Protein AF-A0A368SLE7-F1 (afdb_monomer)

Structure (mmCIF, N/CA/C/O backbone):
data_AF-A0A368SLE7-F1
#
_entry.id   AF-A0A368SLE7-F1
#
loop_
_atom_site.group_PDB
_atom_site.id
_atom_site.type_symbol
_atom_site.label_atom_id
_atom_site.label_alt_id
_atom_site.label_comp_id
_atom_site.label_asym_id
_atom_site.label_entity_id
_atom_site.label_seq_id
_atom_site.pdbx_PDB_ins_code
_atom_site.Cartn_x
_atom_site.Cartn_y
_atom_site.Cartn_z
_atom_site.occupancy
_atom_site.B_iso_or_equiv
_atom_site.auth_seq_id
_atom_site.auth_comp_id
_atom_site.auth_asym_id
_atom_site.auth_atom_id
_atom_site.pdbx_PDB_model_num
ATOM 1 N N . MET A 1 1 ? 44.726 38.894 -45.213 1.00 38.72 1 MET A N 1
ATOM 2 C CA . MET A 1 1 ? 43.345 38.465 -45.504 1.00 38.72 1 MET A CA 1
ATOM 3 C C . MET A 1 1 ? 43.440 37.524 -46.698 1.00 38.72 1 MET A C 1
ATOM 5 O O . MET A 1 1 ? 43.626 37.998 -47.808 1.00 38.72 1 MET A O 1
ATOM 9 N N . MET A 1 2 ? 43.541 36.215 -46.445 1.00 34.47 2 MET A N 1
ATOM 10 C CA . MET A 1 2 ? 43.629 35.188 -47.491 1.00 34.47 2 MET A CA 1
ATOM 11 C C . MET A 1 2 ? 42.237 34.582 -47.671 1.00 34.47 2 MET A C 1
ATOM 13 O O . MET A 1 2 ? 41.700 34.021 -46.720 1.00 34.47 2 MET A O 1
ATOM 17 N N . ASP A 1 3 ? 41.667 34.735 -48.866 1.00 40.69 3 ASP A N 1
ATOM 18 C CA . ASP A 1 3 ? 40.405 34.109 -49.264 1.00 40.69 3 ASP A CA 1
ATOM 19 C C . ASP A 1 3 ? 40.652 32.631 -49.587 1.00 40.69 3 ASP A C 1
ATOM 21 O O . ASP A 1 3 ? 41.185 32.283 -50.644 1.00 40.69 3 ASP A O 1
ATOM 25 N N . TYR A 1 4 ? 40.267 31.751 -48.666 1.00 35.75 4 TYR A N 1
ATOM 26 C CA . TYR A 1 4 ? 40.226 30.314 -48.909 1.00 35.75 4 TYR A CA 1
ATOM 27 C C . TYR A 1 4 ? 38.893 29.954 -49.567 1.00 35.75 4 TYR A C 1
ATOM 29 O O . TYR A 1 4 ? 37.844 29.945 -48.925 1.00 35.75 4 TYR A O 1
ATOM 37 N N . ARG A 1 5 ? 38.930 29.645 -50.866 1.00 39.28 5 ARG A N 1
ATOM 38 C CA . ARG A 1 5 ? 37.782 29.120 -51.614 1.00 39.28 5 ARG A CA 1
ATOM 39 C C . ARG A 1 5 ? 37.852 27.593 -51.605 1.00 39.28 5 ARG A C 1
ATOM 41 O O . ARG A 1 5 ? 38.620 27.001 -52.358 1.00 39.28 5 ARG A O 1
ATOM 48 N N . PHE A 1 6 ? 37.081 26.963 -50.725 1.00 35.62 6 PHE A N 1
ATOM 49 C CA . PHE A 1 6 ? 36.939 25.508 -50.676 1.00 35.62 6 PHE A CA 1
ATOM 50 C C . PHE A 1 6 ? 36.164 25.012 -51.906 1.00 35.62 6 PHE A C 1
ATOM 52 O O . PHE A 1 6 ? 35.074 25.500 -52.199 1.00 35.62 6 PHE A O 1
ATOM 59 N N . VAL A 1 7 ? 36.728 24.041 -52.628 1.00 42.19 7 VAL A N 1
ATOM 60 C CA . VAL A 1 7 ? 36.022 23.263 -53.655 1.00 42.19 7 VAL A CA 1
ATOM 61 C C . VAL A 1 7 ? 35.676 21.921 -53.022 1.00 42.19 7 VAL A C 1
ATOM 63 O O . VAL A 1 7 ? 36.572 21.126 -52.748 1.00 42.19 7 VAL A O 1
ATOM 66 N N . TYR A 1 8 ? 34.391 21.684 -52.759 1.00 40.12 8 TYR A N 1
ATOM 67 C CA . TYR A 1 8 ? 33.900 20.380 -52.317 1.00 40.12 8 TYR A CA 1
ATOM 68 C C . TYR A 1 8 ? 34.079 19.357 -53.449 1.00 40.12 8 TYR A C 1
ATOM 70 O O . TYR A 1 8 ? 33.674 19.602 -54.587 1.00 40.12 8 TYR A O 1
ATOM 78 N N . LYS A 1 9 ? 34.711 18.222 -53.139 1.00 42.81 9 LYS A N 1
ATOM 79 C CA . LYS A 1 9 ? 34.638 17.000 -53.946 1.00 42.81 9 LYS A CA 1
ATOM 80 C C . LYS A 1 9 ? 33.742 16.027 -53.193 1.00 42.81 9 LYS A C 1
ATOM 82 O O . LYS A 1 9 ? 34.105 15.606 -52.099 1.00 42.81 9 LYS A O 1
ATOM 87 N N . ASP A 1 10 ? 32.599 15.705 -53.779 1.00 39.75 10 ASP A N 1
ATOM 88 C CA . ASP A 1 10 ? 31.697 14.691 -53.242 1.00 39.75 10 ASP A CA 1
ATOM 89 C C . ASP A 1 10 ? 32.261 13.280 -53.468 1.00 39.75 10 ASP A C 1
ATOM 91 O O . ASP A 1 10 ? 33.075 13.046 -54.369 1.00 39.75 10 ASP A O 1
ATOM 95 N N . VAL A 1 11 ? 31.809 12.350 -52.627 1.00 42.03 11 VAL A N 1
ATOM 96 C CA . VAL A 1 11 ? 32.109 10.913 -52.668 1.00 42.03 11 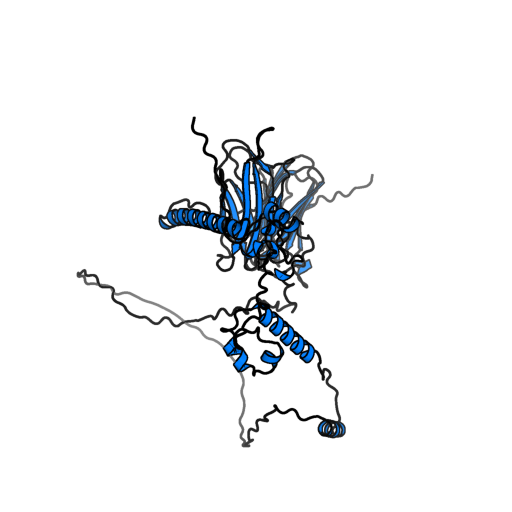VAL A CA 1
ATOM 97 C C . VAL A 1 11 ? 31.684 10.340 -54.027 1.00 42.03 11 VAL A C 1
ATOM 99 O O . VAL A 1 11 ? 30.619 10.681 -54.548 1.00 42.03 11 VAL A O 1
ATOM 102 N N . GLU A 1 12 ? 32.523 9.497 -54.633 1.00 45.69 12 GLU A N 1
ATOM 103 C CA . GLU A 1 12 ? 32.265 8.901 -55.949 1.00 45.69 12 GLU A CA 1
ATOM 104 C C . GLU A 1 12 ? 30.916 8.158 -55.970 1.00 45.69 12 GLU A C 1
ATOM 106 O O . GLU A 1 12 ? 30.777 7.086 -55.391 1.00 45.69 12 GLU A O 1
ATOM 111 N N . GLY A 1 13 ? 29.906 8.724 -56.647 1.00 52.34 13 GLY A N 1
ATOM 112 C CA . GLY A 1 13 ? 28.642 8.023 -56.917 1.00 52.34 13 GLY A CA 1
ATOM 113 C C . GLY A 1 13 ? 27.391 8.890 -57.068 1.00 52.34 13 GLY A C 1
ATOM 114 O O . GLY A 1 13 ? 26.484 8.525 -57.820 1.00 52.34 13 GLY A O 1
ATOM 115 N N . THR A 1 14 ? 27.323 10.064 -56.442 1.00 49.84 14 THR A N 1
ATOM 116 C CA . THR A 1 14 ? 26.121 10.919 -56.483 1.00 49.84 14 THR A CA 1
ATOM 117 C C . THR A 1 14 ? 26.291 12.092 -57.445 1.00 49.84 14 THR A C 1
ATOM 119 O O . THR A 1 14 ? 27.085 12.999 -57.220 1.00 49.84 14 THR A O 1
ATOM 122 N N . SER A 1 15 ? 25.546 12.086 -58.556 1.00 51.66 15 SER A N 1
ATOM 123 C CA . SER A 1 15 ? 25.494 13.229 -59.474 1.00 51.66 15 SER A CA 1
ATOM 124 C C . SER A 1 15 ? 24.658 14.352 -58.868 1.00 51.66 15 SER A C 1
ATOM 126 O O . SER A 1 15 ? 23.520 14.133 -58.465 1.00 51.66 15 SER A O 1
ATOM 128 N N . THR A 1 16 ? 25.200 15.566 -58.832 1.00 66.88 16 THR A N 1
ATOM 129 C CA . THR A 1 16 ? 24.450 16.753 -58.409 1.00 66.88 16 THR A CA 1
ATOM 130 C C . THR A 1 16 ? 23.435 17.166 -59.485 1.00 66.88 16 THR A C 1
ATOM 132 O O . THR A 1 16 ? 23.644 16.918 -60.677 1.00 66.88 16 THR A O 1
ATOM 135 N N . GLN A 1 17 ? 22.362 17.871 -59.092 1.00 57.50 17 GLN A N 1
ATOM 136 C CA . GLN A 1 17 ? 21.341 18.433 -60.007 1.00 57.50 17 GLN A CA 1
ATOM 137 C C . GLN A 1 17 ? 21.934 19.251 -61.175 1.00 57.50 17 GLN A C 1
ATOM 139 O O . GLN A 1 17 ? 21.316 19.399 -62.237 1.00 57.50 17 GLN A O 1
ATOM 144 N N . TRP A 1 18 ? 23.145 19.780 -60.997 1.00 62.72 18 TRP A N 1
ATOM 145 C CA . TRP A 1 18 ? 23.873 20.523 -62.019 1.00 62.72 18 TRP A CA 1
ATOM 146 C C . TRP A 1 18 ? 24.404 19.614 -63.140 1.00 62.72 18 TRP A C 1
ATOM 148 O O . TRP A 1 18 ? 24.292 19.950 -64.321 1.00 62.72 18 TRP A O 1
ATOM 158 N N . GLY A 1 19 ? 24.888 18.416 -62.795 1.00 71.88 19 GLY A N 1
ATOM 159 C CA . GLY A 1 19 ? 25.334 17.412 -63.765 1.00 71.88 19 GLY A CA 1
ATOM 160 C C . GLY A 1 19 ? 24.194 16.881 -64.639 1.00 71.88 19 GLY A C 1
ATOM 161 O O . GLY A 1 19 ? 24.363 16.710 -65.848 1.00 71.88 19 GLY A O 1
ATOM 162 N N . ASP A 1 20 ? 23.005 16.698 -64.063 1.00 68.56 20 ASP A N 1
ATOM 163 C CA . ASP A 1 20 ? 21.820 16.238 -64.802 1.00 68.56 20 ASP A CA 1
ATOM 164 C C . ASP A 1 20 ? 21.270 17.314 -65.748 1.00 68.56 20 ASP A C 1
ATOM 166 O O . ASP A 1 20 ? 20.745 17.018 -66.826 1.00 68.56 20 ASP A O 1
ATOM 170 N N . SER A 1 21 ? 21.444 18.586 -65.387 1.00 68.69 21 SER A N 1
ATOM 171 C CA . SER A 1 21 ? 21.089 19.721 -66.243 1.00 68.69 21 SER A CA 1
ATOM 172 C C . SER A 1 21 ? 22.022 19.835 -67.456 1.00 68.69 21 SER A C 1
ATOM 174 O O . SER A 1 21 ? 21.554 20.076 -68.569 1.00 68.69 21 SER A O 1
ATOM 176 N N . GLN A 1 22 ? 23.326 19.581 -67.291 1.00 72.12 22 GLN A N 1
ATOM 177 C CA . GLN A 1 22 ? 24.284 19.596 -68.404 1.00 72.12 22 GLN A CA 1
ATOM 178 C C . GLN A 1 22 ? 24.120 18.419 -69.383 1.00 72.12 22 GLN A C 1
ATOM 180 O O . GLN A 1 22 ? 24.310 18.611 -70.586 1.00 72.12 22 GLN A O 1
ATOM 185 N N . ARG A 1 23 ? 23.710 17.229 -68.911 1.00 76.19 23 ARG A N 1
ATOM 186 C CA . ARG A 1 23 ? 23.360 16.088 -69.788 1.00 76.19 23 ARG A CA 1
ATOM 187 C C . ARG A 1 23 ? 22.101 16.361 -70.612 1.00 76.19 23 ARG A C 1
ATOM 189 O O . ARG A 1 23 ? 22.068 16.055 -71.798 1.00 76.19 23 ARG A O 1
ATOM 196 N N . ARG A 1 24 ? 21.090 17.004 -70.015 1.00 74.62 24 ARG A N 1
ATOM 197 C CA . ARG A 1 24 ? 19.840 17.393 -70.699 1.00 74.62 24 ARG A CA 1
ATOM 198 C C . ARG A 1 24 ? 20.056 18.423 -71.810 1.00 74.62 24 ARG A C 1
ATOM 200 O O . ARG A 1 24 ? 19.324 18.424 -72.790 1.00 74.62 24 ARG A O 1
ATOM 207 N N . LEU A 1 25 ? 21.066 19.279 -71.655 1.00 75.81 25 LEU A N 1
ATOM 208 C CA . LEU A 1 25 ? 21.475 20.282 -72.643 1.00 75.81 25 LEU A CA 1
ATOM 209 C C . LEU A 1 25 ? 22.450 19.735 -73.707 1.00 75.81 25 LEU A C 1
ATOM 211 O O . LEU A 1 25 ? 22.880 20.495 -74.567 1.00 75.81 25 LEU A O 1
ATOM 215 N N . GLY A 1 26 ? 22.805 18.443 -73.663 1.00 71.38 26 GLY A N 1
ATOM 216 C CA . GLY A 1 26 ? 23.670 17.789 -74.656 1.00 71.38 26 GLY A CA 1
ATOM 217 C C . GLY A 1 26 ? 25.174 18.046 -74.496 1.00 71.38 26 GLY A C 1
ATOM 218 O O . GLY A 1 26 ? 25.949 17.654 -75.362 1.00 71.38 26 GLY A O 1
ATOM 219 N N . ASN A 1 27 ? 25.602 18.678 -73.397 1.00 71.88 27 ASN A N 1
ATOM 220 C CA . ASN A 1 27 ? 27.008 19.037 -73.157 1.00 71.88 27 ASN A CA 1
ATOM 221 C C . ASN A 1 27 ? 27.822 17.927 -72.466 1.00 71.88 27 ASN A C 1
ATOM 223 O O . ASN A 1 27 ? 29.048 17.991 -72.440 1.00 71.88 27 ASN A O 1
ATOM 227 N N . LEU A 1 28 ? 27.159 16.916 -71.897 1.00 72.81 28 LEU A N 1
ATOM 228 C CA . LEU A 1 28 ? 27.784 15.744 -71.280 1.00 72.81 28 LEU A CA 1
ATOM 229 C C . LEU A 1 28 ? 27.196 14.457 -71.874 1.00 72.81 28 LEU A C 1
ATOM 231 O O . LEU A 1 28 ? 26.003 14.437 -72.190 1.00 72.81 28 LEU A O 1
ATOM 235 N N . PRO A 1 29 ? 27.985 13.370 -71.982 1.00 73.25 29 PRO A N 1
ATOM 236 C CA . PRO A 1 29 ? 27.482 12.089 -72.465 1.00 73.25 29 PRO A CA 1
ATOM 237 C C . PRO A 1 29 ? 26.359 11.538 -71.562 1.00 73.25 29 PRO A C 1
ATOM 239 O O . PRO A 1 29 ? 26.360 11.785 -70.343 1.00 73.25 29 PRO A O 1
ATOM 242 N N . PRO A 1 30 ? 25.393 10.794 -72.139 1.00 69.19 30 PRO A N 1
ATOM 243 C CA . PRO A 1 30 ? 24.315 10.164 -71.385 1.00 69.19 30 PRO A CA 1
ATOM 244 C C . PRO A 1 30 ? 24.884 9.227 -70.313 1.00 69.19 30 PRO A C 1
ATOM 246 O O . PRO A 1 30 ? 25.929 8.602 -70.503 1.00 69.19 30 PRO A O 1
ATOM 249 N N . LYS A 1 31 ? 24.231 9.191 -69.146 1.00 66.94 31 LYS A N 1
ATOM 250 C CA . LYS A 1 31 ? 24.688 8.377 -68.013 1.00 66.94 31 LYS A CA 1
ATOM 251 C C . LYS A 1 31 ? 24.567 6.892 -68.400 1.00 66.94 31 LYS A C 1
ATOM 253 O O . LYS A 1 31 ? 23.552 6.538 -69.001 1.00 66.94 31 LYS A O 1
ATOM 258 N N . PRO A 1 32 ? 25.561 6.042 -68.081 1.00 68.75 32 PRO A N 1
ATOM 259 C CA . PRO A 1 32 ? 25.385 4.600 -68.206 1.00 68.75 32 PRO A CA 1
ATOM 260 C C . PRO A 1 32 ? 24.165 4.174 -67.387 1.00 68.75 32 PRO A C 1
ATOM 262 O O . PRO A 1 32 ? 23.905 4.742 -66.320 1.00 68.75 32 PRO A O 1
ATOM 265 N N . GLU A 1 33 ? 23.396 3.220 -67.910 1.00 59.81 33 GLU A N 1
ATOM 266 C CA . GLU A 1 33 ? 22.240 2.690 -67.193 1.00 59.81 33 GLU A CA 1
ATOM 267 C C . GLU A 1 33 ? 22.682 2.193 -65.808 1.00 59.81 33 GLU A C 1
ATOM 269 O O . GLU A 1 33 ? 23.766 1.609 -65.693 1.00 59.81 33 GLU A O 1
ATOM 274 N N . PRO A 1 34 ? 21.895 2.450 -64.745 1.00 55.16 34 PRO A N 1
ATOM 275 C CA . PRO A 1 34 ? 22.226 1.944 -63.425 1.00 55.16 34 PRO A CA 1
ATOM 276 C C . PRO A 1 34 ? 22.388 0.430 -63.515 1.00 55.16 34 PRO A C 1
ATOM 278 O O . PRO A 1 34 ? 21.480 -0.261 -63.982 1.00 55.16 34 PRO A O 1
ATOM 281 N N . PHE A 1 35 ? 23.539 -0.079 -63.075 1.00 55.62 35 PHE A N 1
ATOM 282 C CA . PHE A 1 35 ? 23.732 -1.510 -62.912 1.00 55.62 35 PHE A CA 1
ATOM 283 C C . PHE A 1 35 ? 22.668 -2.009 -61.936 1.00 55.62 35 PHE A C 1
ATOM 285 O O . PHE A 1 35 ? 22.702 -1.700 -60.746 1.00 55.62 35 PHE A O 1
ATOM 292 N N . LYS A 1 36 ? 21.683 -2.737 -62.460 1.00 51.22 36 LYS A N 1
ATOM 293 C CA . LYS A 1 36 ? 20.756 -3.495 -61.635 1.00 51.22 36 LYS A CA 1
ATOM 294 C C . LYS A 1 36 ? 21.515 -4.738 -61.214 1.00 51.22 36 LYS A C 1
ATOM 296 O O . LYS A 1 36 ? 21.749 -5.618 -62.043 1.00 51.22 36 LYS A O 1
ATOM 301 N N . SER A 1 37 ? 21.921 -4.799 -59.950 1.00 44.72 37 SER A N 1
ATOM 302 C CA . SER A 1 37 ? 22.241 -6.090 -59.361 1.00 44.72 37 SER A CA 1
ATOM 303 C C . SER A 1 37 ? 21.040 -7.019 -59.587 1.00 44.72 37 SER A C 1
ATOM 305 O O . SER A 1 37 ? 19.892 -6.555 -59.556 1.00 44.72 37 SER A O 1
ATOM 307 N N . PRO A 1 38 ? 21.266 -8.312 -59.876 1.00 62.66 38 PRO A N 1
ATOM 308 C CA . PRO A 1 38 ? 20.178 -9.278 -59.842 1.00 62.66 38 PRO A CA 1
ATOM 309 C C . PRO A 1 38 ? 19.438 -9.133 -58.508 1.00 62.66 38 PRO A C 1
ATOM 311 O O . PRO A 1 38 ? 20.061 -8.807 -57.493 1.00 62.66 38 PRO A O 1
ATOM 314 N N . ALA A 1 39 ? 18.114 -9.311 -58.526 1.00 50.88 39 ALA A N 1
ATOM 315 C CA . ALA A 1 39 ? 17.320 -9.301 -57.303 1.00 50.88 39 ALA A CA 1
ATOM 316 C C . ALA A 1 39 ? 18.010 -10.205 -56.277 1.00 50.88 39 ALA A C 1
ATOM 318 O O . ALA A 1 39 ? 18.423 -11.313 -56.625 1.00 50.88 39 ALA A O 1
ATOM 319 N N . PHE A 1 40 ? 18.194 -9.698 -55.059 1.00 43.91 40 PHE A N 1
ATOM 320 C CA . PHE A 1 40 ? 18.732 -10.489 -53.966 1.00 43.91 40 PHE A CA 1
ATOM 321 C C . PHE A 1 40 ? 17.843 -11.725 -53.810 1.00 43.91 40 PHE A C 1
ATOM 323 O O . PHE A 1 40 ? 16.700 -11.631 -53.373 1.00 43.91 40 PHE A O 1
ATOM 330 N N . ALA A 1 41 ? 18.357 -12.864 -54.257 1.00 51.53 41 ALA A N 1
ATOM 331 C CA . ALA A 1 41 ? 17.851 -14.163 -53.883 1.00 51.53 41 ALA A CA 1
ATOM 332 C C . ALA A 1 41 ? 18.723 -14.576 -52.697 1.00 51.53 41 ALA A C 1
ATOM 334 O O . ALA A 1 41 ? 19.935 -14.731 -52.900 1.00 51.53 41 ALA A O 1
ATOM 335 N N . PRO A 1 42 ? 18.170 -14.692 -51.478 1.00 44.47 42 PRO A N 1
ATOM 336 C CA . PRO A 1 42 ? 18.920 -15.291 -50.393 1.00 44.47 42 PRO A CA 1
ATOM 337 C C . PRO A 1 42 ? 19.401 -16.653 -50.893 1.00 44.47 42 PRO A C 1
ATOM 339 O O . PRO A 1 42 ? 18.612 -17.453 -51.403 1.00 44.47 42 PRO A O 1
ATOM 342 N N . LYS A 1 43 ? 20.713 -16.894 -50.823 1.00 44.69 43 LYS A N 1
ATOM 343 C CA . LYS A 1 43 ? 21.201 -18.267 -50.820 1.00 44.69 43 LYS A CA 1
ATOM 344 C C . LYS A 1 43 ? 20.645 -18.844 -49.535 1.00 44.69 43 LYS A C 1
ATOM 346 O O . LYS A 1 43 ? 21.208 -18.604 -48.479 1.00 44.69 43 LYS A O 1
ATOM 351 N N . VAL A 1 44 ? 19.509 -19.515 -49.631 1.00 42.34 44 VAL A N 1
ATOM 352 C CA . VAL A 1 44 ? 19.110 -20.398 -48.557 1.00 42.34 44 VAL A CA 1
ATOM 353 C C . VAL A 1 44 ? 20.054 -21.579 -48.693 1.00 42.34 44 VAL A C 1
ATOM 355 O O . VAL A 1 44 ? 19.931 -22.368 -49.634 1.00 42.34 44 VAL A O 1
ATOM 358 N N . GLU A 1 45 ? 21.071 -21.638 -47.838 1.00 42.50 45 GLU A N 1
ATOM 359 C CA . GLU A 1 45 ? 21.615 -22.948 -47.510 1.00 42.50 45 GLU A CA 1
ATOM 360 C C . GLU A 1 45 ? 20.430 -23.768 -46.989 1.00 42.50 45 GLU A C 1
ATOM 362 O O . GLU A 1 45 ? 19.535 -23.224 -46.340 1.00 42.50 45 GLU A O 1
ATOM 367 N N . ALA A 1 46 ? 20.336 -25.038 -47.381 1.00 45.41 46 ALA A N 1
ATOM 368 C CA . ALA A 1 46 ? 19.152 -25.858 -47.113 1.00 45.41 46 ALA A CA 1
ATOM 369 C C . ALA A 1 46 ? 18.813 -25.962 -45.609 1.00 45.41 46 ALA A C 1
ATOM 371 O O . ALA A 1 46 ? 17.695 -26.341 -45.268 1.00 45.41 46 ALA A O 1
ATOM 372 N N . ASP A 1 47 ? 19.747 -25.544 -44.754 1.00 47.84 47 ASP A N 1
ATOM 373 C CA . ASP A 1 47 ? 19.708 -25.652 -43.305 1.00 47.84 47 ASP A CA 1
ATOM 374 C C . ASP A 1 47 ? 19.225 -24.356 -42.600 1.00 47.84 47 ASP A C 1
ATOM 376 O O . ASP A 1 47 ? 18.933 -24.399 -41.412 1.00 47.84 47 ASP A O 1
ATOM 380 N N . GLU A 1 48 ? 19.046 -23.225 -43.310 1.00 49.62 48 GLU A N 1
ATOM 381 C CA . GLU A 1 48 ? 18.596 -21.925 -42.738 1.00 49.62 48 GLU A CA 1
ATOM 382 C C . GLU A 1 48 ? 17.159 -21.513 -43.143 1.00 49.62 48 GLU A C 1
ATOM 384 O O . GLU A 1 48 ? 16.752 -20.353 -43.043 1.00 49.62 48 GLU A O 1
ATOM 389 N N . GLN A 1 49 ? 16.356 -22.447 -43.652 1.00 48.88 49 GLN A N 1
ATOM 390 C CA . GLN A 1 49 ? 14.944 -22.194 -43.954 1.00 48.88 49 GLN A CA 1
ATOM 391 C C . GLN A 1 49 ? 14.098 -22.368 -42.675 1.00 48.88 49 GLN A C 1
ATOM 393 O O . GLN A 1 49 ? 14.262 -23.389 -42.005 1.00 48.88 49 GLN A O 1
ATOM 398 N N . PRO A 1 50 ? 13.166 -21.451 -42.331 1.00 54.12 50 PRO A N 1
ATOM 399 C CA . PRO A 1 50 ? 12.265 -21.658 -41.200 1.00 54.12 50 PRO A CA 1
ATOM 400 C C . PRO A 1 50 ? 11.487 -22.960 -41.413 1.00 54.12 50 PRO A C 1
ATOM 402 O O . PRO A 1 50 ? 10.799 -23.135 -42.425 1.00 54.12 50 PRO A O 1
ATOM 405 N N . LYS A 1 51 ? 11.664 -23.903 -40.483 1.00 64.12 51 LYS A N 1
ATOM 406 C CA . LYS A 1 51 ? 11.120 -25.262 -40.566 1.00 64.12 51 LYS A CA 1
ATOM 407 C C . LYS A 1 51 ? 9.592 -25.186 -40.662 1.00 64.12 51 LYS A C 1
ATOM 409 O O . LYS A 1 51 ? 8.913 -24.684 -39.773 1.00 64.12 51 LYS A O 1
ATOM 414 N N . SER A 1 52 ? 9.051 -25.621 -41.800 1.00 65.00 52 SER A N 1
ATOM 415 C CA . SER A 1 52 ? 7.624 -25.490 -42.115 1.00 65.00 52 SER A CA 1
ATOM 416 C C . SER A 1 52 ? 6.749 -26.450 -41.294 1.00 65.00 52 SER A C 1
ATOM 418 O O . SER A 1 52 ? 7.222 -27.472 -40.802 1.00 65.00 52 SER A O 1
ATOM 420 N N . LYS A 1 53 ? 5.442 -26.166 -41.200 1.00 62.66 53 LYS A N 1
ATOM 421 C CA . LYS A 1 53 ? 4.452 -27.047 -40.546 1.00 62.66 53 LYS A CA 1
ATOM 422 C C . LYS A 1 53 ? 4.524 -28.495 -41.061 1.00 62.66 53 LYS A C 1
ATOM 424 O O . LYS A 1 53 ? 4.516 -29.431 -40.276 1.00 62.66 53 LYS A O 1
ATOM 429 N N . GLU A 1 54 ? 4.666 -28.660 -42.375 1.00 67.12 54 GLU A N 1
ATOM 430 C CA . GLU A 1 54 ? 4.749 -29.968 -43.040 1.00 67.12 54 GLU A CA 1
ATOM 431 C C . GLU A 1 54 ? 6.026 -30.741 -42.673 1.00 67.12 54 GLU A C 1
ATOM 433 O O . GLU A 1 54 ? 6.035 -31.968 -42.708 1.00 67.12 54 GLU A O 1
ATOM 438 N N . TRP A 1 55 ? 7.096 -30.033 -42.301 1.00 69.25 55 TRP A N 1
ATOM 439 C CA . TRP A 1 55 ? 8.349 -30.629 -41.839 1.00 69.25 55 TRP A CA 1
ATOM 440 C C . TRP A 1 55 ? 8.243 -31.140 -40.393 1.00 69.25 55 TRP A C 1
ATOM 442 O O . TRP A 1 55 ? 8.778 -32.201 -40.088 1.00 69.25 55 TRP A O 1
ATOM 452 N N . LEU A 1 56 ? 7.512 -30.428 -39.524 1.00 66.44 56 LEU A N 1
ATOM 453 C CA . LEU A 1 56 ? 7.257 -30.843 -38.134 1.00 66.44 56 LEU A CA 1
ATOM 454 C C . LEU A 1 56 ? 6.254 -32.000 -38.048 1.00 66.44 56 LEU A C 1
ATOM 456 O O . LEU A 1 56 ? 6.432 -32.906 -37.243 1.00 66.44 56 LEU A O 1
ATOM 460 N N . ASP A 1 57 ? 5.220 -31.994 -38.893 1.00 66.81 57 ASP A N 1
ATOM 461 C CA . ASP A 1 57 ? 4.211 -33.062 -38.963 1.00 66.81 57 ASP A CA 1
ATOM 462 C C . ASP A 1 57 ? 4.774 -34.412 -39.459 1.00 66.81 57 ASP A C 1
ATOM 464 O O . ASP A 1 57 ? 4.115 -35.442 -39.315 1.00 66.81 57 ASP A O 1
ATOM 468 N N . ALA A 1 58 ? 5.972 -34.421 -40.053 1.00 70.31 58 ALA A N 1
ATOM 469 C CA . ALA A 1 58 ? 6.610 -35.612 -40.613 1.00 70.31 58 ALA A CA 1
ATOM 470 C C . ALA A 1 58 ? 7.615 -36.305 -39.669 1.00 70.31 58 ALA A C 1
ATOM 472 O O . ALA A 1 58 ? 8.173 -37.330 -40.063 1.00 70.31 58 ALA A O 1
ATOM 473 N N . ARG A 1 59 ? 7.867 -35.761 -38.467 1.00 69.88 59 ARG A N 1
ATOM 474 C CA . ARG A 1 59 ? 8.806 -36.318 -37.474 1.00 69.88 59 ARG A CA 1
ATOM 475 C C . ARG A 1 59 ? 8.088 -37.008 -36.321 1.00 69.88 59 ARG A C 1
ATOM 477 O O . ARG A 1 59 ? 6.981 -36.629 -35.942 1.00 69.88 59 ARG A O 1
ATOM 484 N N . GLU A 1 60 ? 8.738 -38.027 -35.774 1.00 63.12 60 GLU A N 1
ATOM 485 C CA . GLU A 1 60 ? 8.239 -38.774 -34.621 1.00 63.12 60 GLU A CA 1
ATOM 486 C C . GLU A 1 60 ? 8.442 -37.976 -33.314 1.00 63.12 60 GLU A C 1
ATOM 488 O O . GLU A 1 60 ? 9.341 -37.136 -33.248 1.00 63.12 60 GLU A O 1
ATOM 493 N N . PRO A 1 61 ? 7.634 -38.216 -32.261 1.00 56.72 61 PRO A N 1
ATOM 494 C CA . PRO A 1 61 ? 7.657 -37.424 -31.025 1.00 56.72 61 PRO A CA 1
ATOM 495 C C . PRO A 1 61 ? 9.024 -37.341 -30.334 1.00 56.72 61 PRO A C 1
ATOM 497 O O . PRO A 1 61 ? 9.385 -36.276 -29.851 1.00 56.72 61 PRO A O 1
ATOM 500 N N . GLU A 1 62 ? 9.787 -38.435 -30.334 1.00 52.84 62 GLU A N 1
ATOM 501 C CA . GLU A 1 62 ? 11.123 -38.514 -29.719 1.00 52.84 62 GLU A CA 1
ATOM 502 C C . GLU A 1 62 ? 12.164 -37.685 -30.503 1.00 52.84 62 GLU A C 1
ATOM 504 O O . GLU A 1 62 ? 13.064 -37.100 -29.914 1.00 52.84 62 GLU A O 1
ATOM 509 N N . GLU A 1 63 ? 12.009 -37.538 -31.827 1.00 55.66 63 GLU A N 1
ATOM 510 C CA . GLU A 1 63 ? 12.905 -36.702 -32.644 1.00 55.66 63 GLU A CA 1
ATOM 511 C C . GLU A 1 63 ? 12.641 -35.203 -32.467 1.00 55.66 63 GLU A C 1
ATOM 513 O O . GLU A 1 63 ? 13.504 -34.387 -32.778 1.00 55.66 63 GLU A O 1
ATOM 518 N N . LEU A 1 64 ? 11.433 -34.829 -32.033 1.00 60.44 64 LEU A N 1
ATOM 519 C CA . LEU A 1 64 ? 11.065 -33.438 -31.762 1.00 60.44 64 LEU A CA 1
ATOM 520 C C . LEU A 1 64 ? 11.651 -32.938 -30.436 1.00 60.44 64 LEU A C 1
ATOM 522 O O . LEU A 1 64 ? 11.912 -31.744 -30.328 1.00 60.44 64 LEU A O 1
ATOM 526 N N . GLU A 1 65 ? 11.869 -33.839 -29.476 1.00 58.34 65 GLU A N 1
ATOM 527 C CA . GLU A 1 65 ? 12.452 -33.550 -28.159 1.00 58.34 65 GLU A CA 1
ATOM 528 C C . GLU A 1 65 ? 13.957 -33.246 -28.272 1.00 58.34 65 GLU A C 1
ATOM 530 O O . GLU A 1 65 ? 14.442 -32.284 -27.690 1.00 58.34 65 GLU A O 1
ATOM 535 N N . GLU A 1 66 ? 14.685 -33.959 -29.138 1.00 61.34 66 GLU A N 1
ATOM 536 C CA . GLU A 1 66 ? 16.115 -33.702 -29.401 1.00 61.34 66 GLU A CA 1
ATOM 537 C C . GLU A 1 66 ? 16.391 -32.402 -30.189 1.00 61.34 66 GLU A C 1
ATOM 539 O O . GLU A 1 66 ? 17.536 -31.969 -30.284 1.00 61.34 66 GLU A O 1
ATOM 544 N N . LEU A 1 67 ? 15.369 -31.780 -30.791 1.00 57.97 67 LEU A N 1
ATOM 545 C CA . LEU A 1 67 ? 15.510 -30.568 -31.618 1.00 57.97 67 LEU A CA 1
ATOM 546 C C . LEU A 1 67 ? 15.204 -29.269 -30.871 1.00 57.97 67 LEU A C 1
ATOM 548 O O . LEU A 1 67 ? 15.280 -28.209 -31.497 1.00 57.97 67 LEU A O 1
ATOM 552 N N . GLU A 1 68 ? 14.821 -29.344 -29.595 1.00 55.31 68 GLU A N 1
ATOM 553 C CA . GLU A 1 68 ? 14.448 -28.183 -28.777 1.00 55.31 68 GLU A CA 1
ATOM 554 C C . GLU A 1 68 ? 15.614 -27.181 -28.651 1.00 55.31 68 GLU A C 1
ATOM 556 O O . GLU A 1 68 ? 15.387 -25.977 -28.727 1.00 55.31 68 GLU A O 1
ATOM 561 N N . ASP A 1 69 ? 16.859 -27.670 -28.637 1.00 53.56 69 ASP A N 1
ATOM 562 C CA . ASP A 1 69 ? 18.076 -26.851 -28.518 1.00 53.56 69 ASP A CA 1
ATOM 563 C C . ASP A 1 69 ? 18.559 -26.206 -29.844 1.00 53.56 69 ASP A C 1
ATOM 565 O O . ASP A 1 69 ? 19.349 -25.264 -29.825 1.00 53.56 69 ASP A O 1
ATOM 569 N N . ASP A 1 70 ? 18.083 -26.675 -31.008 1.00 52.81 70 ASP A N 1
ATOM 570 C CA . ASP A 1 70 ? 18.581 -26.292 -32.351 1.00 52.81 70 ASP A CA 1
ATOM 571 C C . ASP A 1 70 ? 17.651 -25.295 -33.094 1.00 52.81 70 ASP A C 1
ATOM 573 O O . ASP A 1 70 ? 17.705 -25.142 -34.326 1.00 52.81 70 ASP A O 1
ATOM 577 N N . LEU A 1 71 ? 16.709 -24.667 -32.387 1.00 51.28 71 LEU A N 1
ATOM 578 C CA . LEU A 1 71 ? 15.594 -23.904 -32.959 1.00 51.28 71 LEU A CA 1
ATOM 579 C C . LEU A 1 71 ? 15.506 -22.476 -32.393 1.00 51.28 71 LEU A C 1
ATOM 581 O O . LEU A 1 71 ? 14.592 -22.158 -31.653 1.00 51.28 71 LEU A O 1
ATOM 585 N N . ASP A 1 72 ? 16.393 -21.587 -32.843 1.00 48.56 72 ASP A N 1
ATOM 586 C CA . ASP A 1 72 ? 16.520 -20.167 -32.433 1.00 48.56 72 ASP A CA 1
ATOM 587 C C . ASP A 1 72 ? 15.278 -19.238 -32.649 1.00 48.56 72 ASP A C 1
ATOM 589 O O . ASP A 1 72 ? 15.393 -18.018 -32.524 1.00 48.56 72 ASP A O 1
ATOM 593 N N . ASP A 1 73 ? 14.083 -19.744 -32.998 1.00 51.41 73 ASP A N 1
ATOM 594 C CA . ASP A 1 73 ? 12.871 -18.920 -33.229 1.00 51.41 73 ASP A CA 1
ATOM 595 C C . ASP A 1 73 ? 11.636 -19.476 -32.480 1.00 51.41 73 ASP A C 1
ATOM 597 O O . ASP A 1 73 ? 10.668 -19.985 -33.064 1.00 51.41 73 ASP A O 1
ATOM 601 N N . ASP A 1 74 ? 11.679 -19.348 -31.149 1.00 57.56 74 ASP A N 1
ATOM 602 C CA . ASP A 1 74 ? 10.703 -19.833 -30.151 1.00 57.56 74 ASP A CA 1
ATOM 603 C C . ASP A 1 74 ? 9.232 -19.506 -30.470 1.00 57.56 74 ASP A C 1
ATOM 605 O O . ASP A 1 74 ? 8.305 -20.263 -30.156 1.00 57.56 74 ASP A O 1
ATOM 609 N N . ARG A 1 75 ? 8.977 -18.384 -31.154 1.00 58.41 75 ARG A N 1
ATOM 610 C CA . ARG A 1 75 ? 7.612 -17.898 -31.421 1.00 58.41 75 ARG A CA 1
ATOM 611 C C . ARG A 1 75 ? 6.812 -18.823 -32.333 1.00 58.41 75 ARG A C 1
ATOM 613 O O . ARG A 1 75 ? 5.593 -18.928 -32.170 1.00 58.41 75 ARG A O 1
ATOM 620 N N . PHE A 1 76 ? 7.460 -19.478 -33.296 1.00 61.19 76 PHE A N 1
ATOM 621 C CA . PHE A 1 76 ? 6.766 -20.380 -34.216 1.00 61.19 76 PHE A CA 1
ATOM 622 C C . PHE A 1 76 ? 6.470 -21.736 -33.561 1.00 61.19 76 PHE A C 1
ATOM 624 O O . PHE A 1 76 ? 5.363 -22.259 -33.725 1.00 61.19 76 PHE A O 1
ATOM 631 N N . LEU A 1 77 ? 7.404 -22.275 -32.764 1.00 56.34 77 LEU A N 1
ATOM 632 C CA . LEU A 1 77 ? 7.205 -23.544 -32.057 1.00 56.34 77 LEU A CA 1
ATOM 633 C C . LEU A 1 77 ? 6.135 -23.445 -30.982 1.00 56.34 77 LEU A C 1
ATOM 635 O O . LEU A 1 77 ? 5.292 -24.336 -30.895 1.00 56.34 77 LEU A O 1
ATOM 639 N N . GLU A 1 78 ? 6.091 -22.356 -30.218 1.00 59.97 78 GLU A N 1
ATOM 640 C CA . GLU A 1 78 ? 5.020 -22.166 -29.245 1.00 59.97 78 GLU A CA 1
ATOM 641 C C . GLU A 1 78 ? 3.645 -22.089 -29.906 1.00 59.97 78 GLU A C 1
ATOM 643 O O . GLU A 1 78 ? 2.687 -22.700 -29.427 1.00 59.97 78 GLU A O 1
ATOM 648 N N . GLN A 1 79 ? 3.527 -21.342 -31.009 1.00 64.19 79 GLN A N 1
ATOM 649 C CA . GLN A 1 79 ? 2.273 -21.246 -31.756 1.00 64.19 79 GLN A CA 1
ATOM 650 C C . GLN A 1 79 ? 1.855 -22.611 -32.300 1.00 64.19 79 GLN A C 1
ATOM 652 O O . GLN A 1 79 ? 0.679 -22.976 -32.226 1.00 64.19 79 GLN A O 1
ATOM 657 N N . TYR A 1 80 ? 2.816 -23.391 -32.792 1.00 67.06 80 TYR A N 1
ATOM 658 C CA . TYR A 1 80 ? 2.573 -24.734 -33.289 1.00 67.06 80 TYR A CA 1
ATOM 659 C C . TYR A 1 80 ? 2.188 -25.715 -32.170 1.00 67.06 80 TYR A C 1
ATOM 661 O O . TYR A 1 80 ? 1.187 -26.422 -32.302 1.00 67.06 80 TYR A O 1
ATOM 669 N N . ARG A 1 81 ? 2.886 -25.693 -31.027 1.00 69.75 81 ARG A N 1
ATOM 670 C CA . ARG A 1 81 ? 2.567 -26.478 -29.823 1.00 69.75 81 ARG A CA 1
ATOM 671 C C . ARG A 1 81 ? 1.176 -26.130 -29.303 1.00 69.75 81 ARG A C 1
ATOM 673 O O . ARG A 1 81 ? 0.377 -27.034 -29.073 1.00 69.75 81 ARG A O 1
ATOM 680 N N . LYS A 1 82 ? 0.840 -24.837 -29.199 1.00 65.75 82 LYS A N 1
ATOM 681 C CA . LYS A 1 82 ? -0.494 -24.341 -28.806 1.00 65.75 82 LYS A CA 1
ATOM 682 C C . LYS A 1 82 ? -1.577 -24.824 -29.777 1.00 65.75 82 LYS A C 1
ATOM 684 O O . LYS A 1 82 ? -2.619 -25.304 -29.330 1.00 65.75 82 LYS A O 1
ATOM 689 N N . MET A 1 83 ? -1.320 -24.766 -31.086 1.00 68.50 83 MET A N 1
ATOM 690 C CA . MET A 1 83 ? -2.243 -25.262 -32.111 1.00 68.50 83 MET A CA 1
ATOM 691 C C . MET A 1 83 ? -2.437 -26.785 -32.021 1.00 68.50 83 MET A C 1
ATOM 693 O O . MET A 1 83 ? -3.578 -27.241 -32.030 1.00 68.50 83 MET A O 1
ATOM 697 N N . ARG A 1 84 ? -1.367 -27.578 -31.859 1.00 70.69 84 ARG A N 1
ATOM 698 C CA . ARG A 1 84 ? -1.456 -29.048 -31.748 1.00 70.69 84 ARG A CA 1
ATOM 699 C C . ARG A 1 84 ? -2.095 -29.510 -30.443 1.00 70.69 84 ARG A C 1
ATOM 701 O O . ARG A 1 84 ? -2.902 -30.437 -30.467 1.00 70.69 84 ARG A O 1
ATOM 708 N N . LEU A 1 85 ? -1.827 -28.841 -29.320 1.00 64.94 85 LEU A N 1
ATOM 709 C CA . LEU A 1 85 ? -2.513 -29.131 -28.057 1.00 64.94 85 LEU A CA 1
ATOM 710 C C . LEU A 1 85 ? -4.008 -28.796 -28.135 1.00 64.94 85 LEU A C 1
ATOM 712 O O . LEU A 1 85 ? -4.822 -29.509 -27.553 1.00 64.94 85 LEU A O 1
ATOM 716 N N . ALA A 1 86 ? -4.379 -27.720 -28.837 1.00 66.75 86 ALA A N 1
ATOM 717 C CA . ALA A 1 86 ? -5.776 -27.371 -29.072 1.00 66.75 86 ALA A CA 1
ATOM 718 C C . ALA A 1 86 ? -6.466 -28.399 -29.981 1.00 66.75 86 ALA A C 1
ATOM 720 O O . ALA A 1 86 ? -7.556 -28.852 -29.644 1.00 66.75 86 ALA A O 1
ATOM 721 N N . GLU A 1 87 ? -5.816 -28.832 -31.067 1.00 67.50 87 GLU A N 1
ATOM 722 C CA . GLU A 1 87 ? -6.311 -29.917 -31.926 1.00 67.50 87 GLU A CA 1
ATOM 723 C C . GLU A 1 87 ? -6.509 -31.223 -31.138 1.00 67.50 87 GLU A C 1
ATOM 725 O O . GLU A 1 87 ? -7.569 -31.836 -31.238 1.00 67.50 87 GLU A O 1
ATOM 730 N N . LEU A 1 88 ? -5.542 -31.620 -30.300 1.00 65.06 88 LEU A N 1
ATOM 731 C CA . LEU A 1 88 ? -5.644 -32.812 -29.447 1.00 65.06 88 LEU A CA 1
ATOM 732 C C . LEU A 1 88 ? -6.738 -32.678 -28.381 1.00 65.06 88 LEU A C 1
ATOM 734 O O . LEU A 1 88 ? -7.471 -33.633 -28.136 1.00 65.06 88 LEU A O 1
ATOM 738 N N . ARG A 1 89 ? -6.892 -31.501 -27.764 1.00 62.81 89 ARG A N 1
ATOM 739 C CA . ARG A 1 89 ? -7.963 -31.239 -26.789 1.00 62.81 89 ARG A CA 1
ATOM 740 C C . ARG A 1 89 ? -9.342 -31.243 -27.439 1.00 62.81 89 ARG A C 1
ATOM 742 O O . ARG A 1 89 ? -10.273 -31.768 -26.841 1.00 62.81 89 ARG A O 1
ATOM 749 N N . GLU A 1 90 ? -9.488 -30.699 -28.643 1.00 64.56 90 GLU A N 1
ATOM 750 C CA . GLU A 1 90 ? -10.748 -30.757 -29.394 1.00 64.56 90 GLU A CA 1
ATOM 751 C C . GLU A 1 90 ? -11.049 -32.182 -29.884 1.00 64.56 90 GLU A C 1
ATOM 753 O O . GLU A 1 90 ? -12.191 -32.632 -29.792 1.00 64.56 90 GLU A O 1
ATOM 758 N N . ALA A 1 91 ? -10.030 -32.945 -30.293 1.00 60.72 91 ALA A N 1
ATOM 759 C CA . ALA A 1 91 ? -10.172 -34.368 -30.598 1.00 60.72 91 ALA A CA 1
ATOM 760 C C . ALA A 1 91 ? -10.550 -35.198 -29.355 1.00 60.72 91 ALA A C 1
ATOM 762 O O . ALA A 1 91 ? -11.379 -36.098 -29.453 1.00 60.72 91 ALA A O 1
ATOM 763 N N . ALA A 1 92 ? -10.016 -34.866 -28.175 1.00 57.69 92 ALA A N 1
ATOM 764 C CA . ALA A 1 92 ? -10.376 -35.507 -26.908 1.00 57.69 92 ALA A CA 1
ATOM 765 C C . ALA A 1 92 ? -11.780 -35.105 -26.413 1.00 57.69 92 ALA A C 1
ATOM 767 O O . ALA A 1 92 ? -12.481 -35.918 -25.812 1.00 57.69 92 ALA A O 1
ATOM 768 N N . LYS A 1 93 ? -12.229 -33.874 -26.699 1.00 60.16 93 LYS A N 1
ATOM 769 C CA . LYS A 1 93 ? -13.608 -33.416 -26.443 1.00 60.16 93 LYS A CA 1
ATOM 770 C C . LYS A 1 93 ? -14.633 -34.065 -27.367 1.00 60.16 93 LYS A C 1
ATOM 772 O O . LYS A 1 93 ? -15.814 -34.095 -27.016 1.00 60.16 93 LYS A O 1
ATOM 777 N N . ALA A 1 94 ? -14.214 -34.621 -28.505 1.00 51.25 94 ALA A N 1
ATOM 778 C CA . ALA A 1 94 ? -15.041 -35.509 -29.314 1.00 51.25 94 ALA A CA 1
ATOM 779 C C . ALA A 1 94 ? -15.190 -36.879 -28.621 1.00 51.25 94 ALA A C 1
ATOM 781 O O . ALA A 1 94 ? -14.795 -37.922 -29.140 1.00 51.25 94 ALA A O 1
ATOM 782 N N . ALA A 1 95 ? -15.767 -36.879 -27.418 1.00 50.41 95 ALA A N 1
ATOM 783 C CA . ALA A 1 95 ? -16.108 -38.078 -26.674 1.00 50.41 95 ALA A CA 1
ATOM 784 C C . ALA A 1 95 ? -17.093 -38.917 -27.503 1.00 50.41 95 ALA A C 1
ATOM 786 O O . ALA A 1 95 ? -18.268 -38.576 -27.636 1.00 50.41 95 ALA A O 1
ATOM 787 N N . ARG A 1 96 ? -16.613 -40.024 -28.081 1.00 54.62 96 ARG A N 1
ATOM 788 C CA . ARG A 1 96 ? -17.467 -40.983 -28.803 1.00 54.62 96 ARG A CA 1
ATOM 789 C C . ARG A 1 96 ? -18.411 -41.749 -27.870 1.00 54.62 96 ARG A C 1
ATOM 791 O O . ARG A 1 96 ? -19.440 -42.227 -28.332 1.00 54.62 96 ARG A O 1
ATOM 798 N N . PHE A 1 97 ? -18.106 -41.829 -26.574 1.00 57.81 97 PHE A N 1
ATOM 799 C CA . PHE A 1 97 ? -18.902 -42.566 -25.595 1.00 57.81 97 PHE A CA 1
ATOM 800 C C . PHE A 1 97 ? -18.962 -41.809 -24.266 1.00 57.81 97 PHE A C 1
ATOM 802 O O . PHE A 1 97 ? -17.936 -41.406 -23.728 1.00 57.81 97 PHE A O 1
ATOM 809 N N . GLY A 1 98 ? -20.177 -41.606 -23.750 1.00 48.75 98 GLY A N 1
ATOM 810 C CA . GLY A 1 98 ? -20.432 -40.830 -22.530 1.00 48.75 98 GLY A CA 1
ATOM 811 C C . GLY A 1 98 ? -21.675 -41.270 -21.753 1.00 48.75 98 GLY A C 1
ATOM 812 O O . GLY A 1 98 ? -22.153 -40.538 -20.892 1.00 48.75 98 GLY A O 1
ATOM 813 N N . SER A 1 99 ? -22.226 -42.453 -22.040 1.00 55.56 99 SER A N 1
ATOM 814 C CA . SER A 1 99 ? -23.352 -43.009 -21.283 1.00 55.56 99 SER A CA 1
ATOM 815 C C . SER A 1 99 ? -23.269 -44.530 -21.202 1.00 55.56 99 SER A C 1
ATOM 817 O O . SER A 1 99 ? -23.146 -45.192 -22.231 1.00 55.56 99 SER A O 1
ATOM 819 N N . LEU A 1 100 ? -23.395 -45.078 -19.992 1.00 48.31 100 LEU A N 1
ATOM 820 C CA . LEU A 1 100 ? -23.582 -46.512 -19.766 1.00 48.31 100 LEU A CA 1
ATOM 821 C C . LEU A 1 100 ? -25.010 -46.902 -20.164 1.00 48.31 100 LEU A C 1
ATOM 823 O O . LEU A 1 100 ? -25.974 -46.422 -19.565 1.00 48.31 100 LEU A O 1
ATOM 827 N N . VAL A 1 101 ? -25.147 -47.777 -21.161 1.00 61.47 101 VAL A N 1
ATOM 828 C CA . VAL A 1 101 ? -26.435 -48.351 -21.570 1.00 61.47 101 VAL A CA 1
ATOM 829 C C . VAL A 1 101 ? -26.437 -49.837 -21.204 1.00 61.47 101 VAL A C 1
ATOM 831 O O . VAL A 1 101 ? -25.500 -50.545 -21.567 1.00 61.47 101 VAL A O 1
ATOM 834 N N . PRO A 1 102 ? -27.447 -50.346 -20.479 1.00 55.94 102 PRO A N 1
ATOM 835 C CA . PRO A 1 102 ? -27.555 -51.774 -20.218 1.00 55.94 102 PRO A CA 1
ATOM 836 C C . PRO A 1 102 ? -27.915 -52.514 -21.513 1.00 55.94 102 PRO A C 1
ATOM 838 O O . PRO A 1 102 ? -28.964 -52.263 -22.104 1.00 55.94 102 PRO A O 1
ATOM 841 N N . ILE A 1 103 ? -27.052 -53.438 -21.935 1.00 73.06 103 ILE A N 1
ATOM 842 C CA . ILE A 1 103 ? -27.237 -54.280 -23.125 1.00 73.06 103 ILE A CA 1
ATOM 843 C C . ILE A 1 103 ? -27.561 -55.727 -22.733 1.00 73.06 103 ILE A C 1
ATOM 845 O O . ILE A 1 103 ? -27.156 -56.205 -21.671 1.00 73.06 103 ILE A O 1
ATOM 849 N N . THR A 1 104 ? -28.310 -56.440 -23.579 1.00 64.31 104 THR A N 1
ATOM 850 C CA . THR A 1 104 ? -28.563 -57.880 -23.399 1.00 64.31 104 THR A CA 1
ATOM 851 C C . THR A 1 104 ? -27.484 -58.720 -24.089 1.00 64.31 104 THR A C 1
ATOM 853 O O . THR A 1 104 ? -26.768 -58.232 -24.960 1.00 64.31 104 THR A O 1
ATOM 856 N N . GLY A 1 105 ? -27.371 -60.012 -23.754 1.00 58.19 105 GLY A N 1
ATOM 857 C CA . GLY A 1 105 ? -26.356 -60.895 -24.354 1.00 58.19 105 GLY A CA 1
ATOM 858 C C . GLY A 1 105 ? -26.425 -61.007 -25.887 1.00 58.19 105 GLY A C 1
ATOM 859 O O . GLY A 1 105 ? -25.411 -61.264 -26.523 1.00 58.19 105 GLY A O 1
ATOM 860 N N . SER A 1 106 ? -27.591 -60.765 -26.498 1.00 62.84 106 SER A N 1
ATOM 861 C CA . SER A 1 106 ? -27.743 -60.697 -27.960 1.00 62.84 106 SER A CA 1
ATOM 862 C C . SER A 1 106 ? -27.305 -59.363 -28.572 1.00 62.84 106 SER A C 1
ATOM 864 O O . SER A 1 106 ? -26.986 -59.323 -29.757 1.00 62.84 106 SER A O 1
ATOM 866 N N . ASP A 1 107 ? -27.294 -58.280 -27.791 1.00 59.75 107 ASP A N 1
ATOM 867 C CA . ASP A 1 107 ? -26.836 -56.962 -28.244 1.00 59.75 107 ASP A CA 1
ATOM 868 C C . ASP A 1 107 ? -25.302 -56.869 -28.234 1.00 59.75 107 ASP A C 1
ATOM 870 O O . ASP A 1 107 ? -24.735 -56.257 -29.133 1.00 59.75 107 ASP A O 1
ATOM 874 N N . PHE A 1 108 ? -24.639 -57.558 -27.295 1.00 57.16 108 PHE A N 1
ATOM 875 C CA . PHE A 1 108 ? -23.175 -57.635 -27.195 1.00 57.16 108 PHE A CA 1
ATOM 876 C C . PHE A 1 108 ? -22.526 -58.189 -28.474 1.00 57.16 108 PHE A C 1
ATOM 878 O O . PHE A 1 108 ? -21.642 -57.564 -29.050 1.00 57.16 108 PHE A O 1
ATOM 885 N N . VAL A 1 109 ? -23.038 -59.318 -28.978 1.00 66.12 109 VAL A N 1
ATOM 886 C CA . VAL A 1 109 ? -22.502 -59.983 -30.181 1.00 66.12 109 VAL A CA 1
ATOM 887 C C . VAL A 1 109 ? -22.640 -59.103 -31.431 1.00 66.12 109 VAL A C 1
ATOM 889 O O . VAL A 1 109 ? -21.805 -59.161 -32.326 1.00 66.12 109 VAL A O 1
ATOM 892 N N . ARG A 1 110 ? -23.675 -58.255 -31.496 1.00 59.59 110 ARG A N 1
ATOM 893 C CA . ARG A 1 110 ? -23.902 -57.353 -32.635 1.00 59.59 110 ARG A CA 1
ATOM 894 C C . ARG A 1 110 ? -22.945 -56.160 -32.635 1.00 59.59 110 ARG A C 1
ATOM 896 O O . ARG A 1 110 ? -22.583 -55.692 -33.710 1.00 59.59 110 ARG A O 1
ATOM 903 N N . GLU A 1 111 ? -22.582 -55.644 -31.464 1.00 59.56 111 GLU A N 1
ATOM 904 C CA . GLU A 1 111 ? -21.666 -54.502 -31.357 1.00 59.56 111 GLU A CA 1
ATOM 905 C C . GLU A 1 111 ? -20.207 -54.914 -31.583 1.00 59.56 111 GLU A C 1
ATOM 907 O O . GLU A 1 111 ? -19.463 -54.176 -32.225 1.00 59.56 111 GLU A O 1
ATOM 912 N N . GLU A 1 112 ? -19.826 -56.126 -31.169 1.00 57.84 112 GLU A N 1
ATOM 913 C CA . GLU A 1 112 ? -18.485 -56.681 -31.403 1.00 57.84 112 GLU A CA 1
ATOM 914 C C . GLU A 1 112 ? -18.202 -56.939 -32.897 1.00 57.84 112 GLU A C 1
ATOM 916 O O . GLU A 1 112 ? -17.083 -56.752 -33.364 1.00 57.84 112 GLU A O 1
ATOM 921 N N . GLU A 1 113 ? -19.224 -57.307 -33.678 1.00 54.91 113 GLU A N 1
ATOM 922 C CA . GLU A 1 113 ? -19.093 -57.604 -35.115 1.00 54.91 113 GLU A CA 1
ATOM 923 C C . GLU A 1 113 ? -19.053 -56.335 -36.002 1.00 54.91 113 GLU A C 1
ATOM 925 O O . GLU A 1 113 ? -18.735 -56.415 -37.189 1.00 54.91 113 GLU A O 1
ATOM 930 N N . GLN A 1 114 ? -19.370 -55.155 -35.445 1.00 52.97 114 GLN A N 1
ATOM 931 C CA . GLN A 1 114 ? -19.440 -53.872 -36.171 1.00 52.97 114 GLN A CA 1
ATOM 932 C C . GLN A 1 114 ? -18.392 -52.832 -35.730 1.00 52.97 114 GLN A C 1
ATOM 934 O O . GLN A 1 114 ? -18.337 -51.748 -36.316 1.00 52.97 114 GLN A O 1
ATOM 939 N N . GLY A 1 115 ? -17.565 -53.135 -34.725 1.00 47.91 115 GLY A N 1
ATOM 940 C CA . GLY A 1 115 ? -16.505 -52.248 -34.237 1.00 47.91 115 GLY A CA 1
ATOM 941 C C . GLY A 1 115 ? -15.197 -52.374 -35.028 1.00 47.91 115 GLY A C 1
ATOM 942 O O . GLY A 1 115 ? -14.738 -53.476 -35.317 1.00 47.91 115 GLY A O 1
ATOM 943 N N . GLU A 1 116 ? -14.570 -51.245 -35.369 1.00 47.47 116 GLU A N 1
ATOM 944 C CA . GLU A 1 116 ? -13.202 -51.224 -35.911 1.00 47.47 116 GLU A CA 1
ATOM 945 C C . GLU A 1 116 ? -12.186 -51.638 -34.826 1.00 47.47 116 GLU A C 1
ATOM 947 O O . GLU A 1 116 ? -12.256 -51.117 -33.711 1.00 47.47 116 GLU A O 1
ATOM 952 N N . PRO A 1 117 ? -11.230 -52.542 -35.117 1.00 42.00 117 PRO A N 1
ATOM 953 C CA . PRO A 1 117 ? -10.231 -52.966 -34.137 1.00 42.00 117 PRO A CA 1
ATOM 954 C C . PRO A 1 117 ? -9.160 -51.883 -33.906 1.00 42.00 117 PRO A C 1
ATOM 956 O O . PRO A 1 117 ? -8.526 -51.416 -34.852 1.00 42.00 117 PRO A O 1
ATOM 959 N N . ASP A 1 118 ? -8.928 -51.521 -32.640 1.00 41.22 118 ASP A N 1
ATOM 960 C CA . ASP A 1 118 ? -7.888 -50.574 -32.202 1.00 41.22 118 ASP A CA 1
ATOM 961 C C . ASP A 1 118 ? -6.520 -51.289 -32.025 1.00 41.22 118 ASP A C 1
ATOM 963 O O . ASP A 1 118 ? -6.452 -52.286 -31.296 1.00 41.22 118 ASP A O 1
ATOM 967 N N . PRO A 1 119 ? -5.408 -50.839 -32.651 1.00 41.84 119 PRO A N 1
ATOM 968 C CA . PRO A 1 119 ? -4.132 -51.565 -32.638 1.00 41.84 119 PRO A CA 1
ATOM 969 C C . PRO A 1 119 ? -3.328 -51.546 -31.322 1.00 41.84 119 PRO A C 1
ATOM 971 O O . PRO A 1 119 ? -2.229 -52.105 -31.302 1.00 41.84 119 PRO A O 1
ATOM 974 N N . LYS A 1 120 ? -3.788 -50.909 -30.233 1.00 45.34 120 LYS A N 1
ATOM 975 C CA . LYS A 1 120 ? -2.976 -50.717 -29.004 1.00 45.34 120 LYS A CA 1
ATOM 976 C C . LYS A 1 120 ? -3.535 -51.344 -27.717 1.00 45.34 120 LYS A C 1
ATOM 978 O O . LYS A 1 120 ? -3.319 -50.813 -26.631 1.00 45.34 120 LYS A O 1
ATOM 983 N N . LEU A 1 121 ? -4.153 -52.523 -27.788 1.00 36.41 121 LEU A N 1
ATOM 984 C CA . LEU A 1 121 ? -4.472 -53.317 -26.590 1.00 36.41 121 LEU A CA 1
ATOM 985 C C . LEU A 1 121 ? -3.671 -54.627 -26.559 1.00 36.41 121 LEU A C 1
ATOM 987 O O . LEU A 1 121 ? -4.008 -55.604 -27.222 1.00 36.41 121 LEU A O 1
ATOM 991 N N . LYS A 1 122 ? -2.599 -54.658 -25.753 1.00 34.19 122 LYS A N 1
ATOM 992 C CA . LYS A 1 122 ? -1.969 -55.910 -25.307 1.00 34.19 122 LYS A CA 1
ATOM 993 C C . LYS A 1 122 ? -2.763 -56.447 -24.117 1.00 34.19 122 LYS A C 1
ATOM 995 O O . LYS A 1 122 ? -2.706 -55.879 -23.030 1.00 34.19 122 LYS A O 1
ATOM 1000 N N . ILE A 1 123 ? -3.484 -57.545 -24.322 1.00 38.72 123 ILE A N 1
ATOM 1001 C CA . ILE A 1 123 ? -4.099 -58.317 -23.239 1.00 38.72 123 ILE A CA 1
ATOM 1002 C C . ILE A 1 123 ? -2.983 -59.061 -22.495 1.00 38.72 123 ILE A C 1
ATOM 1004 O O . ILE A 1 123 ? -2.217 -59.817 -23.092 1.00 38.72 123 ILE A O 1
ATOM 1008 N N . ILE A 1 124 ? -2.883 -58.811 -21.191 1.00 37.06 124 ILE A N 1
ATOM 1009 C CA . ILE A 1 124 ? -2.045 -59.560 -20.253 1.00 37.06 124 ILE A CA 1
ATOM 1010 C C . ILE A 1 124 ? -2.854 -60.781 -19.807 1.00 37.06 124 ILE A C 1
ATOM 1012 O O . ILE A 1 124 ? -3.831 -60.635 -19.076 1.00 37.06 124 ILE A O 1
ATOM 1016 N N . GLU A 1 125 ? -2.445 -61.983 -20.207 1.00 32.44 125 GLU A N 1
ATOM 1017 C CA . GLU A 1 125 ? -2.950 -63.225 -19.614 1.00 32.44 125 GLU A CA 1
ATOM 1018 C C . GLU A 1 125 ? -2.018 -63.655 -18.471 1.00 32.44 125 GLU A C 1
ATOM 1020 O O . GLU A 1 125 ? -0.833 -63.919 -18.686 1.00 32.44 125 GLU A O 1
ATOM 1025 N N . ARG A 1 126 ? -2.541 -63.726 -17.240 1.00 33.22 126 ARG A N 1
ATOM 1026 C CA . ARG A 1 126 ? -1.898 -64.449 -16.129 1.00 33.22 126 ARG A CA 1
ATOM 1027 C C . ARG A 1 126 ? -2.621 -65.789 -15.936 1.00 33.22 126 ARG A C 1
ATOM 1029 O O . ARG A 1 126 ? -3.852 -65.785 -15.947 1.00 33.22 126 ARG A O 1
ATOM 1036 N N . PRO A 1 127 ? -1.908 -66.914 -15.745 1.00 33.75 127 PRO A N 1
ATOM 1037 C CA . PRO A 1 127 ? -2.548 -68.205 -15.549 1.00 33.75 127 PRO A CA 1
ATOM 1038 C C . PRO A 1 127 ? -3.128 -68.339 -14.136 1.00 33.75 127 PRO A C 1
ATOM 1040 O O . PRO A 1 127 ? -2.561 -67.839 -13.164 1.00 33.75 127 PRO A O 1
ATOM 1043 N N . VAL A 1 128 ? -4.252 -69.048 -14.063 1.00 35.91 128 VAL A N 1
ATOM 1044 C CA . VAL A 1 128 ? -4.909 -69.529 -12.843 1.00 35.91 128 VAL A CA 1
ATOM 1045 C C . VAL A 1 128 ? -4.253 -70.844 -12.423 1.00 35.91 128 VAL A C 1
ATOM 1047 O O . VAL A 1 128 ? -4.149 -71.753 -13.245 1.00 35.91 128 VAL A O 1
ATOM 1050 N N . GLU A 1 129 ? -3.871 -70.966 -11.152 1.00 37.72 129 GLU A N 1
ATOM 1051 C CA . GLU A 1 129 ? -3.679 -72.262 -10.495 1.00 37.72 129 GLU A CA 1
ATOM 1052 C C . GLU A 1 129 ? -4.517 -72.304 -9.210 1.00 37.72 129 GLU A C 1
ATOM 1054 O O . GLU A 1 129 ? -4.444 -71.409 -8.366 1.00 37.72 129 GLU A O 1
ATOM 1059 N N . ASP A 1 130 ? -5.352 -73.340 -9.132 1.00 32.94 130 ASP A N 1
ATOM 1060 C CA . ASP A 1 130 ? -6.227 -73.713 -8.022 1.00 32.94 130 ASP A CA 1
ATOM 1061 C C . ASP A 1 130 ? -5.445 -74.381 -6.874 1.00 32.94 130 ASP A C 1
ATOM 1063 O O . ASP A 1 130 ? -4.452 -75.070 -7.119 1.00 32.94 130 ASP A O 1
ATOM 1067 N N . GLY A 1 131 ? -5.959 -74.294 -5.639 1.00 31.30 131 GLY A N 1
ATOM 1068 C CA . GLY A 1 131 ? -5.598 -75.251 -4.583 1.00 31.30 131 GLY A CA 1
ATOM 1069 C C . GLY A 1 131 ? -5.748 -74.774 -3.136 1.00 31.30 131 GLY A C 1
ATOM 1070 O O . GLY A 1 131 ? -4.785 -74.309 -2.539 1.00 31.30 131 GLY A O 1
ATOM 1071 N N . ASP A 1 132 ? -6.967 -74.920 -2.613 1.00 30.38 132 ASP A N 1
ATOM 1072 C CA . ASP A 1 132 ? -7.417 -75.230 -1.240 1.00 30.38 132 ASP A CA 1
ATOM 1073 C C . ASP A 1 132 ? -6.416 -75.239 -0.052 1.00 30.38 132 ASP A C 1
ATOM 1075 O O . ASP A 1 132 ? -5.412 -75.942 -0.064 1.00 30.38 132 ASP A O 1
ATOM 1079 N N . GLU A 1 133 ? -6.771 -74.572 1.060 1.00 31.19 133 GLU A N 1
ATOM 1080 C CA . GLU A 1 133 ? -7.291 -75.203 2.302 1.00 31.19 133 GLU A CA 1
ATOM 1081 C C . GLU A 1 133 ? -7.282 -74.227 3.513 1.00 31.19 133 GLU A C 1
ATOM 1083 O O . GLU A 1 133 ? -6.251 -73.769 3.992 1.00 31.19 133 GLU A O 1
ATOM 1088 N N . GLU A 1 134 ? -8.490 -73.925 4.003 1.00 30.36 134 GLU A N 1
ATOM 1089 C CA . GLU A 1 134 ? -8.939 -73.966 5.410 1.00 30.36 134 GLU A CA 1
ATOM 1090 C C . GLU A 1 134 ? -7.980 -73.567 6.573 1.00 30.36 134 GLU A C 1
ATOM 1092 O O . GLU A 1 134 ? -7.077 -74.322 6.922 1.00 30.36 134 GLU A O 1
ATOM 1097 N N . LYS A 1 135 ? -8.310 -72.493 7.331 1.00 30.70 135 LYS A N 1
ATOM 1098 C CA . LYS A 1 135 ? -8.748 -72.556 8.761 1.00 30.70 135 LYS A CA 1
ATOM 1099 C C . LYS A 1 135 ? -8.757 -71.213 9.532 1.00 30.70 135 LYS A C 1
ATOM 1101 O O . LYS A 1 135 ? -7.729 -70.650 9.874 1.00 30.70 135 LYS A O 1
ATOM 1106 N N . THR A 1 136 ? -9.977 -70.819 9.912 1.00 26.91 136 THR A N 1
ATOM 1107 C CA . THR A 1 136 ? -10.456 -70.397 11.255 1.00 26.91 136 THR A CA 1
ATOM 1108 C C . THR A 1 136 ? -9.845 -69.218 12.052 1.00 26.91 136 THR A C 1
ATOM 1110 O O . THR A 1 136 ? -8.776 -69.340 12.631 1.00 26.91 136 THR 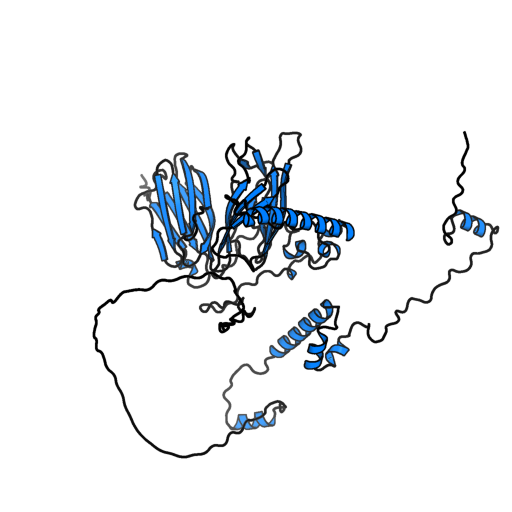A O 1
ATOM 1113 N N . CYS A 1 137 ? -10.719 -68.218 12.276 1.00 26.59 137 CYS A N 1
ATOM 1114 C CA . CYS A 1 137 ? -11.194 -67.636 13.560 1.00 26.59 137 CYS A CA 1
ATOM 1115 C C . CYS A 1 137 ? -10.298 -66.793 14.504 1.00 26.59 137 CYS A C 1
ATOM 1117 O O . CYS A 1 137 ? -9.349 -67.301 15.086 1.00 26.59 137 CYS A O 1
ATOM 1119 N N . GLY A 1 138 ? -10.844 -65.620 14.884 1.00 27.36 138 GLY A N 1
ATOM 1120 C CA . GLY A 1 138 ? -10.735 -64.974 16.217 1.00 27.36 138 GLY A CA 1
ATOM 1121 C C . GLY A 1 138 ? -9.925 -63.665 16.218 1.00 27.36 138 GLY A C 1
ATOM 1122 O O . GLY A 1 138 ? -8.835 -63.650 15.679 1.00 27.36 138 GLY A O 1
ATOM 1123 N N . GLY A 1 139 ? -10.337 -62.509 16.755 1.00 26.27 139 GLY A N 1
ATOM 1124 C CA . GLY A 1 139 ? -11.428 -62.146 17.665 1.00 26.27 139 GLY A CA 1
ATOM 1125 C C . GLY A 1 139 ? -10.887 -61.588 18.998 1.00 26.27 139 GLY A C 1
ATOM 1126 O O . GLY A 1 139 ? -10.454 -62.386 19.817 1.00 26.27 139 GLY A O 1
ATOM 1127 N N . GLY A 1 140 ? -11.000 -60.263 19.224 1.00 26.72 140 GLY A N 1
ATOM 1128 C CA . GLY A 1 140 ? -10.811 -59.548 20.516 1.00 26.72 140 GLY A CA 1
ATOM 1129 C C . GLY A 1 140 ? -9.346 -59.358 20.953 1.00 26.72 140 GLY A C 1
ATOM 1130 O O . GLY A 1 140 ? -8.526 -60.220 20.693 1.00 26.72 140 GLY A O 1
ATOM 1131 N N . GLY A 1 141 ? -8.886 -58.276 21.589 1.00 26.41 141 GLY A N 1
ATOM 1132 C CA . GLY A 1 141 ? -9.516 -57.238 22.410 1.00 26.41 141 GLY A CA 1
ATOM 1133 C C . GLY A 1 141 ? -8.766 -57.155 23.759 1.00 26.41 141 GLY A C 1
ATOM 1134 O O . GLY A 1 141 ? -8.532 -58.200 24.354 1.00 26.41 141 GLY A O 1
ATOM 1135 N N . GLY A 1 142 ? -8.439 -55.947 24.243 1.00 26.59 142 GLY A N 1
ATOM 1136 C CA . GLY A 1 142 ? -8.254 -55.667 25.683 1.00 26.59 142 GLY A CA 1
ATOM 1137 C C . GLY A 1 142 ? -6.841 -55.378 26.230 1.00 26.59 142 GLY A C 1
ATOM 1138 O O . GLY A 1 142 ? -6.053 -56.295 26.410 1.00 26.59 142 GLY A O 1
ATOM 1139 N N . GLU A 1 143 ? -6.633 -54.095 26.560 1.00 28.75 143 GLU A N 1
ATOM 1140 C CA . GLU A 1 143 ? -6.237 -53.529 27.877 1.00 28.75 143 GLU A CA 1
ATOM 1141 C C . GLU A 1 143 ? -4.827 -53.699 28.509 1.00 28.75 143 GLU A C 1
ATOM 1143 O O . GLU A 1 143 ? -4.325 -54.792 28.727 1.00 28.75 143 GLU A O 1
ATOM 1148 N N . GLU A 1 144 ? -4.282 -52.516 28.858 1.00 29.53 144 GLU A N 1
ATOM 1149 C CA . GLU A 1 144 ? -3.603 -52.063 30.099 1.00 29.53 144 GLU A CA 1
ATOM 1150 C C . GLU A 1 144 ? -2.540 -52.932 30.816 1.00 29.53 144 GLU A C 1
ATOM 1152 O O . GLU A 1 144 ? -2.814 -54.028 31.278 1.00 29.53 144 GLU A O 1
ATOM 1157 N N . GLU A 1 145 ? -1.354 -52.360 31.096 1.00 29.59 145 GLU A N 1
ATOM 1158 C CA . GLU A 1 145 ? -1.004 -51.791 32.422 1.00 29.59 145 GLU A CA 1
ATOM 1159 C C . GLU A 1 145 ? 0.472 -51.313 32.543 1.00 29.59 145 GLU A C 1
ATOM 1161 O O . GLU A 1 145 ? 1.431 -51.996 32.200 1.00 29.59 145 GLU A O 1
ATOM 1166 N N . LYS A 1 146 ? 0.591 -50.094 33.089 1.00 30.36 146 LYS A N 1
ATOM 1167 C CA . LYS A 1 146 ? 1.599 -49.446 33.964 1.00 30.36 146 LYS A CA 1
ATOM 1168 C C . LYS A 1 146 ? 2.858 -50.200 34.464 1.00 30.36 146 LYS A C 1
ATOM 1170 O O . LYS A 1 146 ? 2.752 -51.268 35.053 1.00 30.36 146 LYS A O 1
ATOM 1175 N N . ASN A 1 147 ? 3.988 -49.470 34.534 1.00 29.58 147 ASN A N 1
ATOM 1176 C CA . ASN A 1 147 ? 4.627 -48.901 35.761 1.00 29.58 147 ASN A CA 1
ATOM 1177 C C . ASN A 1 147 ? 6.135 -48.605 35.546 1.00 29.58 147 ASN A C 1
ATOM 1179 O O . ASN A 1 147 ? 6.846 -49.476 35.067 1.00 29.58 147 ASN A O 1
ATOM 1183 N N . GLY A 1 148 ? 6.609 -47.385 35.878 1.00 27.39 148 GLY A N 1
ATOM 1184 C CA . GLY A 1 148 ? 7.550 -47.041 36.982 1.00 27.39 148 GLY A CA 1
ATOM 1185 C C . GLY A 1 148 ? 9.022 -47.462 36.769 1.00 27.39 148 GLY A C 1
ATOM 1186 O O . GLY A 1 148 ? 9.270 -48.579 36.361 1.00 27.39 148 GLY A O 1
ATOM 1187 N N . GLY A 1 149 ? 10.093 -46.709 37.042 1.00 27.73 149 GLY A N 1
ATOM 1188 C CA . GLY A 1 149 ? 10.361 -45.472 37.783 1.00 27.73 149 GLY A CA 1
ATOM 1189 C C . GLY A 1 149 ? 11.762 -45.581 38.443 1.00 27.73 149 GLY A C 1
ATOM 1190 O O . GLY A 1 149 ? 12.113 -46.677 38.867 1.00 27.73 149 GLY A O 1
ATOM 1191 N N . ARG A 1 150 ? 12.478 -44.443 38.603 1.00 29.55 150 ARG A N 1
ATOM 1192 C CA . ARG A 1 150 ? 13.758 -44.207 39.352 1.00 29.55 150 ARG A CA 1
ATOM 1193 C C . ARG A 1 150 ? 15.036 -44.842 38.763 1.00 29.55 150 ARG A C 1
ATOM 1195 O O . ARG A 1 150 ? 14.973 -45.949 38.261 1.00 29.55 150 ARG A O 1
ATOM 1202 N N . GLY A 1 151 ? 16.232 -44.247 38.812 1.00 27.55 151 GLY A N 1
ATOM 1203 C CA . GLY A 1 151 ? 16.796 -43.117 39.573 1.00 27.55 151 GLY A CA 1
ATOM 1204 C C . GLY A 1 151 ? 18.237 -43.476 40.008 1.00 27.55 151 GLY A C 1
ATOM 1205 O O . GLY A 1 151 ? 18.504 -44.664 40.162 1.00 27.55 151 GLY A O 1
ATOM 1206 N N . ASP A 1 152 ? 19.078 -42.457 40.247 1.00 30.34 152 ASP A N 1
ATOM 1207 C CA . ASP A 1 152 ? 20.431 -42.469 40.869 1.00 30.34 152 ASP A CA 1
ATOM 1208 C C . ASP A 1 152 ? 21.634 -42.877 39.990 1.00 30.34 152 ASP A C 1
ATOM 1210 O O . ASP A 1 152 ? 21.534 -43.816 39.212 1.00 30.34 152 ASP A O 1
ATOM 1214 N N . THR A 1 153 ? 22.858 -42.333 40.084 1.00 29.22 153 THR A N 1
ATOM 1215 C CA . THR A 1 153 ? 23.504 -41.047 40.470 1.00 29.22 153 THR A CA 1
ATOM 1216 C C . THR A 1 153 ? 25.017 -41.302 40.306 1.00 29.22 153 THR A C 1
ATOM 1218 O O . THR A 1 153 ? 25.457 -42.368 40.716 1.00 29.22 153 THR A O 1
ATOM 1221 N N . VAL A 1 154 ? 25.749 -40.312 39.774 1.00 33.03 154 VAL A N 1
ATOM 1222 C CA . VAL A 1 154 ? 27.113 -39.839 40.136 1.00 33.03 154 VAL A CA 1
ATOM 1223 C C . VAL A 1 154 ? 28.261 -40.859 40.258 1.00 33.03 154 VAL A C 1
ATOM 1225 O O . VAL A 1 154 ? 28.210 -41.742 41.099 1.00 33.03 154 VAL A O 1
ATOM 1228 N N . ASP A 1 155 ? 29.350 -40.626 39.516 1.00 29.16 155 ASP A N 1
ATOM 1229 C CA . ASP A 1 155 ? 30.701 -40.542 40.096 1.00 29.16 155 ASP A CA 1
ATOM 1230 C C . ASP A 1 155 ? 31.628 -39.719 39.184 1.00 29.16 155 ASP A C 1
ATOM 1232 O O . ASP A 1 155 ? 31.537 -39.768 37.956 1.00 29.16 155 ASP A O 1
ATOM 1236 N N . GLU A 1 156 ? 32.439 -38.898 39.847 1.00 32.69 156 GLU A N 1
ATOM 1237 C CA . GLU A 1 156 ? 33.336 -37.865 39.335 1.00 32.69 156 GLU A CA 1
ATOM 1238 C C . GLU A 1 156 ? 34.787 -38.368 39.141 1.00 32.69 156 GLU A C 1
ATOM 1240 O O . GLU A 1 156 ? 35.155 -39.456 39.583 1.00 32.69 156 GLU A O 1
ATOM 1245 N N . GLU A 1 157 ? 35.587 -37.462 38.566 1.00 33.25 157 GLU A N 1
ATOM 1246 C CA . GLU A 1 157 ? 37.025 -37.208 38.783 1.00 33.25 157 GLU A CA 1
ATOM 1247 C C . GLU A 1 157 ? 38.040 -37.633 37.694 1.00 33.25 157 GLU A C 1
ATOM 1249 O O . GLU A 1 157 ? 38.324 -38.804 37.451 1.00 33.25 157 GLU A O 1
ATOM 1254 N N . ASP A 1 158 ? 38.617 -36.561 37.127 1.00 29.23 158 ASP A N 1
ATOM 1255 C CA . ASP A 1 158 ? 40.042 -36.263 36.937 1.00 29.23 158 ASP A CA 1
ATOM 1256 C C . ASP A 1 158 ? 40.868 -36.982 35.860 1.00 29.23 158 ASP A C 1
ATOM 1258 O O . ASP A 1 158 ? 41.212 -38.154 35.975 1.00 29.23 158 ASP A O 1
ATOM 1262 N N . SER A 1 159 ? 41.374 -36.200 34.893 1.00 35.41 159 SER A N 1
ATOM 1263 C CA . SER A 1 159 ? 42.769 -35.713 34.953 1.00 35.41 159 SER A CA 1
ATOM 1264 C C . SER A 1 159 ? 43.148 -34.829 33.751 1.00 35.41 159 SER A C 1
ATOM 1266 O O . SER A 1 159 ? 42.747 -35.093 32.621 1.00 35.41 159 SER A O 1
ATOM 1268 N N . GLU A 1 160 ? 43.946 -33.806 34.051 1.00 33.81 160 GLU A N 1
ATOM 1269 C CA . GLU A 1 160 ? 44.599 -32.792 33.208 1.00 33.81 160 GLU A CA 1
ATOM 1270 C C . GLU A 1 160 ? 45.568 -33.384 32.150 1.00 33.81 160 GLU A C 1
ATOM 1272 O O . GLU A 1 160 ? 46.154 -34.436 32.401 1.00 33.81 160 GLU A O 1
ATOM 1277 N N . ASP A 1 161 ? 45.772 -32.714 31.001 1.00 29.55 161 ASP A N 1
ATOM 1278 C CA . ASP A 1 161 ? 47.049 -32.070 30.585 1.00 29.55 161 ASP A CA 1
ATOM 1279 C C . ASP A 1 161 ? 47.128 -31.774 29.057 1.00 29.55 161 ASP A C 1
ATOM 1281 O O . ASP A 1 161 ? 46.527 -32.453 28.227 1.00 29.55 161 ASP A O 1
ATOM 1285 N N . ASP A 1 162 ? 47.885 -30.718 28.757 1.00 31.59 162 ASP A N 1
ATOM 1286 C CA . ASP A 1 162 ? 48.169 -29.934 27.545 1.00 31.59 162 ASP A CA 1
ATOM 1287 C C . ASP A 1 162 ? 48.312 -30.632 26.169 1.00 31.59 162 ASP A C 1
ATOM 1289 O O . ASP A 1 162 ? 48.957 -31.671 26.031 1.00 31.59 162 ASP A O 1
ATOM 1293 N N . SER A 1 163 ? 47.880 -29.954 25.091 1.00 31.48 163 SER A N 1
ATOM 1294 C CA . SER A 1 163 ? 48.776 -29.334 24.077 1.00 31.48 163 SER A CA 1
ATOM 1295 C C . SER A 1 163 ? 48.027 -28.790 22.844 1.00 31.48 163 SER A C 1
ATOM 1297 O O . SER A 1 163 ? 47.088 -29.396 22.337 1.00 31.48 163 SER A O 1
ATOM 1299 N N . GLU A 1 164 ? 48.463 -27.612 22.393 1.00 34.72 164 GLU A N 1
ATOM 1300 C CA . GLU A 1 164 ? 48.092 -26.929 21.145 1.00 34.72 164 GLU A CA 1
ATOM 1301 C C . GLU A 1 164 ? 48.567 -27.718 19.907 1.00 34.72 164 GLU A C 1
ATOM 1303 O O . GLU A 1 164 ? 49.659 -28.279 19.953 1.00 34.72 164 GLU A O 1
ATOM 1308 N N . GLU A 1 165 ? 47.805 -27.708 18.803 1.00 28.70 165 GLU A N 1
ATOM 1309 C CA . GLU A 1 165 ? 48.278 -27.360 17.443 1.00 28.70 165 GLU A CA 1
ATOM 1310 C C . GLU A 1 165 ? 47.174 -27.549 16.379 1.00 28.70 165 GLU A C 1
ATOM 1312 O O . GLU A 1 165 ? 46.448 -28.542 16.359 1.00 28.70 165 GLU A O 1
ATOM 1317 N N . ASP A 1 166 ? 47.077 -26.552 15.497 1.00 32.06 166 ASP A N 1
ATOM 1318 C CA . ASP A 1 166 ? 46.196 -26.450 14.333 1.00 32.06 166 ASP A CA 1
ATOM 1319 C C . ASP A 1 166 ? 46.326 -27.633 13.355 1.00 32.06 166 ASP A C 1
ATOM 1321 O O . ASP A 1 166 ? 47.425 -27.958 12.906 1.00 32.06 166 ASP A O 1
ATOM 1325 N N . SER A 1 167 ? 45.195 -28.205 12.928 1.00 28.62 167 SER A N 1
ATOM 1326 C CA . SER A 1 167 ? 44.990 -28.740 11.568 1.00 28.62 167 SER A CA 1
ATOM 1327 C C . SER A 1 167 ? 43.535 -29.193 11.389 1.00 28.62 167 SER A C 1
ATOM 1329 O O . SER A 1 167 ? 43.152 -30.264 11.842 1.00 28.62 167 SER A O 1
ATOM 1331 N N . GLU A 1 168 ? 42.712 -28.381 10.724 1.00 30.19 168 GLU A N 1
ATOM 1332 C CA . GLU A 1 168 ? 41.415 -28.837 10.208 1.00 30.19 168 GLU A CA 1
ATOM 1333 C C . GLU A 1 168 ? 41.610 -29.268 8.745 1.00 30.19 168 GLU A C 1
ATOM 1335 O O . GLU A 1 168 ? 41.610 -28.444 7.831 1.00 30.19 168 GLU A O 1
ATOM 1340 N N . GLU A 1 169 ? 41.859 -30.567 8.552 1.00 29.73 169 GLU A N 1
ATOM 1341 C CA . GLU A 1 169 ? 41.612 -31.286 7.299 1.00 29.73 169 GLU A CA 1
ATOM 1342 C C . GLU A 1 169 ? 40.290 -32.057 7.427 1.00 29.73 169 GLU A C 1
ATOM 1344 O O . GLU A 1 169 ? 40.052 -32.746 8.420 1.00 29.73 169 GLU A O 1
ATOM 1349 N N . ASP A 1 170 ? 39.464 -31.891 6.395 1.00 32.53 170 ASP A N 1
ATOM 1350 C CA . ASP A 1 170 ? 38.441 -32.781 5.847 1.00 32.53 170 ASP A CA 1
ATOM 1351 C C . ASP A 1 170 ? 38.080 -34.046 6.649 1.00 32.53 170 ASP A C 1
ATOM 1353 O O . ASP A 1 170 ? 38.832 -35.022 6.715 1.00 32.53 170 ASP A O 1
ATOM 1357 N N . SER A 1 171 ? 36.830 -34.097 7.114 1.00 30.42 171 SER A N 1
ATOM 1358 C CA . SER A 1 171 ? 36.105 -35.364 7.212 1.00 30.42 171 SER A CA 1
ATOM 1359 C C . SER A 1 171 ? 34.667 -35.185 6.738 1.00 30.42 171 SER A C 1
ATOM 1361 O O . SER A 1 171 ? 33.899 -34.382 7.260 1.00 30.42 171 SER A O 1
ATOM 1363 N N . GLU A 1 172 ? 34.376 -35.918 5.669 1.00 34.34 172 GLU A N 1
ATOM 1364 C CA . GLU A 1 172 ? 33.069 -36.172 5.088 1.00 34.34 172 GLU A CA 1
ATOM 1365 C C . GLU A 1 172 ? 32.179 -36.848 6.145 1.00 34.34 172 GLU A C 1
ATOM 1367 O O . GLU A 1 172 ? 32.500 -37.940 6.615 1.00 34.34 172 GLU A O 1
ATOM 1372 N N . GLU A 1 173 ? 31.063 -36.217 6.511 1.00 28.58 173 GLU A N 1
ATOM 1373 C CA . GLU A 1 173 ? 29.948 -36.906 7.161 1.00 28.58 173 GLU A CA 1
ATOM 1374 C C . GLU A 1 173 ? 28.689 -36.730 6.311 1.00 28.58 173 GLU A C 1
ATOM 1376 O O . GLU A 1 173 ? 28.179 -35.624 6.114 1.00 28.58 173 GLU A O 1
ATOM 1381 N N . ASP A 1 174 ? 28.243 -37.873 5.788 1.00 31.56 174 ASP A N 1
ATOM 1382 C CA . ASP A 1 174 ? 26.974 -38.114 5.119 1.00 31.56 174 ASP A CA 1
ATOM 1383 C C . ASP A 1 174 ? 25.814 -37.503 5.921 1.00 31.56 174 ASP A C 1
ATOM 1385 O O . ASP A 1 174 ? 25.473 -37.967 7.012 1.00 31.56 174 ASP A O 1
ATOM 1389 N N . SER A 1 175 ? 25.170 -36.485 5.351 1.00 30.09 175 SER A N 1
ATOM 1390 C CA . SER A 1 175 ? 23.802 -36.125 5.718 1.00 30.09 175 SER A CA 1
ATOM 1391 C C . SER A 1 175 ? 22.909 -36.536 4.559 1.00 30.09 175 SER A C 1
ATOM 1393 O O . SER A 1 175 ? 23.019 -36.016 3.452 1.00 30.09 175 SER A O 1
ATOM 1395 N N . GLU A 1 176 ? 22.106 -37.564 4.817 1.00 29.30 176 GLU A N 1
ATOM 1396 C CA . GLU A 1 176 ? 21.135 -38.114 3.884 1.00 29.30 176 GLU A CA 1
ATOM 1397 C C . GLU A 1 176 ? 20.195 -36.994 3.413 1.00 29.30 176 GLU A C 1
ATOM 1399 O O . GLU A 1 176 ? 19.536 -36.323 4.209 1.00 29.30 176 GLU A O 1
ATOM 1404 N N . GLU A 1 177 ? 20.213 -36.779 2.100 1.00 28.09 177 GLU A N 1
ATOM 1405 C CA . GLU A 1 177 ? 19.370 -35.865 1.344 1.00 28.09 177 GLU A CA 1
ATOM 1406 C C . GLU A 1 177 ? 17.896 -36.285 1.471 1.00 28.09 177 GLU A C 1
ATOM 1408 O O . GLU A 1 177 ? 17.444 -37.198 0.782 1.00 28.09 177 GLU A O 1
ATOM 1413 N N . ASP A 1 178 ? 17.115 -35.588 2.299 1.00 27.14 178 ASP A N 1
ATOM 1414 C CA . ASP A 1 178 ? 15.678 -35.441 2.044 1.00 27.14 178 ASP A CA 1
ATOM 1415 C C . ASP A 1 178 ? 15.526 -34.347 0.979 1.00 27.14 178 ASP A C 1
ATOM 1417 O O . ASP A 1 178 ? 15.312 -33.167 1.261 1.00 27.14 178 ASP A O 1
ATOM 1421 N N . SER A 1 179 ? 15.725 -34.746 -0.278 1.00 29.77 179 SER A N 1
ATOM 1422 C CA . SER A 1 179 ? 15.351 -33.956 -1.443 1.00 29.77 179 SER A CA 1
ATOM 1423 C C . SER A 1 179 ? 13.824 -33.915 -1.526 1.00 29.77 179 SER A C 1
ATOM 1425 O O . SER A 1 179 ? 13.201 -34.749 -2.187 1.00 29.77 179 SER A O 1
ATOM 1427 N N . GLU A 1 180 ? 13.202 -32.955 -0.846 1.00 33.19 180 GLU A N 1
ATOM 1428 C CA . GLU A 1 180 ? 11.890 -32.481 -1.274 1.00 33.19 180 GLU A CA 1
ATOM 1429 C C . GLU A 1 180 ? 12.110 -31.777 -2.617 1.00 33.19 180 GLU A C 1
ATOM 1431 O O . GLU A 1 180 ? 12.575 -30.642 -2.703 1.00 33.19 180 GLU A O 1
ATOM 1436 N N . GLU A 1 181 ? 11.888 -32.534 -3.691 1.00 29.30 181 GLU A N 1
ATOM 1437 C CA . GLU A 1 181 ? 11.693 -32.004 -5.030 1.00 29.30 181 GLU A CA 1
ATOM 1438 C C . GLU A 1 181 ? 10.532 -31.002 -4.957 1.00 29.30 181 GLU A C 1
ATOM 1440 O O . GLU A 1 181 ? 9.362 -31.386 -5.005 1.00 29.30 181 GLU A O 1
ATOM 1445 N N . ASP A 1 182 ? 10.858 -29.713 -4.828 1.00 31.22 182 ASP A N 1
ATOM 1446 C CA . ASP A 1 182 ? 9.950 -28.598 -5.099 1.00 31.22 182 ASP A CA 1
ATOM 1447 C C . ASP A 1 182 ? 9.598 -28.635 -6.591 1.00 31.22 182 ASP A C 1
ATOM 1449 O O . ASP A 1 182 ? 10.126 -27.910 -7.436 1.00 31.22 182 ASP A O 1
ATOM 1453 N N . SER A 1 183 ? 8.718 -29.569 -6.940 1.00 36.28 183 SER A N 1
ATOM 1454 C CA . SER A 1 183 ? 8.056 -29.587 -8.227 1.00 36.28 183 SER A CA 1
ATOM 1455 C C . SER A 1 183 ? 7.229 -28.308 -8.333 1.00 36.28 183 SER A C 1
ATOM 1457 O O . SER A 1 183 ? 6.373 -28.022 -7.495 1.00 36.28 183 SER A O 1
ATOM 1459 N N . GLU A 1 184 ? 7.444 -27.544 -9.400 1.00 38.72 184 GLU A N 1
ATOM 1460 C CA . GLU A 1 184 ? 6.682 -26.341 -9.759 1.00 38.72 184 GLU A CA 1
ATOM 1461 C C . GLU A 1 184 ? 5.172 -26.614 -10.020 1.00 38.72 184 GLU A C 1
ATOM 1463 O O . GLU A 1 184 ? 4.457 -25.786 -10.590 1.00 38.72 184 GLU A O 1
ATOM 1468 N N . GLU A 1 185 ? 4.647 -27.775 -9.612 1.00 34.03 185 GLU A N 1
ATOM 1469 C CA . GLU A 1 185 ? 3.248 -28.178 -9.741 1.00 34.03 185 GLU A CA 1
ATOM 1470 C C . GLU A 1 185 ? 2.358 -27.758 -8.554 1.00 34.03 185 GLU A C 1
ATOM 1472 O O . GLU A 1 185 ? 1.131 -27.798 -8.696 1.00 34.03 185 GLU A O 1
ATOM 1477 N N . ASP A 1 186 ? 2.912 -27.265 -7.437 1.00 39.19 186 ASP A N 1
ATOM 1478 C CA . ASP A 1 186 ? 2.125 -26.992 -6.216 1.00 39.19 186 ASP A CA 1
ATOM 1479 C C . ASP A 1 186 ? 1.421 -25.612 -6.175 1.00 39.19 186 ASP A C 1
ATOM 1481 O O . ASP A 1 186 ? 0.692 -25.270 -5.246 1.00 39.19 186 ASP A O 1
ATOM 1485 N N . MET A 1 187 ? 1.499 -24.828 -7.258 1.00 37.81 187 MET A N 1
ATOM 1486 C CA . MET A 1 187 ? 0.689 -23.606 -7.463 1.00 37.81 187 MET A CA 1
ATOM 1487 C C . MET A 1 187 ? -0.779 -23.900 -7.856 1.00 37.81 187 MET A C 1
ATOM 1489 O O . MET A 1 187 ? -1.491 -23.042 -8.388 1.00 37.81 187 MET A O 1
ATOM 1493 N N . ARG A 1 188 ? -1.268 -25.125 -7.621 1.00 42.44 188 ARG A N 1
ATOM 1494 C CA . ARG A 1 188 ? -2.685 -25.500 -7.751 1.00 42.44 188 ARG A CA 1
ATOM 1495 C C . ARG A 1 188 ? -3.195 -26.092 -6.443 1.00 42.44 188 ARG A C 1
ATOM 1497 O O . ARG A 1 188 ? -3.615 -27.242 -6.410 1.00 42.44 188 ARG A O 1
ATOM 1504 N N . GLY A 1 189 ? -3.230 -25.288 -5.384 1.00 38.38 189 GLY A N 1
ATOM 1505 C CA . GLY A 1 189 ? -3.979 -25.612 -4.168 1.00 38.38 189 GLY A CA 1
ATOM 1506 C C . GLY A 1 189 ? -5.473 -25.806 -4.459 1.00 38.38 189 GLY A C 1
ATOM 1507 O O . GLY A 1 189 ? -6.254 -24.863 -4.582 1.00 38.38 189 GLY A O 1
ATOM 1508 N N . TRP A 1 190 ? -5.895 -27.054 -4.616 1.00 36.28 190 TRP A N 1
ATOM 1509 C CA . TRP A 1 190 ? -7.308 -27.396 -4.691 1.00 36.28 190 TRP A CA 1
ATOM 1510 C C . TRP A 1 190 ? -7.952 -27.086 -3.338 1.00 36.28 190 TRP A C 1
ATOM 1512 O O . TRP A 1 190 ? -7.476 -27.543 -2.303 1.00 36.28 190 TRP A O 1
ATOM 1522 N N . ASP A 1 191 ? -9.050 -26.333 -3.331 1.00 41.94 191 ASP A N 1
ATOM 1523 C CA . ASP A 1 191 ? -9.922 -26.316 -2.161 1.00 41.94 191 ASP A CA 1
ATOM 1524 C C . ASP A 1 191 ? -10.607 -27.686 -2.070 1.00 41.94 191 ASP A C 1
ATOM 1526 O O . ASP A 1 191 ? -11.448 -28.022 -2.915 1.00 41.94 191 ASP A O 1
ATOM 1530 N N . GLU A 1 192 ? -10.228 -28.483 -1.067 1.00 48.78 192 GLU A N 1
ATOM 1531 C CA . GLU A 1 192 ? -10.850 -29.776 -0.765 1.00 48.78 192 GLU A CA 1
ATOM 1532 C C . GLU A 1 192 ? -12.369 -29.648 -0.523 1.00 48.78 192 GLU A C 1
ATOM 1534 O O . GLU A 1 192 ? -13.091 -30.639 -0.660 1.00 48.78 192 GLU A O 1
ATOM 1539 N N . GLU A 1 193 ? -12.880 -28.450 -0.195 1.00 50.19 193 GLU A N 1
ATOM 1540 C CA . GLU A 1 193 ? -14.290 -28.241 0.149 1.00 50.19 193 GLU A CA 1
ATOM 1541 C C . GLU A 1 193 ? -15.205 -27.923 -1.047 1.00 50.19 193 GLU A C 1
ATOM 1543 O O . GLU A 1 193 ? -16.350 -28.381 -1.049 1.00 50.19 193 GLU A O 1
ATOM 1548 N N . ASP A 1 194 ? -14.733 -27.208 -2.077 1.00 50.22 194 ASP A N 1
ATOM 1549 C CA . ASP A 1 194 ? -15.602 -26.707 -3.161 1.00 50.22 194 ASP A CA 1
ATOM 1550 C C . ASP A 1 194 ? -15.110 -27.011 -4.598 1.00 50.22 194 ASP A C 1
ATOM 1552 O O . ASP A 1 194 ? -15.823 -26.705 -5.560 1.00 50.22 194 ASP A O 1
ATOM 1556 N N . GLY A 1 195 ? -13.941 -27.645 -4.788 1.00 46.94 195 GLY A N 1
ATOM 1557 C CA . GLY A 1 195 ? -13.501 -28.206 -6.082 1.00 46.94 195 GLY A CA 1
ATOM 1558 C C . GLY A 1 195 ? -13.407 -27.219 -7.258 1.00 46.94 195 GLY A C 1
ATOM 1559 O O . GLY A 1 195 ? -13.369 -27.640 -8.416 1.00 46.94 195 GLY A O 1
ATOM 1560 N N . ASN A 1 196 ? -13.409 -25.910 -6.989 1.00 44.16 196 ASN A N 1
ATOM 1561 C CA . ASN A 1 196 ? -13.416 -24.871 -8.011 1.00 44.16 196 ASN A CA 1
ATOM 1562 C C . ASN A 1 196 ? -12.009 -24.259 -8.127 1.00 44.16 196 ASN A C 1
ATOM 1564 O O . ASN A 1 196 ? -11.492 -23.778 -7.117 1.00 44.16 196 ASN A O 1
ATOM 1568 N N . PRO A 1 197 ? -11.385 -24.247 -9.319 1.00 43.66 197 PRO A N 1
ATOM 1569 C CA . PRO A 1 197 ? -10.064 -23.657 -9.500 1.00 43.66 197 PRO A CA 1
ATOM 1570 C C . PRO A 1 197 ? -10.060 -22.178 -9.096 1.00 43.66 197 PRO A C 1
ATOM 1572 O O . PRO A 1 197 ? -11.065 -21.473 -9.262 1.00 43.66 197 PRO A O 1
ATOM 1575 N N . TYR A 1 198 ? -8.914 -21.709 -8.589 1.00 53.81 198 TYR A N 1
ATOM 1576 C CA . TYR A 1 198 ? -8.611 -20.285 -8.448 1.00 53.81 198 TYR A CA 1
ATOM 1577 C C . TYR A 1 198 ? -9.120 -19.530 -9.680 1.00 53.81 198 TYR A C 1
ATOM 1579 O O . TYR A 1 198 ? -8.930 -19.973 -10.815 1.00 53.81 198 TYR A O 1
ATOM 1587 N N . LEU A 1 199 ? -9.789 -18.391 -9.476 1.00 51.06 199 LEU A N 1
ATOM 1588 C CA . LEU A 1 199 ? -10.045 -17.513 -10.615 1.00 51.06 199 LEU A CA 1
ATOM 1589 C C . LEU A 1 199 ? -8.686 -17.087 -11.176 1.00 51.06 199 LEU A C 1
ATOM 1591 O O . LEU A 1 199 ? -7.812 -16.744 -10.379 1.00 51.06 199 LEU A O 1
ATOM 1595 N N . PRO A 1 200 ? -8.490 -17.163 -12.501 1.00 52.44 200 PRO A N 1
ATOM 1596 C CA . PRO A 1 200 ? -7.167 -17.052 -13.086 1.00 52.44 200 PRO A CA 1
ATOM 1597 C C . PRO A 1 200 ? -6.577 -15.679 -12.759 1.00 52.44 200 PRO A C 1
ATOM 1599 O O . PRO A 1 200 ? -7.236 -14.655 -12.942 1.00 52.44 200 PRO A O 1
ATOM 1602 N N . VAL A 1 201 ? -5.340 -15.686 -12.260 1.00 57.59 201 VAL A N 1
ATOM 1603 C CA . VAL A 1 201 ? -4.407 -14.559 -12.360 1.00 57.59 201 VAL A CA 1
ATOM 1604 C C . VAL A 1 201 ? -4.538 -13.993 -13.776 1.00 57.59 201 VAL A C 1
ATOM 1606 O O . VAL A 1 201 ? -4.485 -14.772 -14.733 1.00 57.59 201 VAL A O 1
ATOM 1609 N N . LYS A 1 202 ? -4.776 -12.682 -13.931 1.00 58.38 202 LYS A N 1
ATOM 1610 C CA . LYS A 1 202 ? -4.783 -12.083 -15.270 1.00 58.38 202 LYS A CA 1
ATOM 1611 C C . LYS A 1 202 ? -3.359 -12.140 -15.780 1.00 58.38 202 LYS A C 1
ATOM 1613 O O . LYS A 1 202 ? -2.467 -11.478 -15.253 1.00 58.38 202 LYS A O 1
ATOM 1618 N N . TRP A 1 203 ? -3.141 -12.956 -16.795 1.00 57.41 203 TRP A N 1
ATOM 1619 C CA . TRP A 1 203 ? -1.798 -13.135 -17.305 1.00 57.41 203 TRP A CA 1
ATOM 1620 C C . TRP A 1 203 ? -1.336 -11.903 -18.090 1.00 57.41 203 TRP A C 1
ATOM 1622 O O . TRP A 1 203 ? -2.153 -11.249 -18.745 1.00 57.41 203 TRP A O 1
ATOM 1632 N N . PRO A 1 204 ? -0.025 -11.607 -18.108 1.00 51.19 204 PRO A N 1
ATOM 1633 C CA . PRO A 1 204 ? 0.535 -10.479 -18.852 1.00 51.19 204 PRO A CA 1
ATOM 1634 C C . PRO A 1 204 ? 0.091 -10.393 -20.326 1.00 51.19 204 PRO A C 1
ATOM 1636 O O . PRO A 1 204 ? -0.100 -9.302 -20.861 1.00 51.19 204 PRO A O 1
ATOM 1639 N N . TRP A 1 205 ? -0.139 -11.538 -20.982 1.00 55.06 205 TRP A N 1
ATOM 1640 C CA . TRP A 1 205 ? -0.607 -11.623 -22.374 1.00 55.06 205 TRP A CA 1
ATOM 1641 C C . TRP A 1 205 ? -2.104 -11.339 -22.573 1.00 55.06 205 TRP A C 1
ATOM 1643 O O . TRP A 1 205 ? -2.563 -11.277 -23.713 1.00 55.06 205 TRP A O 1
ATOM 1653 N N . GLU A 1 206 ? -2.876 -11.153 -21.500 1.00 57.88 206 GLU A N 1
ATOM 1654 C CA . GLU A 1 206 ? -4.278 -10.725 -21.563 1.00 57.88 206 GLU A CA 1
ATOM 1655 C C . GLU A 1 206 ? -4.421 -9.201 -21.744 1.00 57.88 206 GLU A C 1
ATOM 1657 O O . GLU A 1 206 ? -5.542 -8.711 -21.913 1.00 57.88 206 GLU A O 1
ATOM 1662 N N . TYR A 1 207 ? -3.315 -8.435 -21.750 1.00 61.03 207 TYR A N 1
ATOM 1663 C CA . TYR A 1 207 ? -3.380 -6.995 -22.008 1.00 61.03 207 TYR A CA 1
ATOM 1664 C C . TYR A 1 207 ? -3.780 -6.696 -23.464 1.00 61.03 207 TYR A C 1
ATOM 1666 O O . TYR A 1 207 ? -3.150 -7.212 -24.391 1.00 61.03 207 TYR A O 1
ATOM 1674 N N . PRO A 1 208 ? -4.754 -5.797 -23.715 1.00 57.12 208 PRO A N 1
ATOM 1675 C CA . PRO A 1 208 ? -5.210 -5.479 -25.071 1.00 57.12 208 PRO A CA 1
ATOM 1676 C C . PRO A 1 208 ? -4.165 -4.815 -25.984 1.00 57.12 208 PRO A C 1
ATOM 1678 O O . PRO A 1 208 ? -4.380 -4.737 -27.196 1.00 57.12 208 PRO A O 1
ATOM 1681 N N . LEU A 1 209 ? -3.067 -4.285 -25.433 1.00 60.78 209 LEU A N 1
ATOM 1682 C CA . LEU A 1 209 ? -2.029 -3.582 -26.191 1.00 60.78 209 LEU A CA 1
ATOM 1683 C C . LEU A 1 209 ? -0.741 -4.407 -26.237 1.00 60.78 209 LEU A C 1
ATOM 1685 O O . LEU A 1 209 ? 0.026 -4.427 -25.284 1.00 60.78 209 LEU A O 1
ATOM 1689 N N . HIS A 1 210 ? -0.442 -4.995 -27.393 1.00 66.06 210 HIS A N 1
ATOM 1690 C CA . HIS A 1 210 ? 0.834 -5.682 -27.643 1.00 66.06 210 HIS A CA 1
ATOM 1691 C C . HIS A 1 210 ? 2.007 -4.726 -27.940 1.00 66.06 210 HIS A C 1
ATOM 1693 O O . HIS A 1 210 ? 3.074 -5.169 -28.347 1.00 66.06 210 HIS A O 1
ATOM 1699 N N . ILE A 1 211 ? 1.817 -3.406 -27.810 1.00 74.25 211 ILE A N 1
ATOM 1700 C CA . ILE A 1 211 ? 2.827 -2.400 -28.163 1.00 74.25 211 ILE A CA 1
ATOM 1701 C C . ILE A 1 211 ? 2.963 -1.402 -27.018 1.00 74.25 211 ILE A C 1
ATOM 1703 O O . ILE A 1 211 ? 1.973 -0.800 -26.606 1.00 74.25 211 ILE A O 1
ATOM 1707 N N . CYS A 1 212 ? 4.195 -1.184 -26.555 1.00 87.12 212 CYS A N 1
ATOM 1708 C CA . CYS A 1 212 ? 4.526 -0.188 -25.540 1.00 87.12 212 CYS A CA 1
ATOM 1709 C C . CYS A 1 212 ? 4.628 1.225 -26.157 1.00 87.12 212 CYS A C 1
ATOM 1711 O O . CYS A 1 212 ? 5.574 1.494 -26.903 1.00 87.12 212 CYS A O 1
ATOM 1713 N N . PRO A 1 213 ? 3.719 2.172 -25.839 1.00 86.75 213 PRO A N 1
ATOM 1714 C CA . PRO A 1 213 ? 3.786 3.530 -26.387 1.00 86.75 213 PRO A CA 1
ATOM 1715 C C . PRO A 1 213 ? 4.983 4.334 -25.864 1.00 86.75 213 PRO A C 1
ATOM 1717 O O . PRO A 1 213 ? 5.455 5.245 -26.541 1.00 86.75 213 PRO A O 1
ATOM 1720 N N . GLU A 1 214 ? 5.474 4.023 -24.658 1.00 90.12 214 GLU A N 1
ATOM 1721 C CA . GLU A 1 214 ? 6.651 4.692 -24.093 1.00 90.12 214 GLU A CA 1
ATOM 1722 C C . GLU A 1 214 ? 7.915 4.308 -24.868 1.00 90.12 214 GLU A C 1
ATOM 1724 O O . GLU A 1 214 ? 8.713 5.181 -25.193 1.00 90.12 214 GLU A O 1
ATOM 1729 N N . GLY A 1 215 ? 8.051 3.036 -25.257 1.00 90.75 215 GLY A N 1
ATOM 1730 C CA . GLY A 1 215 ? 9.189 2.550 -26.039 1.00 90.75 215 GLY A CA 1
ATOM 1731 C C . GLY A 1 215 ? 9.325 3.207 -27.412 1.00 90.75 215 GLY A C 1
ATOM 1732 O O . GLY A 1 215 ? 10.437 3.449 -27.864 1.00 90.75 215 GLY A O 1
ATOM 1733 N N . GLN A 1 216 ? 8.216 3.618 -28.034 1.00 90.00 216 GLN A N 1
ATOM 1734 C CA . GLN A 1 216 ? 8.228 4.325 -29.325 1.00 90.00 216 GLN A CA 1
ATOM 1735 C C . GLN A 1 216 ? 8.901 5.709 -29.279 1.00 90.00 216 GLN A C 1
ATOM 1737 O O . GLN A 1 216 ? 9.157 6.302 -30.327 1.00 90.00 216 GLN A O 1
ATOM 1742 N N . LYS A 1 217 ? 9.155 6.250 -28.081 1.00 94.25 217 LYS A N 1
ATOM 1743 C CA . LYS A 1 217 ? 9.784 7.565 -27.885 1.00 94.25 217 LYS A CA 1
ATOM 1744 C C . LYS A 1 217 ? 11.312 7.505 -27.883 1.00 94.25 217 LYS A C 1
ATOM 1746 O O . LYS A 1 217 ? 11.931 8.565 -27.865 1.00 94.25 217 LYS A O 1
ATOM 1751 N N . TYR A 1 218 ? 11.892 6.307 -27.883 1.00 95.62 218 TYR A N 1
ATOM 1752 C CA . TYR A 1 218 ? 13.320 6.084 -27.694 1.00 95.62 218 TYR A CA 1
ATOM 1753 C C . TYR A 1 218 ? 13.893 5.206 -28.806 1.00 95.62 218 TYR A C 1
ATOM 1755 O O . TYR A 1 218 ? 13.227 4.321 -29.343 1.00 95.62 218 TYR A O 1
ATOM 1763 N N . THR A 1 219 ? 15.155 5.445 -29.136 1.00 96.44 219 THR A N 1
ATOM 1764 C CA . THR A 1 219 ? 15.981 4.513 -29.910 1.00 96.44 219 THR A CA 1
ATOM 1765 C C . THR A 1 219 ? 16.450 3.349 -29.035 1.00 96.44 219 THR A C 1
ATOM 1767 O O . THR A 1 219 ? 16.402 3.412 -27.803 1.00 96.44 219 THR A O 1
ATOM 1770 N N . LEU A 1 220 ? 16.918 2.266 -29.663 1.00 95.62 220 LEU A N 1
ATOM 1771 C CA . LEU A 1 220 ? 17.439 1.106 -28.936 1.00 95.62 220 LEU A CA 1
ATOM 1772 C C . LEU A 1 220 ? 18.691 1.475 -28.124 1.00 95.62 220 LEU A C 1
ATOM 1774 O O . LEU A 1 220 ? 18.873 0.986 -27.009 1.00 95.62 220 LEU A O 1
ATOM 1778 N N . GLU A 1 221 ? 19.532 2.354 -28.670 1.00 96.81 221 GLU A N 1
ATOM 1779 C CA . GLU A 1 221 ? 20.728 2.884 -28.022 1.00 96.81 221 GLU A CA 1
ATOM 1780 C C . GLU A 1 221 ? 20.377 3.737 -26.797 1.00 96.81 221 GLU A C 1
ATOM 1782 O O . GLU A 1 221 ? 20.901 3.476 -25.717 1.00 96.81 221 GLU A O 1
ATOM 1787 N N . GLU A 1 222 ? 19.435 4.679 -26.919 1.00 97.44 222 GLU A N 1
ATOM 1788 C CA . GLU A 1 222 ? 18.969 5.486 -25.778 1.00 97.44 222 GLU A CA 1
ATOM 1789 C C . GLU A 1 222 ? 18.363 4.605 -24.677 1.00 97.44 222 GLU A C 1
ATOM 1791 O O . GLU A 1 222 ? 18.657 4.787 -23.496 1.00 97.44 222 GLU A O 1
ATOM 1796 N N . ALA A 1 223 ? 17.544 3.612 -25.044 1.00 96.81 223 ALA A N 1
ATOM 1797 C CA . ALA A 1 223 ? 16.981 2.679 -24.072 1.00 96.81 223 ALA A CA 1
ATOM 1798 C C . ALA A 1 223 ? 18.069 1.846 -23.380 1.00 96.81 223 ALA A C 1
ATOM 1800 O O . ALA A 1 223 ? 17.971 1.586 -22.182 1.00 96.81 223 ALA A O 1
ATOM 1801 N N . LYS A 1 224 ? 19.125 1.445 -24.099 1.00 96.81 224 LYS A N 1
ATOM 1802 C CA . LYS A 1 224 ? 20.268 0.733 -23.516 1.00 96.81 224 LYS A CA 1
ATOM 1803 C C . LYS A 1 224 ? 20.998 1.592 -22.481 1.00 96.81 224 LYS A C 1
ATOM 1805 O O . LYS A 1 224 ? 21.245 1.094 -21.388 1.00 96.81 224 LYS A O 1
ATOM 1810 N N . GLU A 1 225 ? 21.278 2.855 -22.794 1.00 97.88 225 GLU A N 1
ATOM 1811 C CA . GLU A 1 225 ? 21.930 3.786 -21.861 1.00 97.88 225 GLU A CA 1
ATOM 1812 C C . GLU A 1 225 ? 21.085 4.012 -20.597 1.00 97.88 225 GLU A C 1
ATOM 1814 O O . GLU A 1 225 ? 21.607 3.987 -19.483 1.00 97.88 225 GLU A O 1
ATOM 1819 N N . ILE A 1 226 ? 19.763 4.164 -20.747 1.00 97.19 226 ILE A N 1
ATOM 1820 C CA . ILE A 1 226 ? 18.836 4.321 -19.613 1.00 97.19 226 ILE A CA 1
ATOM 1821 C C . ILE A 1 226 ? 18.838 3.076 -18.717 1.00 97.19 226 ILE A C 1
ATOM 1823 O O . ILE A 1 226 ? 18.869 3.190 -17.489 1.00 97.19 226 ILE A O 1
ATOM 1827 N N . VAL A 1 227 ? 18.792 1.888 -19.324 1.00 97.44 227 VAL A N 1
ATOM 1828 C CA . VAL A 1 227 ? 18.825 0.604 -18.614 1.00 97.44 227 VAL A CA 1
ATOM 1829 C C . VAL A 1 227 ? 20.128 0.460 -17.831 1.00 97.44 227 VAL A C 1
ATOM 1831 O O . VAL A 1 227 ? 20.084 0.184 -16.635 1.00 97.44 227 VAL A O 1
ATOM 1834 N N . GLU A 1 228 ? 21.272 0.689 -18.478 1.00 97.69 228 GLU A N 1
ATOM 1835 C CA . GLU A 1 228 ? 22.595 0.593 -17.849 1.00 97.69 228 GLU A CA 1
ATOM 1836 C C . GLU A 1 228 ? 22.731 1.572 -16.678 1.00 97.69 228 GLU A C 1
ATOM 1838 O O . GLU A 1 228 ? 23.059 1.148 -15.573 1.00 97.69 228 GLU A O 1
ATOM 1843 N N . SER A 1 229 ? 22.359 2.841 -16.873 1.00 97.31 229 SER A N 1
ATOM 1844 C CA . SER A 1 229 ? 22.404 3.855 -15.813 1.00 97.31 229 SER A CA 1
ATOM 1845 C C . SER A 1 229 ? 21.491 3.522 -14.624 1.00 97.31 229 SER A C 1
ATOM 1847 O O . SER A 1 229 ? 21.853 3.765 -13.472 1.00 97.31 229 SER A O 1
ATOM 1849 N N . THR A 1 230 ? 20.311 2.945 -14.876 1.00 96.69 230 THR A N 1
ATOM 1850 C CA . THR A 1 230 ? 19.388 2.553 -13.798 1.00 96.69 230 THR A CA 1
ATOM 1851 C C . THR A 1 230 ? 19.942 1.380 -12.991 1.00 96.69 230 THR A C 1
ATOM 1853 O O . THR A 1 230 ? 19.865 1.387 -11.761 1.00 96.69 230 THR A O 1
ATOM 1856 N N . TRP A 1 231 ? 20.510 0.373 -13.660 1.00 96.62 231 TRP A N 1
ATOM 1857 C CA . TRP A 1 231 ? 21.081 -0.787 -12.978 1.00 96.62 231 TRP A CA 1
ATOM 1858 C C . TRP A 1 231 ? 22.359 -0.461 -12.219 1.00 96.62 231 TRP A C 1
ATOM 1860 O O . TRP A 1 231 ? 22.512 -0.957 -11.108 1.00 96.62 231 TRP A O 1
ATOM 1870 N N . GLU A 1 232 ? 23.219 0.402 -12.763 1.00 97.56 232 GLU A N 1
ATOM 1871 C CA . GLU A 1 232 ? 24.391 0.926 -12.054 1.00 97.56 232 GLU A CA 1
ATOM 1872 C C . GLU A 1 232 ? 23.958 1.613 -10.754 1.00 97.56 232 GLU A C 1
ATOM 1874 O O . GLU A 1 232 ? 24.393 1.220 -9.677 1.00 97.56 232 GLU A O 1
ATOM 1879 N N . ARG A 1 233 ? 22.973 2.520 -10.822 1.00 95.44 233 ARG A N 1
ATOM 1880 C CA . ARG A 1 233 ? 22.425 3.181 -9.628 1.00 95.44 233 ARG A CA 1
ATOM 1881 C C . ARG A 1 233 ? 21.850 2.196 -8.605 1.00 95.44 233 ARG A C 1
ATOM 1883 O O . ARG A 1 233 ? 22.050 2.383 -7.407 1.00 95.44 233 ARG A O 1
ATOM 1890 N N . ASN A 1 234 ? 21.101 1.183 -9.044 1.00 95.75 234 ASN A N 1
ATOM 1891 C CA . ASN A 1 234 ? 20.572 0.159 -8.137 1.00 95.75 234 ASN A CA 1
ATOM 1892 C C . ASN A 1 234 ? 21.707 -0.649 -7.486 1.00 95.75 234 ASN A C 1
ATOM 1894 O O . ASN A 1 234 ? 21.635 -0.936 -6.292 1.00 95.75 234 ASN A O 1
ATOM 1898 N N . GLY A 1 235 ? 22.742 -0.994 -8.259 1.00 97.00 235 GLY A N 1
ATOM 1899 C CA . GLY A 1 235 ? 23.931 -1.701 -7.790 1.00 97.00 235 GLY A CA 1
ATOM 1900 C C . GLY A 1 235 ? 24.713 -0.898 -6.755 1.00 97.00 235 GLY A C 1
ATOM 1901 O O . GLY A 1 235 ? 25.016 -1.432 -5.693 1.00 97.00 235 GLY A O 1
ATOM 1902 N N . ASP A 1 236 ? 24.952 0.388 -7.013 1.00 96.62 236 ASP A N 1
ATOM 1903 C CA . ASP A 1 236 ? 25.639 1.293 -6.086 1.00 96.62 236 ASP A CA 1
ATOM 1904 C C . ASP A 1 236 ? 24.900 1.381 -4.745 1.00 96.62 236 ASP A C 1
ATOM 1906 O O . ASP A 1 236 ? 25.487 1.158 -3.688 1.00 96.62 236 ASP A O 1
ATOM 1910 N N . LEU A 1 237 ? 23.583 1.628 -4.780 1.00 95.06 237 LEU A N 1
ATOM 1911 C CA . LEU A 1 237 ? 22.765 1.723 -3.568 1.00 95.06 237 LEU A CA 1
ATOM 1912 C C . LEU A 1 237 ? 22.756 0.413 -2.773 1.00 95.06 237 LEU A C 1
ATOM 1914 O O . LEU A 1 237 ? 22.849 0.434 -1.544 1.00 95.06 237 LEU A O 1
ATOM 1918 N N . LEU A 1 238 ? 22.627 -0.727 -3.458 1.00 95.31 238 LEU A N 1
ATOM 1919 C CA . LEU A 1 238 ? 22.639 -2.035 -2.811 1.00 95.31 238 LEU A CA 1
ATOM 1920 C C . LEU A 1 238 ? 24.024 -2.373 -2.246 1.00 95.31 238 LEU A C 1
ATOM 1922 O O . LEU A 1 238 ? 24.101 -2.951 -1.163 1.00 95.31 238 LEU A O 1
ATOM 1926 N N . SER A 1 239 ? 25.104 -1.993 -2.932 1.00 96.44 239 SER A N 1
ATOM 1927 C CA . SER A 1 239 ? 26.477 -2.176 -2.456 1.00 96.44 239 SER A CA 1
ATOM 1928 C C . SER A 1 239 ? 26.732 -1.355 -1.195 1.00 96.44 239 SER A C 1
ATOM 1930 O O . SER A 1 239 ? 27.172 -1.913 -0.195 1.00 96.44 239 SER A O 1
ATOM 1932 N N . GLU A 1 240 ? 26.378 -0.064 -1.195 1.00 94.69 240 GLU A N 1
ATOM 1933 C CA . GLU A 1 240 ? 26.492 0.798 -0.010 1.00 94.69 240 GLU A CA 1
ATOM 1934 C C . GLU A 1 240 ? 25.712 0.225 1.180 1.00 94.69 240 GLU A C 1
ATOM 1936 O O . GLU A 1 240 ? 26.192 0.213 2.315 1.00 94.69 240 GLU A O 1
ATOM 1941 N N . TRP A 1 241 ? 24.502 -0.281 0.931 1.00 95.00 241 TRP A N 1
ATOM 1942 C CA . TRP A 1 241 ? 23.701 -0.925 1.965 1.00 95.00 241 TRP A CA 1
ATOM 1943 C C . TRP A 1 241 ? 24.339 -2.230 2.466 1.00 95.00 241 TRP A C 1
ATOM 1945 O O . TRP A 1 241 ? 24.387 -2.464 3.674 1.00 95.00 241 TRP A O 1
ATOM 1955 N N . SER A 1 242 ? 24.869 -3.054 1.558 1.00 95.12 242 SER A N 1
ATOM 1956 C CA . SER A 1 242 ? 25.526 -4.328 1.882 1.00 95.12 242 SER A CA 1
ATOM 1957 C C . SER A 1 242 ? 26.790 -4.112 2.707 1.00 95.12 242 SER A C 1
ATOM 1959 O O . SER A 1 242 ? 27.034 -4.854 3.655 1.00 95.12 242 SER A O 1
ATOM 1961 N N . ASP A 1 243 ? 27.556 -3.058 2.425 1.00 96.19 243 ASP A N 1
ATOM 1962 C CA . ASP A 1 243 ? 28.711 -2.671 3.234 1.00 96.19 243 ASP A CA 1
ATOM 1963 C C . ASP A 1 243 ? 28.294 -2.318 4.667 1.00 96.19 243 ASP A C 1
ATOM 1965 O O . ASP A 1 243 ? 28.946 -2.728 5.629 1.00 96.19 243 ASP A O 1
ATOM 1969 N N . LEU A 1 244 ? 27.187 -1.590 4.847 1.00 93.94 244 LEU A N 1
ATOM 1970 C CA . LEU A 1 244 ? 26.662 -1.280 6.181 1.00 93.94 244 LEU A CA 1
ATOM 1971 C C . LEU A 1 244 ? 26.196 -2.540 6.918 1.00 93.94 244 LEU A C 1
ATOM 1973 O O . LEU A 1 244 ? 26.458 -2.661 8.120 1.00 93.94 244 LEU A O 1
ATOM 1977 N N . PHE A 1 245 ? 25.538 -3.457 6.204 1.00 91.50 245 PHE A N 1
ATOM 1978 C CA . PHE A 1 245 ? 25.076 -4.742 6.726 1.00 91.50 245 PHE A CA 1
ATOM 1979 C C . PHE A 1 245 ? 26.245 -5.626 7.169 1.00 91.50 245 PHE A C 1
ATOM 1981 O O . PHE A 1 245 ? 26.301 -6.026 8.329 1.00 91.50 245 PHE A O 1
ATOM 1988 N N . ASN A 1 246 ? 27.229 -5.843 6.295 1.00 94.19 246 ASN A N 1
ATOM 1989 C CA . ASN A 1 246 ? 28.409 -6.666 6.569 1.00 94.19 246 ASN A CA 1
ATOM 1990 C C . ASN A 1 246 ? 29.271 -6.097 7.707 1.00 94.19 246 ASN A C 1
ATOM 1992 O O . ASN A 1 246 ? 29.905 -6.843 8.449 1.00 94.19 246 ASN A O 1
ATOM 1996 N N . ASN A 1 247 ? 29.262 -4.773 7.885 1.00 94.56 247 ASN A N 1
ATOM 1997 C CA . ASN A 1 247 ? 29.930 -4.106 9.002 1.00 94.56 247 ASN A CA 1
ATOM 1998 C C . ASN A 1 247 ? 29.098 -4.086 10.301 1.00 94.56 247 ASN A C 1
ATOM 2000 O O . ASN A 1 247 ? 29.500 -3.428 11.262 1.00 94.56 247 ASN A O 1
ATOM 2004 N N . ASN A 1 248 ? 27.949 -4.774 10.356 1.00 91.31 248 ASN A N 1
ATOM 2005 C CA . ASN A 1 248 ? 27.038 -4.812 11.507 1.00 91.31 248 ASN A CA 1
ATOM 2006 C C . ASN A 1 248 ? 26.617 -3.411 11.998 1.00 91.31 248 ASN A C 1
ATOM 2008 O O . ASN A 1 248 ? 26.488 -3.161 13.202 1.00 91.31 248 ASN A O 1
ATOM 2012 N N . THR A 1 249 ? 26.421 -2.465 11.072 1.00 89.88 249 THR A N 1
ATOM 2013 C CA . THR A 1 249 ? 26.020 -1.095 11.420 1.00 89.88 249 THR A CA 1
ATOM 2014 C C . THR A 1 249 ? 24.620 -1.095 12.024 1.00 89.88 249 THR A C 1
ATOM 2016 O O . THR A 1 249 ? 23.674 -1.595 11.419 1.00 89.88 249 THR A O 1
ATOM 2019 N N . THR A 1 250 ? 24.464 -0.486 13.204 1.00 85.75 250 THR A N 1
ATOM 2020 C CA . THR A 1 250 ? 23.175 -0.391 13.900 1.00 85.75 250 THR A CA 1
ATOM 2021 C C . THR A 1 250 ? 22.823 1.065 14.247 1.00 85.75 250 THR A C 1
ATOM 2023 O O . THR A 1 250 ? 23.657 1.784 14.802 1.00 85.75 250 THR A O 1
ATOM 2026 N N . PRO A 1 251 ? 21.594 1.529 13.949 1.00 85.88 251 PRO A N 1
ATOM 2027 C CA . PRO A 1 251 ? 20.557 0.827 13.192 1.00 85.88 251 PRO A CA 1
ATOM 2028 C C . PRO A 1 251 ? 20.909 0.732 11.698 1.00 85.88 251 PRO A C 1
ATOM 2030 O O . PRO A 1 251 ? 21.445 1.675 11.116 1.00 85.88 251 PRO A O 1
ATOM 2033 N N . LEU A 1 252 ? 20.568 -0.396 11.078 1.00 86.75 252 LEU A N 1
ATOM 2034 C CA . LEU A 1 252 ? 20.702 -0.573 9.636 1.00 86.75 252 LEU A CA 1
ATOM 2035 C C . LEU A 1 252 ? 19.640 0.275 8.912 1.00 86.75 252 LEU A C 1
ATOM 2037 O O . LEU A 1 252 ? 18.482 0.298 9.345 1.00 86.75 252 LEU A O 1
ATOM 2041 N N . PRO A 1 253 ? 19.983 0.999 7.831 1.00 88.19 253 PRO A N 1
ATOM 2042 C CA . PRO A 1 253 ? 18.979 1.701 7.045 1.00 88.19 253 PRO A CA 1
ATOM 2043 C C . PRO A 1 253 ? 18.042 0.722 6.322 1.00 88.19 253 PRO A C 1
ATOM 2045 O O . PRO A 1 253 ? 18.353 -0.447 6.120 1.00 88.19 253 PRO A O 1
ATOM 2048 N N . ALA A 1 254 ? 16.896 1.236 5.883 1.00 93.12 254 ALA A N 1
ATOM 2049 C CA . ALA A 1 254 ? 15.970 0.518 5.010 1.00 93.12 254 ALA A CA 1
ATOM 2050 C C . ALA A 1 254 ? 16.655 0.045 3.711 1.00 93.12 254 ALA A C 1
ATOM 2052 O O . ALA A 1 254 ? 17.471 0.785 3.151 1.00 93.12 254 ALA A O 1
ATOM 2053 N N . LEU A 1 255 ? 16.289 -1.151 3.238 1.00 93.19 255 LEU A N 1
ATOM 2054 C CA . LEU A 1 255 ? 16.836 -1.776 2.031 1.00 93.19 255 LEU A CA 1
ATOM 2055 C C . LEU A 1 255 ? 16.441 -0.953 0.793 1.00 93.19 255 LEU A C 1
ATOM 2057 O O . LEU A 1 255 ? 15.245 -0.711 0.602 1.00 93.19 255 LEU A O 1
ATOM 2061 N N . PRO A 1 256 ? 17.382 -0.509 -0.058 1.00 94.75 256 PRO A N 1
ATOM 2062 C CA . PRO A 1 256 ? 17.035 0.174 -1.300 1.00 94.75 256 PRO A CA 1
ATOM 2063 C C . PRO A 1 256 ? 16.214 -0.750 -2.206 1.00 94.75 256 PRO A C 1
ATOM 2065 O O . PRO A 1 256 ? 16.611 -1.876 -2.494 1.00 94.75 256 PRO A O 1
ATOM 2068 N N . LEU A 1 257 ? 15.051 -0.272 -2.647 1.00 94.12 257 LEU A N 1
ATOM 2069 C CA . LEU A 1 257 ? 14.179 -1.030 -3.538 1.00 94.12 257 LEU A CA 1
ATOM 2070 C C . LEU A 1 257 ? 14.677 -0.956 -4.985 1.00 94.12 257 LEU A C 1
ATOM 2072 O O . LEU A 1 257 ? 15.134 0.094 -5.442 1.00 94.12 257 LEU A O 1
ATOM 2076 N N . ARG A 1 258 ? 14.539 -2.065 -5.719 1.00 92.31 258 ARG A N 1
ATOM 2077 C CA . ARG A 1 258 ? 14.947 -2.182 -7.123 1.00 92.31 258 ARG A CA 1
ATOM 2078 C C . ARG A 1 258 ? 14.023 -1.356 -8.021 1.00 92.31 258 ARG A C 1
ATOM 2080 O O . ARG A 1 258 ? 12.907 -1.764 -8.333 1.00 92.31 258 ARG A O 1
ATOM 2087 N N . VAL A 1 259 ? 14.501 -0.194 -8.458 1.00 95.31 259 VAL A N 1
ATOM 2088 C CA . VAL A 1 259 ? 13.769 0.669 -9.394 1.00 95.31 259 VAL A CA 1
ATOM 2089 C C . VAL A 1 259 ? 13.915 0.122 -10.812 1.00 95.31 259 VAL A C 1
ATOM 2091 O O . VAL A 1 259 ? 15.029 -0.162 -11.253 1.00 95.31 259 VAL A O 1
ATOM 2094 N N . LEU A 1 260 ? 12.805 -0.018 -11.536 1.00 95.88 260 LEU A N 1
ATOM 2095 C CA . LEU A 1 260 ? 12.825 -0.392 -12.946 1.00 95.88 260 LEU A CA 1
ATOM 2096 C C . LEU A 1 260 ? 13.202 0.810 -13.825 1.00 95.88 260 LEU A C 1
ATOM 2098 O O . LEU A 1 260 ? 12.762 1.936 -13.565 1.00 95.88 260 LEU A O 1
ATOM 2102 N N . PRO A 1 261 ? 13.968 0.594 -14.908 1.00 95.94 261 PRO A N 1
ATOM 2103 C CA . PRO A 1 261 ? 14.284 1.652 -15.857 1.00 95.94 261 PRO A CA 1
ATOM 2104 C C . PRO A 1 261 ? 13.008 2.146 -16.537 1.00 95.94 261 PRO A C 1
ATOM 2106 O O . PRO A 1 261 ? 12.147 1.357 -16.932 1.00 95.94 261 PRO A O 1
ATOM 2109 N N . ARG A 1 262 ? 12.905 3.464 -16.735 1.00 94.31 262 ARG A N 1
ATOM 2110 C CA . ARG A 1 262 ? 11.727 4.101 -17.351 1.00 94.31 262 ARG A CA 1
ATOM 2111 C C . ARG A 1 262 ? 11.376 3.533 -18.731 1.00 94.31 262 ARG A C 1
ATOM 2113 O O . ARG A 1 262 ? 10.228 3.602 -19.146 1.00 94.31 262 ARG A O 1
ATOM 2120 N N . VAL A 1 263 ? 12.349 2.988 -19.450 1.00 95.38 263 VAL A N 1
ATOM 2121 C CA . VAL A 1 263 ? 12.159 2.262 -20.706 1.00 95.38 263 VAL A CA 1
ATOM 2122 C C . VAL A 1 263 ? 13.209 1.155 -20.782 1.00 95.38 263 VAL A C 1
ATOM 2124 O O . VAL A 1 263 ? 14.319 1.326 -20.281 1.00 95.38 263 VAL A O 1
ATOM 2127 N N . THR A 1 264 ? 12.870 0.019 -21.390 1.00 94.81 264 THR A N 1
ATOM 2128 C CA . THR A 1 264 ? 13.812 -1.078 -21.657 1.00 94.81 264 THR A CA 1
ATOM 2129 C C . THR A 1 264 ? 13.980 -1.297 -23.155 1.00 94.81 264 THR A C 1
ATOM 2131 O O . THR A 1 264 ? 13.196 -0.794 -23.961 1.00 94.81 264 THR A O 1
ATOM 2134 N N . LYS A 1 265 ? 14.977 -2.106 -23.532 1.00 93.62 265 LYS A N 1
ATOM 2135 C CA . LYS A 1 265 ? 15.155 -2.576 -24.915 1.00 93.62 265 LYS A CA 1
ATOM 2136 C C . LYS A 1 265 ? 13.896 -3.278 -25.434 1.00 93.62 265 LYS A C 1
ATOM 2138 O O . LYS A 1 265 ? 13.440 -2.930 -26.516 1.00 93.62 265 LYS A O 1
ATOM 2143 N N . ASN A 1 266 ? 13.288 -4.141 -24.614 1.00 91.69 266 ASN A N 1
ATOM 2144 C CA . ASN A 1 266 ? 12.058 -4.865 -24.956 1.00 91.69 266 ASN A CA 1
ATOM 2145 C C . ASN A 1 266 ? 10.901 -3.910 -25.273 1.00 91.69 266 ASN A C 1
ATOM 2147 O O . ASN A 1 266 ? 10.108 -4.152 -26.177 1.00 91.69 266 ASN A O 1
ATOM 2151 N N . CYS A 1 267 ? 10.828 -2.773 -24.576 1.00 92.31 267 CYS A N 1
ATOM 2152 C CA . CYS A 1 267 ? 9.808 -1.770 -24.857 1.00 92.31 267 CYS A CA 1
ATOM 2153 C C . CYS A 1 267 ? 9.986 -1.118 -26.240 1.00 92.31 267 CYS A C 1
ATOM 2155 O O . CYS A 1 267 ? 8.985 -0.755 -26.853 1.00 92.31 267 CYS A O 1
ATOM 2157 N N . VAL A 1 268 ? 11.224 -0.980 -26.735 1.00 92.44 268 VAL A N 1
ATOM 2158 C CA . VAL A 1 268 ? 11.529 -0.425 -28.069 1.00 92.44 268 VAL A CA 1
ATOM 2159 C C . VAL A 1 268 ? 11.346 -1.473 -29.169 1.00 92.44 268 VAL A C 1
ATOM 2161 O O . VAL A 1 268 ? 10.800 -1.157 -30.225 1.00 92.44 268 VAL A O 1
ATOM 2164 N N . SER A 1 269 ? 11.787 -2.713 -28.940 1.00 87.25 269 SER A N 1
ATOM 2165 C CA . SER A 1 269 ? 11.689 -3.802 -29.922 1.00 87.25 269 SER A CA 1
ATOM 2166 C C . SER A 1 269 ? 10.274 -4.372 -30.068 1.00 87.25 269 SER A C 1
ATOM 2168 O O . SER A 1 269 ? 9.984 -5.020 -31.071 1.00 87.25 269 SER A O 1
ATOM 2170 N N . GLY A 1 270 ? 9.377 -4.082 -29.119 1.00 78.38 270 GLY A N 1
ATOM 2171 C CA . GLY A 1 270 ? 8.028 -4.653 -29.084 1.00 78.38 270 GLY A CA 1
ATOM 2172 C C . GLY A 1 270 ? 7.999 -6.083 -28.540 1.00 78.38 270 GLY A C 1
ATOM 2173 O O . GLY A 1 270 ? 7.036 -6.801 -28.796 1.00 78.38 270 GLY A O 1
ATOM 2174 N N . ASP A 1 271 ? 9.047 -6.481 -27.816 1.00 80.69 271 ASP A N 1
ATOM 2175 C CA . ASP A 1 271 ? 9.115 -7.749 -27.091 1.00 80.69 271 ASP A CA 1
ATOM 2176 C C . ASP A 1 271 ? 8.455 -7.614 -25.705 1.00 80.69 271 ASP A C 1
ATOM 2178 O O . ASP A 1 271 ? 7.810 -6.607 -25.392 1.00 80.69 271 ASP A O 1
ATOM 2182 N N . ASP A 1 272 ? 8.617 -8.632 -24.858 1.00 80.88 272 ASP A N 1
ATOM 2183 C CA . ASP A 1 272 ? 8.000 -8.704 -23.536 1.00 80.88 272 ASP A CA 1
ATOM 2184 C C . ASP A 1 272 ? 8.485 -7.569 -22.609 1.00 80.88 272 ASP A C 1
ATOM 2186 O O . ASP A 1 272 ? 9.595 -7.575 -22.069 1.00 80.88 272 ASP A O 1
ATOM 2190 N N . CYS A 1 273 ? 7.671 -6.517 -22.507 1.00 86.88 273 CYS A N 1
ATOM 2191 C CA . CYS A 1 273 ? 7.979 -5.268 -21.816 1.00 86.88 273 CYS A CA 1
ATOM 2192 C C . CYS A 1 273 ? 7.052 -5.106 -20.612 1.00 86.88 273 CYS A C 1
ATOM 2194 O O . CYS A 1 273 ? 5.829 -5.122 -20.751 1.00 86.88 273 CYS A O 1
ATOM 2196 N N . TYR A 1 274 ? 7.630 -4.810 -19.447 1.00 88.75 274 TYR A N 1
ATOM 2197 C CA . TYR A 1 274 ? 6.886 -4.670 -18.191 1.00 88.75 274 TYR A CA 1
ATOM 2198 C C . TYR A 1 274 ? 5.758 -3.615 -18.238 1.00 88.75 274 TYR A C 1
ATOM 2200 O O . TYR A 1 274 ? 4.761 -3.743 -17.535 1.00 88.75 274 TYR A O 1
ATOM 2208 N N . HIS A 1 275 ? 5.852 -2.593 -19.104 1.00 90.06 275 HIS A N 1
ATOM 2209 C CA . HIS A 1 275 ? 4.757 -1.632 -19.310 1.00 90.06 275 HIS A CA 1
ATOM 2210 C C . HIS A 1 275 ? 3.475 -2.286 -19.822 1.00 90.06 275 HIS A C 1
ATOM 2212 O O . HIS A 1 275 ? 2.380 -1.847 -19.473 1.00 90.06 275 HIS A O 1
ATOM 2218 N N . VAL A 1 276 ? 3.626 -3.298 -20.675 1.00 85.94 276 VAL A N 1
ATOM 2219 C CA . VAL A 1 276 ? 2.530 -4.100 -21.219 1.00 85.94 276 VAL A CA 1
ATOM 2220 C C . VAL A 1 276 ? 2.089 -5.114 -20.173 1.00 85.94 276 VAL A C 1
ATOM 2222 O O . VAL A 1 276 ? 0.899 -5.183 -19.895 1.00 85.94 276 VAL A O 1
ATOM 2225 N N . GLN A 1 277 ? 3.031 -5.818 -19.533 1.00 83.81 277 GLN A N 1
ATOM 2226 C CA . GLN A 1 277 ? 2.726 -6.843 -18.526 1.00 83.81 277 GLN A CA 1
ATOM 2227 C C . GLN A 1 277 ? 1.907 -6.294 -17.347 1.00 83.81 277 GLN A C 1
ATOM 2229 O O . GLN A 1 277 ? 0.889 -6.872 -16.981 1.00 83.81 277 GLN A O 1
ATOM 2234 N N . TYR A 1 278 ? 2.301 -5.136 -16.806 1.00 86.88 278 TYR A N 1
ATOM 2235 C CA . TYR A 1 278 ? 1.635 -4.485 -15.671 1.00 86.88 278 TYR A CA 1
ATOM 2236 C C . TYR A 1 278 ? 0.630 -3.404 -16.079 1.00 86.88 278 TYR A C 1
ATOM 2238 O O . TYR A 1 278 ? 0.250 -2.573 -15.255 1.00 86.88 278 TYR A O 1
ATOM 2246 N N . TRP A 1 279 ? 0.223 -3.369 -17.350 1.00 86.88 279 TRP A N 1
ATOM 2247 C CA . TRP A 1 279 ? -0.833 -2.482 -17.844 1.00 86.88 279 TRP A CA 1
ATOM 2248 C C . TRP A 1 279 ? -0.575 -1.007 -17.482 1.00 86.88 279 TRP A C 1
ATOM 2250 O O . TRP A 1 279 ? -1.492 -0.263 -17.144 1.00 86.88 279 TRP A O 1
ATOM 2260 N N . ILE A 1 280 ? 0.684 -0.558 -17.534 1.00 89.38 280 ILE A N 1
ATOM 2261 C CA . ILE A 1 280 ? 1.104 0.765 -17.033 1.00 89.38 280 ILE A CA 1
ATOM 2262 C C . ILE A 1 280 ? 0.396 1.908 -17.771 1.00 89.38 280 ILE A C 1
ATOM 2264 O O . ILE A 1 280 ? 0.143 2.966 -17.193 1.00 89.38 280 ILE A O 1
ATOM 2268 N N . GLY A 1 281 ? 0.057 1.695 -19.046 1.00 85.19 281 GLY A N 1
ATOM 2269 C CA . GLY A 1 281 ? -0.719 2.649 -19.837 1.00 85.19 281 GLY A CA 1
ATOM 2270 C C . GLY A 1 281 ? -2.157 2.834 -19.343 1.00 85.19 281 GLY A C 1
ATOM 2271 O O . GLY A 1 281 ? -2.764 3.861 -19.640 1.00 85.19 281 GLY A O 1
ATOM 2272 N N . ASP A 1 282 ? -2.686 1.872 -18.586 1.00 87.69 282 ASP A N 1
ATOM 2273 C CA . ASP A 1 282 ? -3.986 1.959 -17.939 1.00 87.69 282 ASP A CA 1
ATOM 2274 C C . ASP A 1 282 ? -3.848 2.626 -16.566 1.00 87.69 282 ASP A C 1
ATOM 2276 O O . ASP A 1 282 ? -3.105 2.177 -15.687 1.00 87.69 282 ASP A O 1
ATOM 2280 N N . THR A 1 283 ? -4.539 3.748 -16.400 1.00 90.69 283 THR A N 1
ATOM 2281 C CA . THR A 1 283 ? -4.509 4.555 -15.177 1.00 90.69 283 THR A CA 1
ATOM 2282 C C . THR A 1 283 ? -5.723 4.338 -14.286 1.00 90.69 283 THR A C 1
ATOM 2284 O O . THR A 1 283 ? -5.821 5.009 -13.251 1.00 90.69 283 THR A O 1
ATOM 2287 N N . ASP A 1 284 ? -6.633 3.455 -14.696 1.00 91.19 284 ASP A N 1
ATOM 2288 C CA . ASP A 1 284 ? -7.854 3.167 -13.967 1.00 91.19 284 ASP A CA 1
ATOM 2289 C C . ASP A 1 284 ? -7.547 2.497 -12.622 1.00 91.19 284 ASP A C 1
ATOM 2291 O O . ASP A 1 284 ? -6.492 1.893 -12.386 1.00 91.19 284 ASP A O 1
ATOM 2295 N N . GLU A 1 285 ? -8.480 2.681 -11.697 1.00 91.25 285 GLU A N 1
ATOM 2296 C CA . GLU A 1 285 ? -8.442 2.053 -10.387 1.00 91.25 285 GLU A CA 1
ATOM 2297 C C . GLU A 1 285 ? -9.046 0.651 -10.473 1.00 91.25 285 GLU A C 1
ATOM 2299 O O . GLU A 1 285 ? -9.999 0.419 -11.219 1.00 91.25 285 GLU A O 1
ATOM 2304 N N . THR A 1 286 ? -8.498 -0.286 -9.703 1.00 87.25 286 THR A N 1
ATOM 2305 C CA . THR A 1 286 ? -9.033 -1.649 -9.644 1.00 87.25 286 THR A CA 1
ATOM 2306 C C . THR A 1 286 ? -10.479 -1.679 -9.138 1.00 87.25 286 THR A C 1
ATOM 2308 O O . THR A 1 286 ? -10.887 -0.868 -8.299 1.00 87.25 286 THR A O 1
ATOM 2311 N N . ALA A 1 287 ? -11.271 -2.625 -9.643 1.00 76.31 287 ALA A N 1
ATOM 2312 C CA . ALA A 1 287 ? -12.685 -2.717 -9.307 1.00 76.31 287 ALA A CA 1
ATOM 2313 C C . ALA A 1 287 ? -12.928 -3.199 -7.858 1.00 76.31 287 ALA A C 1
ATOM 2315 O O . ALA A 1 287 ? -12.185 -4.008 -7.300 1.00 76.31 287 ALA A O 1
ATOM 2316 N N . LEU A 1 288 ? -14.013 -2.713 -7.240 1.00 70.25 288 LEU A N 1
ATOM 2317 C CA . LEU A 1 288 ? -14.406 -3.051 -5.859 1.00 70.25 288 LEU A CA 1
ATOM 2318 C C . LEU A 1 288 ? -14.971 -4.477 -5.727 1.00 70.25 288 LEU A C 1
ATOM 2320 O O . LEU A 1 288 ? -14.946 -5.077 -4.648 1.00 70.25 288 LEU A O 1
ATOM 2324 N N . ASP A 1 289 ? -15.528 -5.011 -6.811 1.00 63.78 289 ASP A N 1
ATOM 2325 C CA . ASP A 1 289 ? -16.222 -6.293 -6.889 1.00 63.78 289 ASP A CA 1
ATOM 2326 C C . ASP A 1 289 ? -15.272 -7.434 -7.264 1.00 63.78 289 ASP A C 1
ATOM 2328 O O . ASP A 1 289 ? -15.543 -8.249 -8.141 1.00 63.78 289 ASP A O 1
ATOM 2332 N N . HIS A 1 290 ? -14.161 -7.541 -6.532 1.00 62.72 290 HIS A N 1
ATOM 2333 C CA . HIS A 1 290 ? -13.289 -8.700 -6.654 1.00 62.72 290 HIS A CA 1
ATOM 2334 C C . HIS A 1 290 ? -14.022 -9.974 -6.168 1.00 62.72 290 HIS A C 1
ATOM 2336 O O . HIS A 1 290 ? -14.518 -10.014 -5.032 1.00 62.72 290 HIS A O 1
ATOM 2342 N N . PRO A 1 291 ? -14.060 -11.059 -6.966 1.00 57.44 291 PRO A N 1
ATOM 2343 C CA . PRO A 1 291 ? -14.542 -12.364 -6.535 1.00 57.44 291 PRO A CA 1
ATOM 2344 C C . PRO A 1 291 ? -13.561 -13.029 -5.554 1.00 57.44 291 PRO A C 1
ATOM 2346 O O . PRO A 1 291 ? -12.573 -13.622 -5.961 1.00 57.44 291 PRO A O 1
ATOM 2349 N N . TYR A 1 292 ? -13.867 -12.892 -4.267 1.00 59.25 292 TYR A N 1
ATOM 2350 C CA . TYR A 1 292 ? -13.322 -13.562 -3.076 1.00 59.25 292 TYR A CA 1
ATOM 2351 C C . TYR A 1 292 ? -12.400 -14.776 -3.331 1.00 59.25 292 TYR A C 1
ATOM 2353 O O . TYR A 1 292 ? -12.802 -15.731 -4.002 1.00 59.25 292 TYR A O 1
ATOM 2361 N N . PHE A 1 293 ? -11.203 -14.771 -2.743 1.00 63.56 293 PHE A N 1
ATOM 2362 C CA . PHE A 1 293 ? -10.253 -15.885 -2.797 1.00 63.56 293 PHE A CA 1
ATOM 2363 C C . PHE A 1 293 ? -10.331 -16.791 -1.562 1.00 63.56 293 PHE A C 1
ATOM 2365 O O . PHE A 1 293 ? -10.861 -16.413 -0.513 1.00 63.56 293 PHE A O 1
ATOM 2372 N N . ILE A 1 294 ? -9.801 -18.006 -1.713 1.00 65.19 294 ILE A N 1
ATOM 2373 C CA . ILE A 1 294 ? -9.278 -18.766 -0.580 1.00 65.19 294 ILE A CA 1
ATOM 2374 C C . ILE A 1 294 ? -8.091 -18.004 0.028 1.00 65.19 294 ILE A C 1
ATOM 2376 O O . ILE A 1 294 ? -7.489 -17.181 -0.659 1.00 65.19 294 ILE A O 1
ATOM 2380 N N . PRO A 1 295 ? -7.774 -18.216 1.313 1.00 74.25 295 PRO A N 1
ATOM 2381 C CA . PRO A 1 295 ? -6.597 -17.607 1.914 1.00 74.25 295 PRO A CA 1
ATOM 2382 C C . PRO A 1 295 ? -5.360 -17.824 1.039 1.00 74.25 295 PRO A C 1
ATOM 2384 O O . PRO A 1 295 ? -5.112 -18.952 0.624 1.00 74.25 295 PRO A O 1
ATOM 2387 N N . CYS A 1 296 ? -4.615 -16.760 0.760 1.00 79.62 296 CYS A N 1
ATOM 2388 C CA . CYS A 1 296 ? -3.458 -16.790 -0.134 1.00 79.62 296 CYS A CA 1
ATOM 2389 C C . CYS A 1 296 ? -2.438 -15.718 0.265 1.00 79.62 296 CYS A C 1
ATOM 2391 O O . CYS A 1 296 ? -2.585 -15.038 1.286 1.00 79.62 296 CYS A O 1
ATOM 2393 N N . GLU A 1 297 ? -1.390 -15.565 -0.528 1.00 85.31 297 GLU A N 1
ATOM 2394 C CA . GLU A 1 297 ? -0.334 -14.594 -0.309 1.00 85.31 297 GLU A CA 1
ATOM 2395 C C . GLU A 1 297 ? -0.863 -13.175 -0.545 1.00 85.31 297 GLU A C 1
ATOM 2397 O O . GLU A 1 297 ? -1.412 -12.838 -1.598 1.00 85.31 297 GLU A O 1
ATOM 2402 N N . MET A 1 298 ? -0.695 -12.317 0.458 1.00 89.12 298 MET A N 1
ATOM 2403 C CA . MET A 1 298 ? -1.113 -10.921 0.402 1.00 89.12 298 MET A CA 1
ATOM 2404 C C . MET A 1 298 ? -0.018 -9.995 0.912 1.00 89.12 298 MET A C 1
ATOM 2406 O O . MET A 1 298 ? 0.769 -10.355 1.785 1.00 89.12 298 MET A O 1
ATOM 2410 N N . MET A 1 299 ? -0.010 -8.760 0.426 1.00 91.81 299 MET A N 1
ATOM 2411 C CA . MET A 1 299 ? 0.827 -7.696 0.970 1.00 91.81 299 MET A CA 1
ATOM 2412 C C . MET A 1 299 ? 0.024 -6.835 1.949 1.00 91.81 299 MET A C 1
ATOM 2414 O O . MET A 1 299 ? -1.093 -6.410 1.649 1.00 91.81 299 MET A O 1
ATOM 2418 N N . GLN A 1 300 ? 0.628 -6.504 3.090 1.00 93.81 300 GLN A N 1
ATOM 2419 C CA . GLN A 1 300 ? 0.133 -5.477 4.003 1.00 93.81 300 GLN A CA 1
ATOM 2420 C C . GLN A 1 300 ? 1.143 -4.337 4.094 1.00 93.81 300 GLN A C 1
ATOM 2422 O O . GLN A 1 300 ? 2.269 -4.540 4.538 1.00 93.81 300 GLN A O 1
ATOM 2427 N N . VAL A 1 301 ? 0.736 -3.123 3.724 1.00 95.06 301 VAL A N 1
ATOM 2428 C CA . VAL A 1 301 ? 1.531 -1.909 3.964 1.00 95.06 301 VAL A CA 1
ATOM 2429 C C . VAL A 1 301 ? 1.111 -1.303 5.298 1.00 95.06 301 VAL A C 1
ATOM 2431 O O . VAL A 1 301 ? -0.075 -1.057 5.517 1.00 95.06 301 VAL A O 1
ATOM 2434 N N . PHE A 1 302 ? 2.071 -1.076 6.191 1.00 94.75 302 PHE A N 1
ATOM 2435 C CA . PHE A 1 302 ? 1.833 -0.494 7.514 1.00 94.75 302 PHE A CA 1
ATOM 2436 C C . PHE A 1 302 ? 2.021 1.017 7.501 1.00 94.75 302 PHE A C 1
ATOM 2438 O O . PHE A 1 302 ? 1.215 1.760 8.059 1.00 94.75 302 PHE A O 1
ATOM 2445 N N . SER A 1 303 ? 3.088 1.493 6.854 1.00 94.56 303 SER A N 1
ATOM 2446 C CA . SER A 1 303 ? 3.357 2.924 6.767 1.00 94.56 303 SER A CA 1
ATOM 2447 C C . SER A 1 303 ? 4.237 3.290 5.580 1.00 94.56 303 SER A C 1
ATOM 2449 O O . SER A 1 303 ? 5.020 2.486 5.074 1.00 94.56 303 SER A O 1
ATOM 2451 N N . LEU A 1 304 ? 4.114 4.550 5.173 1.00 95.50 304 LEU A N 1
ATOM 2452 C CA . LEU A 1 304 ? 4.995 5.209 4.224 1.00 95.50 304 LEU A CA 1
ATOM 2453 C C . LEU A 1 304 ? 5.480 6.498 4.876 1.00 95.50 304 LEU A C 1
ATOM 2455 O O . LEU A 1 304 ? 4.669 7.280 5.375 1.00 95.50 304 LEU A O 1
ATOM 2459 N N . GLY A 1 305 ? 6.785 6.734 4.893 1.00 93.38 305 GLY A N 1
ATOM 2460 C CA . GLY A 1 305 ? 7.325 7.923 5.528 1.00 93.38 305 GLY A CA 1
ATOM 2461 C C . GLY A 1 305 ? 8.694 8.327 5.020 1.00 93.38 305 GLY A C 1
ATOM 2462 O O . GLY A 1 305 ? 9.443 7.530 4.473 1.00 93.38 305 GLY A O 1
ATOM 2463 N N . LEU A 1 306 ? 9.031 9.594 5.199 1.00 92.56 306 LEU A N 1
ATOM 2464 C CA . LEU A 1 306 ? 10.327 10.137 4.819 1.00 92.56 306 LEU A CA 1
ATOM 2465 C C . LEU A 1 306 ? 11.445 9.512 5.660 1.00 92.56 306 LEU A C 1
ATOM 2467 O O . LEU A 1 306 ? 11.296 9.314 6.867 1.00 92.56 306 LEU A O 1
ATOM 2471 N N . SER A 1 307 ? 12.588 9.246 5.027 1.00 88.00 307 SER A N 1
ATOM 2472 C CA . SER A 1 307 ? 13.749 8.599 5.647 1.00 88.00 307 SER A CA 1
ATOM 2473 C C . SER A 1 307 ? 14.344 9.389 6.813 1.00 88.00 307 SER A C 1
ATOM 2475 O O . SER A 1 307 ? 15.034 8.821 7.655 1.00 88.00 307 SER A O 1
ATOM 2477 N N . SER A 1 308 ? 14.084 10.695 6.865 1.00 82.38 308 SER A N 1
ATOM 2478 C CA . SER A 1 308 ? 14.491 11.592 7.941 1.00 82.38 308 SER A CA 1
ATOM 2479 C C . SER A 1 308 ? 13.359 12.566 8.280 1.00 82.38 308 SER A C 1
ATOM 2481 O O . SER A 1 308 ? 12.708 13.059 7.352 1.00 82.38 308 SER A O 1
ATOM 2483 N N . PRO A 1 309 ? 13.151 12.907 9.565 1.00 76.81 309 PRO A N 1
ATOM 2484 C CA . PRO A 1 309 ? 12.179 13.918 9.962 1.00 76.81 309 PRO A CA 1
ATOM 2485 C C . PRO A 1 309 ? 12.456 15.269 9.311 1.00 76.81 309 PRO A C 1
ATOM 2487 O O . PRO A 1 309 ? 13.605 15.690 9.152 1.00 76.81 309 PRO A O 1
ATOM 2490 N N . LEU A 1 310 ? 11.387 15.978 8.969 1.00 75.81 310 LEU A N 1
ATOM 2491 C CA . LEU A 1 310 ? 11.504 17.258 8.292 1.00 75.81 310 LEU A CA 1
ATOM 2492 C C . LEU A 1 310 ? 11.832 18.404 9.250 1.00 75.81 310 LEU A C 1
ATOM 2494 O O . LEU A 1 310 ? 11.208 18.566 10.301 1.00 75.81 310 LEU A O 1
ATOM 2498 N N . ALA A 1 311 ? 12.749 19.271 8.813 1.00 79.62 311 ALA A N 1
ATOM 2499 C CA . ALA A 1 311 ? 13.057 20.530 9.488 1.00 79.62 311 ALA A CA 1
ATOM 2500 C C . ALA A 1 311 ? 11.955 21.592 9.313 1.00 79.62 311 ALA A C 1
ATOM 2502 O O . ALA A 1 311 ? 11.829 22.486 10.147 1.00 79.62 311 ALA A O 1
ATOM 2503 N N . ARG A 1 312 ? 11.157 21.496 8.241 1.00 86.50 312 ARG A N 1
ATOM 2504 C CA . ARG A 1 312 ? 10.037 22.394 7.921 1.00 86.50 312 ARG A CA 1
ATOM 2505 C C . ARG A 1 312 ? 8.833 21.588 7.424 1.00 86.50 312 ARG A C 1
ATOM 2507 O O . ARG A 1 312 ? 9.056 20.546 6.816 1.00 86.50 312 ARG A O 1
ATOM 2514 N N . PRO A 1 313 ? 7.590 22.052 7.623 1.00 90.31 313 PRO A N 1
ATOM 2515 C CA . PRO A 1 313 ? 6.437 21.402 7.016 1.00 90.31 313 PRO A CA 1
ATOM 2516 C C . PRO A 1 313 ? 6.553 21.390 5.489 1.00 90.31 313 PRO A C 1
ATOM 2518 O O . PRO A 1 313 ? 6.986 22.387 4.903 1.00 90.31 313 PRO A O 1
ATOM 2521 N N . ILE A 1 314 ? 6.150 20.293 4.849 1.00 91.50 314 ILE A N 1
ATOM 2522 C CA . ILE A 1 314 ? 6.095 20.196 3.382 1.00 91.50 314 ILE A CA 1
ATOM 2523 C C . ILE A 1 314 ? 4.734 19.683 2.930 1.00 91.50 314 ILE A C 1
ATOM 2525 O O . ILE A 1 314 ? 4.043 18.979 3.662 1.00 91.50 314 ILE A O 1
ATOM 2529 N N . ASN A 1 315 ? 4.366 20.020 1.700 1.00 94.50 315 ASN A N 1
ATOM 2530 C CA . ASN A 1 315 ? 3.142 19.552 1.068 1.00 94.50 315 ASN A CA 1
ATOM 2531 C C . ASN A 1 315 ? 3.500 18.487 0.031 1.00 94.50 315 ASN A C 1
ATOM 2533 O O . ASN A 1 315 ? 4.195 18.797 -0.931 1.00 94.50 315 ASN A O 1
ATOM 2537 N N . ILE A 1 316 ? 3.026 17.256 0.214 1.00 95.69 316 ILE A N 1
ATOM 2538 C CA . ILE A 1 316 ? 3.260 16.141 -0.710 1.00 95.69 316 ILE A CA 1
ATOM 2539 C C . ILE A 1 316 ? 1.984 15.857 -1.499 1.00 95.69 316 ILE A C 1
ATOM 2541 O O . ILE A 1 316 ? 0.893 15.796 -0.934 1.00 95.69 316 ILE A O 1
ATOM 2545 N N . TYR A 1 317 ? 2.110 15.659 -2.806 1.00 97.62 317 TYR A N 1
ATOM 2546 C CA . TYR A 1 317 ? 1.018 15.210 -3.667 1.00 97.62 317 TYR A CA 1
ATOM 2547 C C . TYR A 1 317 ? 1.492 14.129 -4.640 1.00 97.62 317 TYR A C 1
ATOM 2549 O O . TYR A 1 317 ? 2.683 13.831 -4.723 1.00 97.62 317 TYR A O 1
ATOM 2557 N N . GLY A 1 318 ? 0.547 13.552 -5.378 1.00 97.56 318 GLY A N 1
ATOM 2558 C CA . GLY A 1 318 ? 0.772 12.466 -6.318 1.00 97.56 318 GLY A CA 1
ATOM 2559 C C . GLY A 1 318 ? 0.116 11.174 -5.844 1.00 97.56 318 GLY A C 1
ATOM 2560 O O . GLY A 1 318 ? -0.861 11.220 -5.093 1.00 97.56 318 GLY A O 1
ATO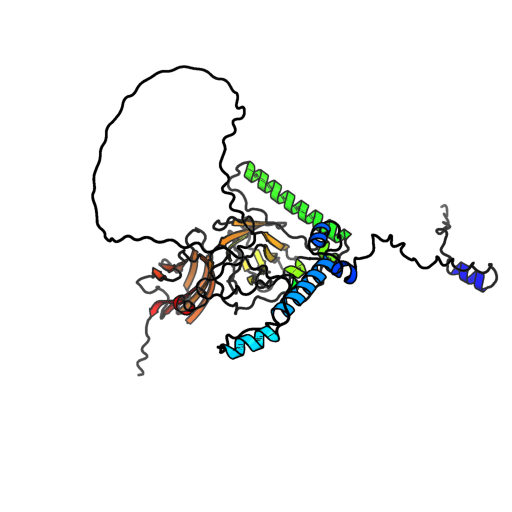M 2561 N N . HIS A 1 319 ? 0.637 10.032 -6.280 1.00 97.50 319 HIS A N 1
ATOM 2562 C CA . HIS A 1 319 ? 0.098 8.730 -5.915 1.00 97.50 319 HIS A CA 1
ATOM 2563 C C . HIS A 1 319 ? 1.166 7.712 -5.525 1.00 97.50 319 HIS A C 1
ATOM 2565 O O . HIS A 1 319 ? 2.302 7.736 -5.999 1.00 97.50 319 HIS A O 1
ATOM 2571 N N . PHE A 1 320 ? 0.743 6.787 -4.674 1.00 97.94 320 PHE A N 1
ATOM 2572 C CA . PHE A 1 320 ? 1.397 5.521 -4.397 1.00 97.94 320 PHE A CA 1
ATOM 2573 C C . PHE A 1 320 ? 0.347 4.434 -4.606 1.00 97.94 320 PHE A C 1
ATOM 2575 O O . PHE A 1 320 ? -0.682 4.435 -3.924 1.00 97.94 320 PHE A O 1
ATOM 2582 N N . SER A 1 321 ? 0.586 3.525 -5.543 1.00 96.94 321 SER A N 1
ATOM 2583 C CA . SER A 1 321 ? -0.332 2.428 -5.849 1.00 96.94 321 SER A CA 1
ATOM 2584 C C . SER A 1 321 ? 0.414 1.127 -6.073 1.00 96.94 321 SER A C 1
ATOM 2586 O O . SER A 1 321 ? 1.556 1.139 -6.528 1.00 96.94 321 SER A O 1
ATOM 2588 N N . VAL A 1 322 ? -0.255 0.017 -5.788 1.00 94.88 322 VAL A N 1
ATOM 2589 C CA . VAL A 1 322 ? 0.226 -1.324 -6.117 1.00 94.88 322 VAL A CA 1
ATOM 2590 C C . VAL A 1 322 ? -0.607 -1.872 -7.271 1.00 94.88 322 VAL A C 1
ATOM 2592 O O . VAL A 1 322 ? -1.830 -1.728 -7.273 1.00 94.88 322 VAL A O 1
ATOM 2595 N N . ARG A 1 323 ? 0.068 -2.458 -8.256 1.00 92.25 323 ARG A N 1
ATOM 2596 C CA . ARG A 1 323 ? -0.496 -3.205 -9.378 1.00 92.25 323 ARG A CA 1
ATOM 2597 C C . ARG A 1 323 ? -0.119 -4.658 -9.167 1.00 92.25 323 ARG A C 1
ATOM 2599 O O . ARG A 1 323 ? 1.055 -5.018 -9.264 1.00 92.25 323 ARG A O 1
ATOM 2606 N N . ASP A 1 324 ? -1.107 -5.456 -8.804 1.00 86.06 324 ASP A N 1
ATOM 2607 C CA . ASP A 1 324 ? -0.894 -6.858 -8.496 1.00 86.06 324 ASP A CA 1
ATOM 2608 C C . ASP A 1 324 ? -1.228 -7.784 -9.669 1.00 86.06 324 ASP A C 1
ATOM 2610 O O . ASP A 1 324 ? -1.763 -7.351 -10.689 1.00 86.06 324 ASP A O 1
ATOM 2614 N N . ALA A 1 325 ? -0.870 -9.061 -9.535 1.00 73.44 325 ALA A N 1
ATOM 2615 C CA . ALA A 1 325 ? -0.998 -10.041 -10.610 1.00 73.44 325 ALA A CA 1
ATOM 2616 C C . ALA A 1 325 ? -2.463 -10.401 -10.932 1.00 73.44 325 ALA A C 1
ATOM 2618 O O . ALA A 1 325 ? -2.755 -10.952 -11.991 1.00 73.44 325 ALA A O 1
ATOM 2619 N N . TRP A 1 326 ? -3.412 -10.100 -10.039 1.00 76.06 326 TRP A N 1
ATOM 2620 C CA . TRP A 1 326 ? -4.816 -10.414 -10.293 1.00 76.06 326 TRP A CA 1
ATOM 2621 C C . TRP A 1 326 ? -5.452 -9.435 -11.275 1.00 76.06 326 TRP A C 1
ATOM 2623 O O . TRP A 1 326 ? -6.089 -9.834 -12.248 1.00 76.06 326 TRP A O 1
ATOM 2633 N N . GLU A 1 327 ? -5.290 -8.144 -11.015 1.00 78.94 327 GLU A N 1
ATOM 2634 C CA . GLU A 1 327 ? -5.715 -7.091 -11.919 1.00 78.94 327 GLU A CA 1
ATOM 2635 C C . GLU A 1 327 ? -4.701 -5.961 -11.807 1.00 78.94 327 GLU A C 1
ATOM 2637 O O . GLU A 1 327 ? -4.780 -5.189 -10.846 1.00 78.94 327 GLU A O 1
ATOM 2642 N N . PRO A 1 328 ? -3.777 -5.829 -12.777 1.00 82.25 328 PRO A N 1
ATOM 2643 C CA . PRO A 1 328 ? -2.664 -4.882 -12.705 1.00 82.25 328 PRO A CA 1
ATOM 2644 C C . PRO A 1 328 ? -3.101 -3.422 -12.952 1.00 82.25 328 PRO A C 1
ATOM 2646 O O . PRO A 1 328 ? -2.357 -2.608 -13.496 1.00 82.25 328 PRO A O 1
ATOM 2649 N N . LEU A 1 329 ? -4.318 -3.071 -12.532 1.00 90.12 329 LEU A N 1
ATOM 2650 C CA . LEU A 1 329 ? -4.802 -1.708 -12.348 1.00 90.12 329 LEU A CA 1
ATOM 2651 C C . LEU A 1 329 ? -4.322 -1.155 -11.004 1.00 90.12 329 LEU A C 1
ATOM 2653 O O . LEU A 1 329 ? -3.813 -1.874 -10.143 1.00 90.12 329 LEU A O 1
ATOM 2657 N N . ARG A 1 330 ? -4.476 0.153 -10.803 1.00 93.81 330 ARG A N 1
ATOM 2658 C CA . ARG A 1 330 ? -3.966 0.802 -9.594 1.00 93.81 330 ARG A CA 1
ATOM 2659 C C . ARG A 1 330 ? -4.842 0.475 -8.392 1.00 93.81 330 ARG A C 1
ATOM 2661 O O . ARG A 1 330 ? -6.029 0.782 -8.386 1.00 93.81 330 ARG A O 1
ATOM 2668 N N . ASN A 1 331 ? -4.238 -0.070 -7.343 1.00 94.25 331 ASN A N 1
ATOM 2669 C CA . ASN A 1 331 ? -4.809 -0.106 -6.001 1.00 94.25 331 ASN A CA 1
ATOM 2670 C C . ASN A 1 331 ? -4.088 0.945 -5.140 1.00 94.25 331 ASN A C 1
ATOM 2672 O O . ASN A 1 331 ? -2.921 0.769 -4.780 1.00 94.25 331 ASN A O 1
ATOM 2676 N N . TYR A 1 332 ? -4.730 2.091 -4.898 1.00 96.25 332 TYR A N 1
ATOM 2677 C CA . TYR A 1 332 ? -4.080 3.245 -4.272 1.00 96.25 332 TYR A CA 1
ATOM 2678 C C . TYR A 1 332 ? -3.925 3.085 -2.755 1.00 96.25 332 TYR A C 1
ATOM 2680 O O . TYR A 1 332 ? -4.871 2.772 -2.041 1.00 96.25 332 TYR A O 1
ATOM 2688 N N . LEU A 1 333 ? -2.732 3.407 -2.258 1.00 96.56 333 LEU A N 1
ATOM 2689 C CA . LEU A 1 333 ? -2.430 3.565 -0.829 1.00 96.56 333 LEU A CA 1
ATOM 2690 C C . LEU A 1 333 ? -2.183 5.031 -0.458 1.00 96.56 333 LEU A C 1
ATOM 2692 O O . LEU A 1 333 ? -2.281 5.414 0.702 1.00 96.56 333 LEU A O 1
ATOM 2696 N N . PHE A 1 334 ? -1.883 5.872 -1.445 1.00 97.25 334 PHE A N 1
ATOM 2697 C CA . PHE A 1 334 ? -1.872 7.323 -1.321 1.00 97.25 334 PHE A CA 1
ATOM 2698 C C . PHE A 1 334 ? -2.323 7.915 -2.653 1.00 97.25 334 PHE A C 1
ATOM 2700 O O . PHE A 1 334 ? -1.835 7.504 -3.704 1.00 97.25 334 PHE A O 1
ATOM 2707 N N . ASN A 1 335 ? -3.237 8.883 -2.629 1.00 96.62 335 ASN A N 1
ATOM 2708 C CA . ASN A 1 335 ? -3.679 9.579 -3.834 1.00 96.62 335 ASN A CA 1
ATOM 2709 C C . ASN A 1 335 ? -4.137 10.999 -3.482 1.00 96.62 335 ASN A C 1
ATOM 2711 O O . ASN A 1 335 ? -5.188 11.200 -2.869 1.00 96.62 335 ASN A O 1
ATOM 2715 N N . ARG A 1 336 ? -3.319 11.996 -3.824 1.00 97.56 336 ARG A N 1
ATOM 2716 C CA . ARG A 1 336 ? -3.574 13.414 -3.547 1.00 97.56 336 ARG A CA 1
ATOM 2717 C C . ARG A 1 336 ? -3.270 14.251 -4.775 1.00 97.56 336 ARG A C 1
ATOM 2719 O O . ARG A 1 336 ? -2.203 14.143 -5.374 1.00 97.56 336 ARG A O 1
ATOM 2726 N N . SER A 1 337 ? -4.191 15.137 -5.140 1.00 96.69 337 SER A N 1
ATOM 2727 C CA . SER A 1 337 ? -3.952 16.074 -6.239 1.00 96.69 337 SER A CA 1
ATOM 2728 C C . SER A 1 337 ? -3.015 17.203 -5.803 1.00 96.69 337 SER A C 1
ATOM 2730 O O . SER A 1 337 ? -2.943 17.551 -4.628 1.00 96.69 337 SER A O 1
ATOM 2732 N N . ARG A 1 338 ? -2.365 17.877 -6.754 1.00 95.31 338 ARG A N 1
ATOM 2733 C CA . ARG A 1 338 ? -1.565 19.082 -6.463 1.00 95.31 338 ARG A CA 1
ATOM 2734 C C . ARG A 1 338 ? -2.366 20.208 -5.777 1.00 95.31 338 ARG A C 1
ATOM 2736 O O . ARG A 1 338 ? -1.800 21.054 -5.073 1.00 95.31 338 ARG A O 1
ATOM 2743 N N . ASN A 1 339 ? -3.682 20.241 -6.000 1.00 95.56 339 ASN A N 1
ATOM 2744 C CA . ASN A 1 339 ? -4.592 21.232 -5.420 1.00 95.56 339 ASN A CA 1
ATOM 2745 C C . ASN A 1 339 ? -5.039 20.869 -3.995 1.00 95.56 339 ASN A C 1
ATOM 2747 O O . ASN A 1 339 ? -5.408 21.769 -3.249 1.00 95.56 339 ASN A O 1
ATOM 2751 N N . ASP A 1 340 ? -4.946 19.592 -3.622 1.00 95.81 340 ASP A N 1
ATOM 2752 C CA . ASP A 1 340 ? -5.236 19.059 -2.287 1.00 95.81 340 ASP A CA 1
ATOM 2753 C C . ASP A 1 340 ? -4.055 18.194 -1.801 1.00 95.81 340 ASP A C 1
ATOM 2755 O O . ASP A 1 340 ? -4.169 16.968 -1.737 1.00 95.81 340 ASP A O 1
ATOM 2759 N N . PRO A 1 341 ? -2.871 18.792 -1.561 1.00 96.69 341 PRO A N 1
ATOM 2760 C CA . PRO A 1 341 ? -1.707 18.045 -1.104 1.00 96.69 341 PRO A CA 1
ATOM 2761 C C . PRO A 1 341 ? -1.849 17.646 0.371 1.00 96.69 341 PRO A C 1
ATOM 2763 O O . PRO A 1 341 ? -2.460 18.353 1.173 1.00 96.69 341 PRO A O 1
ATOM 2766 N N . ALA A 1 342 ? -1.194 16.554 0.757 1.00 95.06 342 ALA A N 1
ATOM 2767 C CA . ALA A 1 342 ? -1.021 16.189 2.154 1.00 95.06 342 ALA A CA 1
ATOM 2768 C C . ALA A 1 342 ? 0.071 17.054 2.799 1.00 95.06 342 ALA A C 1
ATOM 2770 O O . ALA A 1 342 ? 1.229 17.021 2.380 1.00 95.06 342 ALA A O 1
ATOM 2771 N N . MET A 1 343 ? -0.286 17.806 3.837 1.00 93.81 343 MET A N 1
ATOM 2772 C CA . MET A 1 343 ? 0.678 18.562 4.633 1.00 93.81 343 MET A CA 1
ATOM 2773 C C . MET A 1 343 ? 1.319 17.651 5.682 1.00 93.81 343 MET A C 1
ATOM 2775 O O . MET A 1 343 ? 0.627 17.097 6.536 1.00 93.81 343 MET A O 1
ATOM 2779 N N . ILE A 1 344 ? 2.642 17.507 5.623 1.00 91.88 344 ILE A N 1
ATOM 2780 C CA . ILE A 1 344 ? 3.438 16.785 6.616 1.00 91.88 344 ILE A CA 1
ATOM 2781 C C . ILE A 1 344 ? 4.033 17.810 7.575 1.00 91.88 344 ILE A C 1
ATOM 2783 O O . ILE A 1 344 ? 4.852 18.642 7.180 1.00 91.88 344 ILE A O 1
ATOM 2787 N N . SER A 1 345 ? 3.594 17.765 8.832 1.00 88.38 345 SER A N 1
ATOM 2788 C CA . SER A 1 345 ? 4.036 18.693 9.878 1.00 88.38 345 SER A CA 1
ATOM 2789 C C . SER A 1 345 ? 5.524 18.531 10.205 1.00 88.38 345 SER A C 1
ATOM 2791 O O . SER A 1 345 ? 6.115 17.467 10.024 1.00 88.38 345 SER A O 1
ATOM 2793 N N . GLN A 1 346 ? 6.132 19.587 10.748 1.00 86.88 346 GLN A N 1
ATOM 2794 C CA . GLN A 1 346 ? 7.506 19.534 11.251 1.00 86.88 346 GLN A CA 1
ATOM 2795 C C . GLN A 1 346 ? 7.659 18.435 12.314 1.00 86.88 346 GLN A C 1
ATOM 2797 O O . GLN A 1 346 ? 6.827 18.319 13.213 1.00 86.88 346 GLN A O 1
ATOM 2802 N N . GLY A 1 347 ? 8.734 17.648 12.223 1.00 82.50 347 GLY A N 1
ATOM 2803 C CA . GLY A 1 347 ? 8.984 16.519 13.125 1.00 82.50 347 GLY A CA 1
ATOM 2804 C C . GLY A 1 347 ? 8.167 15.257 12.820 1.00 82.50 347 GLY A C 1
ATOM 2805 O O . GLY A 1 347 ? 8.432 14.220 13.422 1.00 82.50 347 GLY A O 1
ATOM 2806 N N . CYS A 1 348 ? 7.225 15.312 11.875 1.00 82.94 348 CYS A N 1
ATOM 2807 C CA . CYS A 1 348 ? 6.551 14.135 11.337 1.00 82.94 348 CYS A CA 1
ATOM 2808 C C . CYS A 1 348 ? 7.273 13.632 10.081 1.00 82.94 348 CYS A C 1
ATOM 2810 O O . CYS A 1 348 ? 7.880 14.410 9.341 1.00 82.94 348 CYS A O 1
ATOM 2812 N N . SER A 1 349 ? 7.156 12.328 9.828 1.00 87.06 349 SER A N 1
ATOM 2813 C CA . SER A 1 349 ? 7.698 11.690 8.622 1.00 87.06 349 SER A CA 1
ATOM 2814 C C . SER A 1 349 ? 6.650 10.925 7.822 1.00 87.06 349 SER A C 1
ATOM 2816 O O . SER A 1 349 ? 6.875 10.685 6.643 1.00 87.06 349 SER A O 1
ATOM 2818 N N . PHE A 1 350 ? 5.527 10.533 8.429 1.00 91.38 350 PHE A N 1
ATOM 2819 C CA . PHE A 1 350 ? 4.562 9.621 7.814 1.00 91.38 350 PHE A CA 1
ATOM 2820 C C . PHE A 1 350 ? 3.567 10.336 6.907 1.00 91.38 350 PHE A C 1
ATOM 2822 O O . PHE A 1 350 ? 3.017 11.378 7.268 1.00 91.38 350 PHE A O 1
ATOM 2829 N N . LEU A 1 351 ? 3.317 9.740 5.745 1.00 93.31 351 LEU A N 1
ATOM 2830 C CA . LEU A 1 351 ? 2.281 10.166 4.818 1.00 93.31 351 LEU A CA 1
ATOM 2831 C C . LEU A 1 351 ? 0.917 9.627 5.287 1.00 93.31 351 LEU A C 1
ATOM 2833 O O . LEU A 1 351 ? 0.842 8.495 5.767 1.00 93.31 351 LEU A O 1
ATOM 2837 N N . PRO A 1 352 ? -0.173 10.401 5.130 1.00 92.38 352 PRO A N 1
ATOM 2838 C CA . PRO A 1 352 ? -1.518 9.933 5.444 1.00 92.38 352 PRO A CA 1
ATOM 2839 C C . PRO A 1 352 ? -2.001 8.969 4.355 1.00 92.38 352 PRO A C 1
ATOM 2841 O O . PRO A 1 352 ? -2.494 9.401 3.308 1.00 92.38 352 PRO A O 1
ATOM 2844 N N . LEU A 1 353 ? -1.822 7.671 4.595 1.00 93.94 353 LEU A N 1
ATOM 2845 C CA . LEU A 1 353 ? -2.291 6.617 3.700 1.00 93.94 353 LEU A CA 1
ATOM 2846 C C . LEU A 1 353 ? -3.827 6.573 3.637 1.00 93.94 353 LEU A C 1
ATOM 2848 O O . LEU A 1 353 ? -4.520 6.985 4.570 1.00 93.94 353 LEU A O 1
ATOM 2852 N N . CYS A 1 354 ? -4.355 6.076 2.523 1.00 92.69 354 CYS A N 1
ATOM 2853 C CA . CYS A 1 354 ? -5.757 5.708 2.359 1.00 92.69 354 CYS A CA 1
ATOM 2854 C C . CYS A 1 354 ? -5.915 4.184 2.346 1.00 92.69 354 CYS A C 1
ATOM 2856 O O . CYS A 1 354 ? -4.968 3.458 2.044 1.00 92.69 354 CYS A O 1
ATOM 2858 N N . SER A 1 355 ? -7.127 3.703 2.641 1.00 93.00 355 SER A N 1
ATOM 2859 C CA . SER A 1 355 ? -7.438 2.284 2.470 1.00 93.00 355 SER A CA 1
ATOM 2860 C C . SER A 1 355 ? -7.286 1.894 1.002 1.00 93.00 355 SER A C 1
ATOM 2862 O O . SER A 1 355 ? -7.839 2.601 0.155 1.00 93.00 355 SER A O 1
ATOM 2864 N N . PRO A 1 356 ? -6.655 0.748 0.697 1.00 93.06 356 PRO A N 1
ATOM 2865 C CA . PRO A 1 356 ? -6.774 0.169 -0.628 1.00 93.06 356 PRO A CA 1
ATOM 2866 C C . PRO A 1 356 ? -8.243 -0.190 -0.911 1.00 93.06 356 PRO A C 1
ATOM 2868 O O . PRO A 1 356 ? -9.033 -0.418 0.017 1.00 93.06 356 PRO A O 1
ATOM 2871 N N . CYS A 1 357 ? -8.614 -0.237 -2.190 1.00 90.31 357 CYS A N 1
ATOM 2872 C CA . CYS A 1 357 ? -9.978 -0.548 -2.639 1.00 90.31 357 CYS A CA 1
ATOM 2873 C C . CYS A 1 357 ? -10.324 -2.038 -2.527 1.00 90.31 357 CYS A C 1
ATOM 2875 O O . CYS A 1 357 ? -11.499 -2.402 -2.449 1.00 90.31 357 CYS A O 1
ATOM 2877 N N . ARG A 1 358 ? -9.294 -2.886 -2.459 1.00 89.38 358 ARG A N 1
ATOM 2878 C CA . ARG A 1 358 ? -9.348 -4.328 -2.184 1.00 89.38 358 ARG A CA 1
ATOM 2879 C C . ARG A 1 358 ? -8.022 -4.808 -1.592 1.00 89.38 358 ARG A C 1
ATOM 2881 O O . ARG A 1 358 ? -7.071 -4.032 -1.508 1.00 89.38 358 ARG A O 1
ATOM 2888 N N . GLY A 1 359 ? -7.944 -6.076 -1.204 1.00 88.94 359 GLY A N 1
ATOM 2889 C CA . GLY A 1 359 ? -6.694 -6.713 -0.804 1.00 88.94 359 GLY A CA 1
ATOM 2890 C C . GLY A 1 359 ? -5.646 -6.657 -1.919 1.00 88.94 359 GLY A C 1
ATOM 2891 O O . GLY A 1 359 ? -5.998 -6.620 -3.100 1.00 88.94 359 GLY A O 1
ATOM 2892 N N . ILE A 1 360 ? -4.371 -6.619 -1.532 1.00 90.25 360 ILE A N 1
ATOM 2893 C CA . ILE A 1 360 ? -3.229 -6.677 -2.451 1.00 90.25 360 ILE A CA 1
ATOM 2894 C C . ILE A 1 360 ? -2.749 -8.127 -2.467 1.00 90.25 360 ILE A C 1
ATOM 2896 O O . ILE A 1 360 ? -2.207 -8.591 -1.464 1.00 90.25 360 ILE A O 1
ATOM 2900 N N . TYR A 1 361 ? -2.986 -8.833 -3.568 1.00 86.19 361 TYR A N 1
ATOM 2901 C CA . TYR A 1 361 ? -2.698 -10.265 -3.706 1.00 86.19 361 TYR A CA 1
ATOM 2902 C C . TYR A 1 361 ? -1.372 -10.454 -4.434 1.00 86.19 361 TYR A C 1
ATOM 2904 O O . TYR A 1 361 ? -1.200 -9.885 -5.501 1.00 86.19 361 TYR A O 1
ATOM 2912 N N . VAL A 1 362 ? -0.421 -11.216 -3.899 1.00 82.38 362 VAL A N 1
ATOM 2913 C CA . VAL A 1 362 ? 0.928 -11.297 -4.495 1.00 82.38 362 VAL A CA 1
ATOM 2914 C C . VAL A 1 362 ? 1.177 -12.669 -5.128 1.00 82.38 362 VAL A C 1
ATOM 2916 O O . VAL A 1 362 ? 0.939 -13.682 -4.487 1.00 82.38 362 VAL A O 1
ATOM 2919 N N . CYS A 1 363 ? 1.656 -12.699 -6.378 1.00 72.06 363 CYS A N 1
ATOM 2920 C CA . CYS A 1 363 ? 2.078 -13.912 -7.097 1.00 72.06 363 CYS A CA 1
ATOM 2921 C C . CYS A 1 363 ? 3.161 -13.566 -8.125 1.00 72.06 363 CYS A C 1
ATOM 2923 O O . CYS A 1 363 ? 2.932 -12.683 -8.947 1.00 72.06 363 CYS A O 1
ATOM 2925 N N . PRO A 1 364 ? 4.241 -14.355 -8.221 1.00 75.25 364 PRO A N 1
ATOM 2926 C CA . PRO A 1 364 ? 5.530 -14.073 -7.576 1.00 75.25 364 PRO A CA 1
ATOM 2927 C C . PRO A 1 364 ? 6.101 -12.656 -7.800 1.00 75.25 364 PRO A C 1
ATOM 2929 O O . PRO A 1 364 ? 7.030 -12.264 -7.106 1.00 75.25 364 PRO A O 1
ATOM 2932 N N . TYR A 1 365 ? 5.548 -11.859 -8.715 1.00 82.12 365 TYR A N 1
ATOM 2933 C CA . TYR A 1 365 ? 5.950 -10.480 -8.967 1.00 82.12 365 TYR A CA 1
ATOM 2934 C C . TYR A 1 365 ? 4.763 -9.526 -8.856 1.00 82.12 365 TYR A C 1
ATOM 2936 O O . TYR A 1 365 ? 3.639 -9.829 -9.255 1.00 82.12 365 TYR A O 1
ATOM 2944 N N . PHE A 1 366 ? 5.011 -8.332 -8.333 1.00 88.44 366 PHE A N 1
ATOM 2945 C CA . PHE A 1 366 ? 4.042 -7.244 -8.389 1.00 88.44 366 PHE A CA 1
ATOM 2946 C C . PHE A 1 366 ? 4.747 -5.897 -8.500 1.00 88.44 366 PHE A C 1
ATOM 2948 O O . PHE A 1 366 ? 5.907 -5.740 -8.103 1.00 88.44 366 PHE A O 1
ATOM 2955 N N . LEU A 1 367 ? 4.028 -4.907 -9.028 1.00 93.44 367 LEU A N 1
ATOM 2956 C CA . LEU A 1 367 ? 4.588 -3.599 -9.333 1.00 93.44 367 LEU A CA 1
ATOM 2957 C C . LEU A 1 367 ? 4.034 -2.524 -8.401 1.00 93.44 367 LEU A C 1
ATOM 2959 O O . LEU A 1 367 ? 2.828 -2.393 -8.205 1.00 93.44 367 LEU A O 1
ATOM 2963 N N . MET A 1 368 ? 4.911 -1.681 -7.879 1.00 95.69 368 MET A N 1
ATOM 2964 C CA . MET A 1 368 ? 4.548 -0.424 -7.238 1.00 95.69 368 MET A CA 1
ATOM 2965 C C . MET A 1 368 ? 4.674 0.703 -8.261 1.00 95.69 368 MET A C 1
ATOM 2967 O O . MET A 1 368 ? 5.755 0.966 -8.788 1.00 95.69 368 MET A O 1
ATOM 2971 N N . ASP A 1 369 ? 3.557 1.372 -8.528 1.00 96.50 369 ASP A N 1
ATOM 2972 C CA . ASP A 1 369 ? 3.441 2.531 -9.414 1.00 96.50 369 ASP A CA 1
ATOM 2973 C C . ASP A 1 369 ? 3.394 3.799 -8.551 1.00 96.50 369 ASP A C 1
ATOM 2975 O O . ASP A 1 369 ? 2.383 4.092 -7.892 1.00 96.50 369 ASP A O 1
ATOM 2979 N N . VAL A 1 370 ? 4.527 4.510 -8.494 1.00 97.62 370 VAL A N 1
ATOM 2980 C CA . VAL A 1 370 ? 4.766 5.595 -7.538 1.00 97.62 370 VAL A CA 1
ATOM 2981 C C . VAL A 1 370 ? 5.141 6.878 -8.264 1.00 97.62 370 VAL A C 1
ATOM 2983 O O . VAL A 1 370 ? 6.103 6.947 -9.027 1.00 97.62 370 VAL A O 1
ATOM 2986 N N . ASN A 1 371 ? 4.411 7.942 -7.958 1.00 97.06 371 ASN A N 1
ATOM 2987 C CA . ASN A 1 371 ? 4.688 9.277 -8.456 1.00 97.06 371 ASN A CA 1
ATOM 2988 C C . ASN A 1 371 ? 4.360 10.294 -7.364 1.00 97.06 371 ASN A C 1
ATOM 2990 O O . ASN A 1 371 ? 3.211 10.703 -7.226 1.00 97.06 371 ASN A O 1
ATOM 2994 N N . LEU A 1 372 ? 5.362 10.695 -6.586 1.00 97.12 372 LEU A N 1
ATOM 2995 C CA . LEU A 1 372 ? 5.241 11.582 -5.433 1.00 97.12 372 LEU A CA 1
ATOM 2996 C C . LEU A 1 372 ? 6.081 12.845 -5.627 1.00 97.12 372 LEU A C 1
ATOM 2998 O O . LEU A 1 372 ? 7.242 12.787 -6.035 1.00 97.12 372 LEU A O 1
ATOM 3002 N N . TRP A 1 373 ? 5.498 13.986 -5.275 1.00 96.00 373 TRP A N 1
ATOM 3003 C CA . TRP A 1 373 ? 6.071 15.313 -5.489 1.00 96.00 373 TRP A CA 1
ATOM 3004 C C . TRP A 1 373 ? 5.918 16.186 -4.253 1.00 96.00 373 TRP A C 1
ATOM 3006 O O . TRP A 1 373 ? 4.887 16.158 -3.578 1.00 96.00 373 TRP A O 1
ATOM 3016 N N . ILE A 1 374 ? 6.929 17.009 -3.997 1.00 94.12 374 ILE A N 1
ATOM 3017 C CA . ILE A 1 374 ? 6.892 18.083 -3.012 1.00 94.12 374 ILE A CA 1
ATOM 3018 C C . ILE A 1 374 ? 6.409 19.344 -3.723 1.00 94.12 374 ILE A C 1
ATOM 3020 O O . ILE A 1 374 ? 7.047 19.837 -4.653 1.00 94.12 374 ILE A O 1
ATOM 3024 N N . LYS A 1 375 ? 5.270 19.868 -3.276 1.00 94.50 375 LYS A N 1
ATOM 3025 C CA . LYS A 1 375 ? 4.727 21.138 -3.746 1.00 94.50 375 LYS A CA 1
ATOM 3026 C C . LYS A 1 375 ? 5.547 22.284 -3.169 1.00 94.50 375 LYS A C 1
ATOM 3028 O O . LYS A 1 375 ? 5.563 22.478 -1.951 1.00 94.50 375 LYS A O 1
ATOM 3033 N N . GLU A 1 376 ? 6.158 23.056 -4.054 1.00 91.50 376 GLU A N 1
ATOM 3034 C CA . GLU A 1 376 ? 6.916 24.246 -3.682 1.00 91.50 376 GLU A CA 1
ATOM 3035 C C . GLU A 1 376 ? 6.026 25.499 -3.692 1.00 91.50 376 GLU A C 1
ATOM 3037 O O . GLU A 1 376 ? 4.849 25.476 -4.078 1.00 91.50 376 GLU A O 1
ATOM 3042 N N . GLU A 1 377 ? 6.584 26.609 -3.209 1.00 86.25 377 GLU A N 1
ATOM 3043 C CA . GLU A 1 377 ? 5.919 27.912 -3.213 1.00 86.25 377 GLU A CA 1
ATOM 3044 C C . GLU A 1 377 ? 5.528 28.352 -4.632 1.00 86.25 377 GLU A C 1
ATOM 3046 O O . GLU A 1 377 ? 6.156 27.975 -5.626 1.00 86.25 377 GLU A O 1
ATOM 3051 N N . GLU A 1 378 ? 4.484 29.181 -4.734 1.00 80.06 378 GLU A N 1
ATOM 3052 C CA . GLU A 1 378 ? 4.006 29.677 -6.025 1.00 80.06 378 GLU A CA 1
ATOM 3053 C C . GLU A 1 378 ? 5.131 30.362 -6.815 1.00 80.06 378 GLU A C 1
ATOM 3055 O O . GLU A 1 378 ? 5.690 31.373 -6.396 1.00 80.06 378 GLU A O 1
ATOM 3060 N N . GLY A 1 379 ? 5.444 29.801 -7.986 1.00 79.12 379 GLY A N 1
ATOM 3061 C CA . GLY A 1 379 ? 6.485 30.300 -8.887 1.00 79.12 379 GLY A CA 1
ATOM 3062 C C . GLY A 1 379 ? 7.773 29.474 -8.903 1.00 79.12 379 GLY A C 1
ATOM 3063 O O . GLY A 1 379 ? 8.574 29.665 -9.817 1.00 79.12 379 GLY A O 1
ATOM 3064 N N . SER A 1 380 ? 7.954 28.536 -7.969 1.00 87.94 380 SER A N 1
ATOM 3065 C CA . SER A 1 380 ? 9.034 27.540 -8.021 1.00 87.94 380 SER A CA 1
ATOM 3066 C C . SER A 1 380 ? 8.541 26.235 -8.661 1.00 87.94 380 SER A C 1
ATOM 3068 O O . SER A 1 380 ? 7.369 25.887 -8.489 1.00 87.94 380 SER A O 1
ATOM 3070 N N . PRO A 1 381 ? 9.384 25.514 -9.427 1.00 90.56 381 PRO A N 1
ATOM 3071 C CA . PRO A 1 381 ? 9.034 24.177 -9.890 1.00 90.56 381 PRO A CA 1
ATOM 3072 C C . PRO A 1 381 ? 8.940 23.231 -8.692 1.00 90.56 381 PRO A C 1
ATOM 3074 O O . PRO A 1 381 ? 9.753 23.312 -7.776 1.00 90.56 381 PRO A O 1
ATOM 3077 N N . ASP A 1 382 ? 7.956 22.337 -8.715 1.00 93.88 382 ASP A N 1
ATOM 3078 C CA . ASP A 1 382 ? 7.835 21.303 -7.691 1.00 93.88 382 ASP A CA 1
ATOM 3079 C C . ASP A 1 382 ? 9.005 20.319 -7.778 1.00 93.88 382 ASP A C 1
ATOM 3081 O O . ASP A 1 382 ? 9.508 20.023 -8.866 1.00 93.88 382 ASP A O 1
ATOM 3085 N N . THR A 1 383 ? 9.400 19.781 -6.628 1.00 92.19 383 THR A N 1
ATOM 3086 C CA . THR A 1 383 ? 10.534 18.860 -6.519 1.00 92.19 383 THR A CA 1
ATOM 3087 C C . THR A 1 383 ? 10.025 17.415 -6.513 1.00 92.19 383 THR A C 1
ATOM 3089 O O . THR A 1 383 ? 9.149 17.098 -5.701 1.00 92.19 383 THR A O 1
ATOM 3092 N N . PRO A 1 384 ? 10.537 16.507 -7.363 1.00 93.06 384 PRO A N 1
ATOM 3093 C CA . PRO A 1 384 ? 10.154 15.102 -7.301 1.00 93.06 384 PRO A CA 1
ATOM 3094 C C . PRO A 1 384 ? 10.678 14.477 -6.004 1.00 93.06 384 PRO A C 1
ATOM 3096 O O . PRO A 1 384 ? 11.859 14.584 -5.677 1.00 93.06 384 PRO A O 1
ATOM 3099 N N . LEU A 1 385 ? 9.794 13.812 -5.261 1.00 93.75 385 LEU A N 1
ATOM 3100 C CA . LEU A 1 385 ? 10.188 13.003 -4.109 1.00 93.75 385 LEU A CA 1
ATOM 3101 C C . LEU A 1 385 ? 10.644 11.621 -4.584 1.00 93.75 385 LEU A C 1
ATOM 3103 O O . LEU A 1 385 ? 11.733 11.172 -4.248 1.00 93.75 385 LEU A O 1
ATOM 3107 N N . PHE A 1 386 ? 9.815 10.977 -5.404 1.00 95.62 386 PHE A N 1
ATOM 3108 C CA . PHE A 1 386 ? 10.144 9.765 -6.147 1.00 95.62 386 PHE A CA 1
ATOM 3109 C C . PHE A 1 386 ? 9.154 9.618 -7.306 1.00 95.62 386 PHE A C 1
ATOM 3111 O O . PHE A 1 386 ? 7.958 9.832 -7.120 1.00 95.62 386 PHE A O 1
ATOM 3118 N N . SER A 1 387 ? 9.630 9.247 -8.491 1.00 95.12 387 SER A N 1
ATOM 3119 C CA . SER A 1 387 ? 8.777 8.979 -9.650 1.00 95.12 387 SER A CA 1
ATOM 3120 C C . SER A 1 387 ? 9.363 7.814 -10.432 1.00 95.12 387 SER A C 1
ATOM 3122 O O . SER A 1 387 ? 10.482 7.913 -10.935 1.00 95.12 387 SER A O 1
ATOM 3124 N N . GLY A 1 388 ? 8.638 6.703 -10.489 1.00 95.31 388 GLY A N 1
ATOM 3125 C CA . GLY A 1 388 ? 9.104 5.491 -11.145 1.00 95.31 388 GLY A CA 1
ATOM 3126 C C . GLY A 1 388 ? 8.342 4.252 -10.704 1.00 95.31 388 GLY A C 1
ATOM 3127 O O . GLY A 1 388 ? 7.387 4.317 -9.928 1.00 95.31 388 GLY A O 1
ATOM 3128 N N . TYR A 1 389 ? 8.811 3.116 -11.205 1.00 96.38 389 TYR A N 1
ATOM 3129 C CA . TYR A 1 389 ? 8.227 1.814 -10.931 1.00 96.38 389 TYR A CA 1
ATOM 3130 C C . TYR A 1 389 ? 9.210 0.964 -10.137 1.00 96.38 389 TYR A C 1
ATOM 3132 O O . TYR A 1 389 ? 10.414 0.993 -10.397 1.00 96.38 389 TYR A O 1
ATOM 3140 N N . VAL A 1 390 ? 8.697 0.212 -9.173 1.00 95.50 390 VAL A N 1
ATOM 3141 C CA . VAL A 1 390 ? 9.471 -0.762 -8.400 1.00 95.50 390 VAL A CA 1
ATOM 3142 C C . VAL A 1 390 ? 8.794 -2.106 -8.545 1.00 95.50 390 VAL A C 1
ATOM 3144 O O . VAL A 1 390 ? 7.591 -2.210 -8.328 1.00 95.50 390 VAL A O 1
ATOM 3147 N N . GLU A 1 391 ? 9.565 -3.121 -8.895 1.00 91.00 391 GLU A N 1
ATOM 3148 C CA . GLU A 1 391 ? 9.098 -4.501 -8.921 1.00 91.00 391 GLU A CA 1
ATOM 3149 C C . GLU A 1 391 ? 9.606 -5.218 -7.677 1.00 91.00 391 GLU A C 1
ATOM 3151 O O . GLU A 1 391 ? 10.779 -5.093 -7.312 1.00 91.00 391 GLU A O 1
ATOM 3156 N N . ILE A 1 392 ? 8.709 -5.946 -7.021 1.00 88.62 392 ILE A N 1
ATOM 3157 C CA . ILE A 1 392 ? 9.061 -6.843 -5.927 1.00 88.62 392 ILE A CA 1
ATOM 3158 C C . ILE A 1 392 ? 8.921 -8.268 -6.431 1.00 88.62 392 ILE A C 1
ATOM 3160 O O . ILE A 1 392 ? 7.842 -8.663 -6.866 1.00 88.62 392 ILE A O 1
ATOM 3164 N N . ASP A 1 393 ? 10.015 -9.013 -6.324 1.00 84.38 393 ASP A N 1
ATOM 3165 C CA . ASP A 1 393 ? 10.048 -10.461 -6.473 1.00 84.38 393 ASP A CA 1
ATOM 3166 C C . ASP A 1 393 ? 9.805 -11.100 -5.101 1.00 84.38 393 ASP A C 1
ATOM 3168 O O . ASP A 1 393 ? 10.541 -10.842 -4.143 1.00 84.38 393 ASP A O 1
ATOM 3172 N N . THR A 1 394 ? 8.749 -11.897 -4.990 1.00 79.56 394 THR A N 1
ATOM 3173 C CA . THR A 1 394 ? 8.391 -12.621 -3.772 1.00 79.56 394 THR A CA 1
ATOM 3174 C C . THR A 1 394 ? 8.913 -14.053 -3.749 1.00 79.56 394 THR A C 1
ATOM 3176 O O . THR A 1 394 ? 8.714 -14.725 -2.742 1.00 79.56 394 THR A O 1
ATOM 3179 N N . SER A 1 395 ? 9.593 -14.522 -4.799 1.00 72.62 395 SER A N 1
ATOM 3180 C CA . SER A 1 395 ? 10.122 -15.896 -4.898 1.00 72.62 395 SER A CA 1
ATOM 3181 C C . SER A 1 395 ? 11.140 -16.203 -3.797 1.00 72.62 395 SER A C 1
ATOM 3183 O O . SER A 1 395 ? 11.228 -17.326 -3.323 1.00 72.62 395 SER A O 1
ATOM 3185 N N . PHE A 1 396 ? 11.857 -15.180 -3.329 1.00 60.78 396 PHE A N 1
ATOM 3186 C CA . PHE A 1 396 ? 12.815 -15.273 -2.221 1.00 60.78 396 PHE A CA 1
ATOM 3187 C C . PHE A 1 396 ? 12.352 -14.499 -0.977 1.00 60.78 396 PHE A C 1
ATOM 3189 O O . PHE A 1 396 ? 13.156 -14.167 -0.103 1.00 60.78 396 PHE A O 1
ATOM 3196 N N . ALA A 1 397 ? 11.069 -14.129 -0.900 1.00 63.34 397 ALA A N 1
ATOM 3197 C CA . ALA A 1 397 ? 10.579 -13.308 0.197 1.00 63.34 397 ALA A CA 1
ATOM 3198 C C . ALA A 1 397 ? 10.468 -14.097 1.506 1.00 63.34 397 ALA A C 1
ATOM 3200 O O . ALA A 1 397 ? 9.848 -15.156 1.572 1.00 63.34 397 ALA A O 1
ATOM 3201 N N . GLY A 1 398 ? 10.973 -13.504 2.591 1.00 62.06 398 GLY A N 1
ATOM 3202 C CA . GLY A 1 398 ? 10.710 -13.962 3.954 1.00 62.06 398 GLY A CA 1
ATOM 3203 C C . GLY A 1 398 ? 9.259 -13.693 4.356 1.00 62.06 398 GLY A C 1
ATOM 3204 O O . GLY A 1 398 ? 8.968 -12.694 5.022 1.00 62.06 398 GLY A O 1
ATOM 3205 N N . PHE A 1 399 ? 8.338 -14.563 3.938 1.00 70.75 399 PHE A N 1
ATOM 3206 C CA . PHE A 1 399 ? 6.943 -14.503 4.365 1.00 70.75 399 PHE A CA 1
ATOM 3207 C C . PHE A 1 399 ? 6.848 -14.490 5.893 1.00 70.75 399 PHE A C 1
ATOM 3209 O O . PHE A 1 399 ? 7.518 -15.245 6.594 1.00 70.75 399 PHE A O 1
ATOM 3216 N N . GLY A 1 400 ? 5.984 -13.626 6.426 1.00 69.50 400 GLY A N 1
ATOM 3217 C CA . GLY A 1 400 ? 5.790 -13.501 7.871 1.00 69.50 400 GLY A CA 1
ATOM 3218 C C . GLY A 1 400 ? 6.783 -12.588 8.595 1.00 69.50 400 GLY A C 1
ATOM 3219 O O . GLY A 1 400 ? 6.685 -12.494 9.813 1.00 69.50 400 GLY A O 1
ATOM 3220 N N . SER A 1 401 ? 7.677 -11.894 7.884 1.00 82.31 401 SER A N 1
ATOM 3221 C CA . SER A 1 401 ? 8.550 -10.857 8.459 1.00 82.31 401 SER A CA 1
ATOM 3222 C C . SER A 1 401 ? 8.166 -9.452 7.990 1.00 82.31 401 SER A C 1
ATOM 3224 O O . SER A 1 401 ? 7.647 -9.267 6.885 1.00 82.31 401 SER A O 1
ATOM 3226 N N . VAL A 1 402 ? 8.446 -8.448 8.825 1.00 88.94 402 VAL A N 1
ATOM 3227 C CA . VAL A 1 402 ? 8.348 -7.037 8.427 1.00 88.94 402 VAL A CA 1
ATOM 3228 C C . VAL A 1 402 ? 9.567 -6.645 7.607 1.00 88.94 402 VAL A C 1
ATOM 3230 O O . VAL A 1 402 ? 10.711 -6.865 7.998 1.00 88.94 402 VAL A O 1
ATOM 3233 N N . LEU A 1 403 ? 9.297 -6.027 6.466 1.00 89.94 403 LEU A N 1
ATOM 3234 C CA . LEU A 1 403 ? 10.271 -5.518 5.522 1.00 89.94 403 LEU A CA 1
ATOM 3235 C C . LEU A 1 403 ? 10.242 -3.991 5.541 1.00 89.94 403 LEU A C 1
ATOM 3237 O O . LEU A 1 403 ? 9.180 -3.362 5.593 1.00 89.94 403 LEU A O 1
ATOM 3241 N N . ILE A 1 404 ? 11.428 -3.390 5.463 1.00 92.81 404 ILE A N 1
ATOM 3242 C CA . ILE A 1 404 ? 11.586 -1.941 5.352 1.00 92.81 404 ILE A CA 1
ATOM 3243 C C . ILE A 1 404 ? 12.313 -1.640 4.045 1.00 92.81 404 ILE A C 1
ATOM 3245 O O . ILE A 1 404 ? 13.533 -1.775 3.953 1.00 92.81 404 ILE A O 1
ATOM 3249 N N . GLY A 1 405 ? 11.549 -1.223 3.039 1.00 94.50 405 GLY A N 1
ATOM 3250 C CA . GLY A 1 405 ? 12.063 -0.829 1.729 1.00 94.50 405 GLY A CA 1
ATOM 3251 C C . GLY A 1 405 ? 12.254 0.681 1.623 1.00 94.50 405 GLY A C 1
ATOM 3252 O O . GLY A 1 405 ? 11.501 1.446 2.224 1.00 94.50 405 GLY A O 1
ATOM 3253 N N . ARG A 1 406 ? 13.235 1.132 0.841 1.00 95.62 406 ARG A N 1
ATOM 3254 C CA . ARG A 1 406 ? 13.508 2.545 0.564 1.00 95.62 406 ARG A CA 1
ATOM 3255 C C . ARG A 1 406 ? 13.388 2.868 -0.919 1.00 95.62 406 ARG A C 1
ATOM 3257 O O . ARG A 1 406 ? 14.134 2.348 -1.743 1.00 95.62 406 ARG A O 1
ATOM 3264 N N . PHE A 1 407 ? 12.533 3.834 -1.227 1.00 95.44 407 PHE A N 1
ATOM 3265 C CA . PHE A 1 407 ? 12.518 4.559 -2.492 1.00 95.44 407 PHE A CA 1
ATOM 3266 C C . PHE A 1 407 ? 13.514 5.715 -2.403 1.00 95.44 407 PHE A C 1
ATOM 3268 O O . PHE A 1 407 ? 13.292 6.679 -1.663 1.00 95.44 407 PHE A O 1
ATOM 3275 N N . GLN A 1 408 ? 14.634 5.616 -3.115 1.00 93.19 408 GLN A N 1
ATOM 3276 C CA . GLN A 1 408 ? 15.696 6.616 -3.034 1.00 93.19 408 GLN A CA 1
ATOM 3277 C C . GLN A 1 408 ? 15.471 7.765 -4.029 1.00 93.19 408 GLN A C 1
ATOM 3279 O O . GLN A 1 408 ? 15.805 7.653 -5.211 1.00 93.19 408 GLN A O 1
ATOM 3284 N N . GLY A 1 409 ? 14.950 8.889 -3.530 1.00 87.50 409 GLY A N 1
ATOM 3285 C CA . GLY A 1 409 ? 14.903 10.158 -4.259 1.00 87.50 409 GLY A CA 1
ATOM 3286 C C . GLY A 1 409 ? 16.249 10.892 -4.278 1.00 87.50 409 GLY A C 1
ATOM 3287 O O . GLY A 1 409 ? 17.237 10.440 -3.694 1.00 87.50 409 GLY A O 1
ATOM 3288 N N . GLU A 1 410 ? 16.295 12.044 -4.950 1.00 83.25 410 GLU A N 1
ATOM 3289 C CA . GLU A 1 410 ? 17.502 12.887 -5.018 1.00 83.25 410 GLU A CA 1
ATOM 3290 C C . GLU A 1 410 ? 17.792 13.600 -3.692 1.00 83.25 410 GLU A C 1
ATOM 3292 O O . GLU A 1 410 ? 18.943 13.701 -3.275 1.00 83.25 410 GLU A O 1
ATOM 3297 N N . VAL A 1 411 ? 16.741 14.093 -3.030 1.00 80.31 411 VAL A N 1
ATOM 3298 C CA . VAL A 1 411 ? 16.855 14.890 -1.796 1.00 80.31 411 VAL A CA 1
ATOM 3299 C C . VAL A 1 411 ? 16.459 14.082 -0.565 1.00 80.31 411 VAL A C 1
ATOM 3301 O O . VAL A 1 411 ? 17.122 14.151 0.468 1.00 80.31 411 VAL A O 1
ATOM 3304 N N . TYR A 1 412 ? 15.377 13.312 -0.667 1.00 85.69 412 TYR A N 1
ATOM 3305 C CA . TYR A 1 412 ? 14.835 12.521 0.432 1.00 85.69 412 TYR A CA 1
ATOM 3306 C C . TYR A 1 412 ? 14.613 11.080 -0.018 1.00 85.69 412 TYR A C 1
ATOM 3308 O O . TYR A 1 412 ? 14.232 10.829 -1.160 1.00 85.69 412 TYR A O 1
ATOM 3316 N N . GLY A 1 413 ? 14.813 10.138 0.902 1.00 91.44 413 GLY A N 1
ATOM 3317 C CA . GLY A 1 413 ? 14.304 8.783 0.749 1.00 91.44 413 GLY A CA 1
ATOM 3318 C C . GLY A 1 413 ? 12.879 8.691 1.285 1.00 91.44 413 GLY A C 1
ATOM 3319 O O . GLY A 1 413 ? 12.509 9.406 2.220 1.00 91.44 413 GLY A O 1
ATOM 3320 N N . VAL A 1 414 ? 12.088 7.780 0.731 1.00 95.06 414 VAL A N 1
ATOM 3321 C CA . VAL A 1 414 ? 10.807 7.368 1.312 1.00 95.06 414 VAL A CA 1
ATOM 3322 C C . VAL A 1 414 ? 10.953 5.921 1.753 1.00 95.06 414 VAL A C 1
ATOM 3324 O O . VAL A 1 414 ? 11.215 5.050 0.933 1.00 95.06 414 VAL A O 1
ATOM 3327 N N . ASN A 1 415 ? 10.825 5.665 3.048 1.00 95.69 415 ASN A N 1
ATOM 3328 C CA . ASN A 1 415 ? 10.780 4.321 3.594 1.00 95.69 415 ASN A CA 1
ATOM 3329 C C . ASN A 1 415 ? 9.329 3.824 3.591 1.00 95.69 415 ASN A C 1
ATOM 3331 O O . ASN A 1 415 ? 8.411 4.552 3.971 1.00 95.69 415 ASN A O 1
ATOM 3335 N N . MET A 1 416 ? 9.143 2.568 3.217 1.00 95.94 416 MET A N 1
ATOM 3336 C CA . MET A 1 416 ? 7.892 1.839 3.332 1.00 95.94 416 MET A CA 1
ATOM 3337 C C . MET A 1 416 ? 8.100 0.665 4.277 1.00 95.94 416 MET A C 1
ATOM 3339 O O . MET A 1 416 ? 9.037 -0.111 4.096 1.00 95.94 416 MET A O 1
ATOM 3343 N N . ILE A 1 417 ? 7.211 0.540 5.259 1.00 94.88 417 ILE A N 1
ATOM 3344 C CA . ILE A 1 417 ? 7.152 -0.605 6.168 1.00 94.88 417 ILE A CA 1
ATOM 3345 C C . ILE A 1 417 ? 5.980 -1.470 5.725 1.00 94.88 417 ILE A C 1
ATOM 3347 O O . ILE A 1 417 ? 4.846 -0.985 5.650 1.00 94.88 417 ILE A O 1
ATOM 3351 N N . PHE A 1 418 ? 6.250 -2.729 5.405 1.00 94.19 418 PHE A N 1
ATOM 3352 C CA . PHE A 1 418 ? 5.260 -3.661 4.877 1.00 94.19 418 PHE A CA 1
ATOM 3353 C C . PHE A 1 418 ? 5.594 -5.102 5.263 1.00 94.19 418 PHE A C 1
ATOM 3355 O O . PHE A 1 418 ? 6.709 -5.388 5.683 1.00 94.19 418 PHE A O 1
ATOM 3362 N N . ALA A 1 419 ? 4.642 -6.014 5.110 1.00 92.31 419 ALA A N 1
ATOM 3363 C CA . ALA A 1 419 ? 4.864 -7.448 5.244 1.00 92.31 419 ALA A CA 1
ATOM 3364 C C . ALA A 1 419 ? 4.215 -8.204 4.086 1.00 92.31 419 ALA A C 1
ATOM 3366 O O . ALA A 1 419 ? 3.193 -7.780 3.535 1.00 92.31 419 ALA A O 1
ATOM 3367 N N . LEU A 1 420 ? 4.814 -9.344 3.751 1.00 90.00 420 LEU A N 1
ATOM 3368 C CA . LEU A 1 420 ? 4.252 -10.339 2.847 1.00 90.00 420 LEU A CA 1
ATOM 3369 C C . LEU A 1 420 ? 3.695 -11.478 3.701 1.00 90.00 420 LEU A C 1
ATOM 3371 O O . LEU A 1 420 ? 4.401 -12.087 4.509 1.00 90.00 420 LEU A O 1
ATOM 3375 N N . LEU A 1 421 ? 2.393 -11.708 3.580 1.00 88.38 421 LEU A N 1
ATOM 3376 C CA . LEU A 1 421 ? 1.611 -12.553 4.466 1.00 88.38 421 LEU A CA 1
ATOM 3377 C C . LEU A 1 421 ? 1.048 -13.745 3.687 1.00 88.38 421 LEU A C 1
ATOM 3379 O O . LEU A 1 421 ? 0.065 -13.602 2.963 1.00 88.38 421 LEU A O 1
ATOM 3383 N N . GLY A 1 422 ? 1.623 -14.933 3.877 1.00 85.00 422 GLY A N 1
ATOM 3384 C CA . GLY A 1 422 ? 1.057 -16.179 3.347 1.00 85.00 422 GLY A CA 1
ATOM 3385 C C . GLY A 1 422 ? -0.246 -16.566 4.057 1.00 85.00 422 GLY A C 1
ATOM 3386 O O . GLY A 1 422 ? -0.451 -16.194 5.220 1.00 85.00 422 GLY A O 1
ATOM 3387 N N . ASN A 1 423 ? -1.112 -17.325 3.378 1.00 84.06 423 ASN A N 1
ATOM 3388 C CA . ASN A 1 423 ? -2.385 -17.829 3.921 1.00 84.06 423 ASN A CA 1
ATOM 3389 C C . ASN A 1 423 ? -3.276 -16.743 4.567 1.00 84.06 423 ASN A C 1
ATOM 3391 O O . ASN A 1 423 ? -3.863 -16.933 5.644 1.00 84.06 423 ASN A O 1
ATOM 3395 N N . SER A 1 424 ? -3.370 -15.586 3.914 1.00 87.94 424 SER A N 1
ATOM 3396 C CA . SER A 1 424 ? -4.077 -14.398 4.394 1.00 87.94 424 SER A CA 1
ATOM 3397 C C . SER A 1 424 ? -5.411 -14.171 3.707 1.00 87.94 424 SER A C 1
ATOM 3399 O O . SER A 1 424 ? -5.648 -14.609 2.588 1.00 87.94 424 SER A O 1
ATOM 3401 N N . ILE A 1 425 ? -6.299 -13.479 4.414 1.00 87.69 425 ILE A N 1
ATOM 3402 C CA . ILE A 1 425 ? -7.667 -13.192 4.002 1.00 87.69 425 ILE A CA 1
ATOM 3403 C C . ILE A 1 425 ? -7.850 -11.678 3.922 1.00 87.69 425 ILE A C 1
ATOM 3405 O O . ILE A 1 425 ? -7.529 -10.946 4.867 1.00 87.69 425 ILE A O 1
ATOM 3409 N N . GLU A 1 426 ? -8.450 -11.213 2.826 1.00 91.00 426 GLU A N 1
ATOM 3410 C CA . GLU A 1 426 ? -8.920 -9.836 2.713 1.00 91.00 426 GLU A CA 1
ATOM 3411 C C . GLU A 1 426 ? -9.990 -9.565 3.775 1.00 91.00 426 GLU A C 1
ATOM 3413 O O . GLU A 1 426 ? -11.058 -10.179 3.796 1.00 91.00 426 GLU A O 1
ATOM 3418 N N . THR A 1 427 ? -9.713 -8.624 4.668 1.00 92.06 427 THR A N 1
ATOM 3419 C CA . THR A 1 427 ? -10.587 -8.310 5.793 1.00 92.06 427 THR A CA 1
ATOM 3420 C C . THR A 1 427 ? -11.056 -6.870 5.701 1.00 92.06 427 THR A C 1
ATOM 3422 O O . THR A 1 427 ? -10.260 -5.937 5.624 1.00 92.06 427 THR A O 1
ATOM 3425 N N . VAL A 1 428 ? -12.374 -6.692 5.702 1.00 93.31 428 VAL A N 1
ATOM 3426 C CA . VAL A 1 428 ? -13.032 -5.387 5.634 1.00 93.31 428 VAL A CA 1
ATOM 3427 C C . VAL A 1 428 ? -13.454 -4.976 7.036 1.00 93.31 428 VAL A C 1
ATOM 3429 O O . VAL A 1 428 ? -14.195 -5.706 7.695 1.00 93.31 428 VAL A O 1
ATOM 3432 N N . ILE A 1 429 ? -13.027 -3.791 7.461 1.00 95.44 429 ILE A N 1
ATOM 3433 C CA . ILE A 1 429 ? -13.414 -3.155 8.720 1.00 95.44 429 ILE A CA 1
ATOM 3434 C C . ILE A 1 429 ? -14.218 -1.904 8.378 1.00 95.44 429 ILE A C 1
ATOM 3436 O O . ILE A 1 429 ? -13.704 -0.983 7.747 1.00 95.44 429 ILE A O 1
ATOM 3440 N N . GLU A 1 430 ? -15.475 -1.855 8.793 1.00 95.69 430 GLU A N 1
ATOM 3441 C CA . GLU A 1 430 ? -16.356 -0.704 8.606 1.00 95.69 430 GLU A CA 1
ATOM 3442 C C . GLU A 1 430 ? -16.860 -0.224 9.965 1.00 95.69 430 GLU A C 1
ATOM 3444 O O . GLU A 1 430 ? -17.344 -1.014 10.775 1.00 95.69 430 GLU A O 1
ATOM 3449 N N . VAL A 1 431 ? -16.762 1.080 10.218 1.00 94.88 431 VAL A N 1
ATOM 3450 C CA . VAL A 1 431 ? -17.241 1.682 11.464 1.00 94.88 431 VAL A CA 1
ATOM 3451 C C . VAL A 1 431 ? -18.328 2.699 11.159 1.00 94.88 431 VAL A C 1
ATOM 3453 O O . VAL A 1 431 ? -18.115 3.652 10.413 1.00 94.88 431 VAL A O 1
ATOM 3456 N N . ASN A 1 432 ? -19.484 2.515 11.789 1.00 93.56 432 ASN A N 1
ATOM 3457 C CA . ASN A 1 432 ? -20.602 3.446 11.789 1.00 93.56 432 ASN A CA 1
ATOM 3458 C C . ASN A 1 432 ? -20.803 3.972 13.212 1.00 93.56 432 ASN A C 1
ATOM 3460 O O . ASN A 1 432 ? -20.923 3.184 14.151 1.00 93.56 432 ASN A O 1
ATOM 3464 N N . ALA A 1 433 ? -20.879 5.288 13.390 1.00 92.88 433 ALA A N 1
ATOM 3465 C CA . ALA A 1 433 ? -21.049 5.869 14.716 1.00 92.88 433 ALA A CA 1
ATOM 3466 C C . ALA A 1 433 ? -21.820 7.192 14.704 1.00 92.88 433 ALA A C 1
ATOM 3468 O O . ALA A 1 433 ? -21.987 7.824 13.659 1.00 92.88 433 ALA A O 1
ATOM 3469 N N . GLU A 1 434 ? -22.256 7.617 15.891 1.00 91.81 434 GLU A N 1
ATOM 3470 C CA . GLU A 1 434 ? -22.834 8.937 16.128 1.00 91.81 434 GLU A CA 1
ATOM 3471 C C . GLU A 1 434 ? -22.123 9.669 17.267 1.00 91.81 434 GLU A C 1
ATOM 3473 O O . GLU A 1 434 ? -22.044 9.152 18.380 1.00 91.81 434 GLU A O 1
ATOM 3478 N N . ALA A 1 435 ? -21.653 10.889 17.002 1.00 89.25 435 ALA A N 1
ATOM 3479 C CA . ALA A 1 435 ? -21.050 11.785 17.983 1.00 89.25 435 ALA A CA 1
ATOM 3480 C C . ALA A 1 435 ? -21.643 13.200 17.866 1.00 89.25 435 ALA A C 1
ATOM 3482 O O . ALA A 1 435 ? -21.582 13.824 16.806 1.00 89.25 435 ALA A O 1
ATOM 3483 N N . GLU A 1 436 ? -22.188 13.738 18.961 1.00 86.06 436 GLU A N 1
ATOM 3484 C CA . GLU A 1 436 ? -22.740 15.105 18.994 1.00 86.06 436 GLU A CA 1
ATOM 3485 C C . GLU A 1 436 ? -21.660 16.193 18.982 1.00 86.06 436 GLU A C 1
ATOM 3487 O O . GLU A 1 436 ? -21.870 17.274 18.430 1.00 86.06 436 GLU A O 1
ATOM 3492 N N . GLN A 1 437 ? -20.519 15.931 19.624 1.00 86.19 437 GLN A N 1
ATOM 3493 C CA . GLN A 1 437 ? -19.423 16.887 19.746 1.00 86.19 437 GLN A CA 1
ATOM 3494 C C . GLN A 1 437 ? -18.197 16.406 18.964 1.00 86.19 437 GLN A C 1
ATOM 3496 O O . GLN A 1 437 ? -17.844 15.228 19.070 1.00 86.19 437 GLN A O 1
ATOM 3501 N N . PRO A 1 438 ? -17.509 17.306 18.231 1.00 87.81 438 PRO A N 1
ATOM 3502 C CA . PRO A 1 438 ? -16.268 16.967 17.549 1.00 87.81 438 PRO A CA 1
ATOM 3503 C C . PRO A 1 438 ? -15.231 16.415 18.527 1.00 87.81 438 PRO A C 1
ATOM 3505 O O . PRO A 1 438 ? -14.786 17.135 19.421 1.00 87.81 438 PRO A O 1
ATOM 3508 N N . SER A 1 439 ? -14.843 15.157 18.330 1.00 87.81 439 SER A N 1
ATOM 3509 C CA . SER A 1 439 ? -13.863 14.462 19.171 1.00 87.81 439 SER A CA 1
ATOM 3510 C C . SER A 1 439 ? -12.689 13.979 18.327 1.00 87.81 439 SER A C 1
ATOM 3512 O O . SER A 1 439 ? -12.889 13.525 17.199 1.00 87.81 439 SER A O 1
ATOM 3514 N N . ASP A 1 440 ? -11.474 14.091 18.866 1.00 91.56 440 ASP A N 1
ATOM 3515 C CA . ASP A 1 440 ? -10.270 13.533 18.248 1.00 91.56 440 ASP A CA 1
ATOM 3516 C C . ASP A 1 440 ? -10.271 12.011 18.443 1.00 91.56 440 ASP A C 1
ATOM 3518 O O . ASP A 1 440 ? -10.218 11.508 19.569 1.00 91.56 440 ASP A O 1
ATOM 3522 N N . VAL A 1 441 ? -10.368 11.286 17.331 1.00 93.31 441 VAL A N 1
ATOM 3523 C CA . VAL A 1 441 ? -10.490 9.831 17.279 1.00 93.31 441 VAL A CA 1
ATOM 3524 C C . VAL A 1 441 ? -9.297 9.255 16.540 1.00 93.31 441 VAL A C 1
ATOM 3526 O O . VAL A 1 441 ? -8.975 9.683 15.432 1.00 93.31 441 VAL A O 1
ATOM 3529 N N . ARG A 1 442 ? -8.685 8.232 17.135 1.00 95.06 442 ARG A N 1
ATOM 3530 C CA . ARG A 1 442 ? -7.687 7.395 16.474 1.00 95.06 442 ARG A CA 1
ATOM 3531 C C . ARG A 1 442 ? -8.098 5.941 16.542 1.00 95.06 442 ARG A C 1
ATOM 3533 O O . ARG A 1 442 ? -8.337 5.429 17.633 1.00 95.06 442 ARG A O 1
ATOM 3540 N N . ILE A 1 443 ? -8.184 5.291 15.392 1.00 95.94 443 ILE A N 1
ATOM 3541 C CA . ILE A 1 443 ? -8.476 3.866 15.278 1.00 95.94 443 ILE A CA 1
ATOM 3542 C C . ILE A 1 443 ? -7.337 3.226 14.501 1.00 95.94 443 ILE A C 1
ATOM 3544 O O . ILE A 1 443 ? -7.048 3.635 13.378 1.00 95.94 443 ILE A O 1
ATOM 3548 N N . SER A 1 444 ? -6.702 2.229 15.105 1.00 96.25 444 SER A N 1
ATOM 3549 C CA . SER A 1 444 ? -5.664 1.422 14.474 1.00 96.25 444 SER A CA 1
ATOM 3550 C C . SER A 1 444 ? -6.028 -0.058 14.500 1.00 96.25 444 SER A C 1
ATOM 3552 O O . SER A 1 444 ? -6.857 -0.494 15.305 1.00 96.25 444 SER A O 1
ATOM 3554 N N . ALA A 1 445 ? -5.420 -0.824 13.602 1.00 96.12 445 ALA A N 1
ATOM 3555 C CA . ALA A 1 445 ? -5.491 -2.276 13.599 1.00 96.12 445 ALA A CA 1
ATOM 3556 C C . ALA A 1 445 ? -4.100 -2.897 13.564 1.00 96.12 445 ALA A C 1
ATOM 3558 O O . ALA A 1 445 ? -3.188 -2.347 12.957 1.00 96.12 445 ALA A O 1
ATOM 3559 N N . SER A 1 446 ? -3.959 -4.062 14.177 1.00 94.19 446 SER A N 1
ATOM 3560 C CA . SER A 1 446 ? -2.775 -4.907 14.060 1.00 94.19 446 SER A CA 1
ATOM 3561 C C . SER A 1 446 ? -3.194 -6.366 13.953 1.00 94.19 446 SER A C 1
ATOM 3563 O O . SER A 1 446 ? -4.252 -6.763 14.449 1.00 94.19 446 SER A O 1
ATOM 3565 N N . THR A 1 447 ? -2.367 -7.161 13.288 1.00 89.62 447 THR A N 1
ATOM 3566 C CA . THR A 1 447 ? -2.543 -8.611 13.177 1.00 89.62 447 THR A CA 1
ATOM 3567 C C . THR A 1 447 ? -1.515 -9.276 14.083 1.00 89.62 447 THR A C 1
ATOM 3569 O O . THR A 1 447 ? -0.372 -8.820 14.134 1.00 89.62 447 THR A O 1
ATOM 3572 N N . SER A 1 448 ? -1.891 -10.330 14.809 1.00 86.88 448 SER A N 1
ATOM 3573 C CA . SER A 1 448 ? -0.933 -11.053 15.650 1.00 86.88 448 SER A CA 1
ATOM 3574 C C . SER A 1 448 ? 0.244 -11.592 14.828 1.00 86.88 448 SER A C 1
ATOM 3576 O O . SER A 1 448 ? 0.113 -11.933 13.651 1.00 86.88 448 SER A O 1
ATOM 3578 N N . GLY A 1 449 ? 1.421 -11.598 15.453 1.00 81.62 449 GLY A N 1
ATOM 3579 C CA . GLY A 1 449 ? 2.696 -11.870 14.785 1.00 81.62 449 GLY A CA 1
ATOM 3580 C C . GLY A 1 449 ? 3.427 -10.621 14.279 1.00 81.62 449 GLY A C 1
ATOM 3581 O O . GLY A 1 449 ? 4.573 -10.747 13.863 1.00 81.62 449 GLY A O 1
ATOM 3582 N N . PHE A 1 450 ? 2.812 -9.435 14.360 1.00 84.50 450 PHE A N 1
ATOM 3583 C CA . PHE A 1 450 ? 3.432 -8.158 13.994 1.00 84.50 450 PHE A CA 1
ATOM 3584 C C . PHE A 1 450 ? 3.248 -7.117 15.099 1.00 84.50 450 PHE A C 1
ATOM 3586 O O . PHE A 1 450 ? 2.173 -7.024 15.698 1.00 84.50 450 PHE A O 1
ATOM 3593 N N . ASP A 1 451 ? 4.286 -6.317 15.340 1.00 87.06 451 ASP A N 1
ATOM 3594 C CA . ASP A 1 451 ? 4.235 -5.198 16.290 1.00 87.06 451 ASP A CA 1
ATOM 3595 C C . ASP A 1 451 ? 3.682 -3.922 15.626 1.00 87.06 451 ASP A C 1
ATOM 3597 O O . ASP A 1 451 ? 3.266 -2.973 16.296 1.00 87.06 451 ASP A O 1
ATOM 3601 N N . GLU A 1 452 ? 3.662 -3.895 14.295 1.00 92.12 452 GLU A N 1
ATOM 3602 C CA . GLU A 1 452 ? 3.240 -2.771 13.478 1.00 92.12 452 GLU A CA 1
ATOM 3603 C C . GLU A 1 452 ? 1.716 -2.583 13.489 1.00 92.12 452 GLU A C 1
ATOM 3605 O O . GLU A 1 452 ? 0.928 -3.491 13.212 1.00 92.12 452 GLU A O 1
ATOM 3610 N N . GLU A 1 453 ? 1.292 -1.345 13.751 1.00 92.56 453 GLU A N 1
ATOM 3611 C CA . GLU A 1 453 ? -0.104 -0.922 13.667 1.00 92.56 453 GLU A CA 1
ATOM 3612 C C . GLU A 1 453 ? -0.385 -0.202 12.337 1.00 92.56 453 GLU A C 1
ATOM 3614 O O . GLU A 1 453 ? 0.379 0.651 11.882 1.00 92.56 453 GLU A O 1
ATOM 3619 N N . ILE A 1 454 ? -1.541 -0.494 11.748 1.00 93.62 454 ILE A N 1
ATOM 3620 C CA . ILE A 1 454 ? -2.113 0.193 10.591 1.00 93.62 454 ILE A CA 1
ATOM 3621 C C . ILE A 1 454 ? -3.057 1.275 11.115 1.00 93.62 454 ILE A C 1
ATOM 3623 O O . ILE A 1 454 ? -3.994 0.978 11.858 1.00 93.62 454 ILE A O 1
ATOM 3627 N N . SER A 1 455 ? -2.848 2.530 10.719 1.00 93.06 455 SER A N 1
ATOM 3628 C CA . SER A 1 455 ? -3.790 3.609 11.038 1.00 93.06 455 SER A CA 1
ATOM 3629 C C . SER A 1 455 ? -5.018 3.517 10.131 1.00 93.06 455 SER A C 1
ATOM 3631 O O . SER A 1 455 ? -4.907 3.720 8.925 1.00 93.06 455 SER A O 1
ATOM 3633 N N . LEU A 1 456 ? -6.186 3.211 10.701 1.00 95.00 456 LEU A N 1
ATOM 3634 C CA . LEU A 1 456 ? -7.451 3.115 9.961 1.00 95.00 456 LEU A CA 1
ATOM 3635 C C . LEU A 1 456 ? -8.190 4.457 9.912 1.00 95.00 456 LEU A C 1
ATOM 3637 O O . LEU A 1 456 ? -8.894 4.756 8.949 1.00 95.00 456 LEU A O 1
ATOM 3641 N N . TYR A 1 457 ? -8.051 5.251 10.975 1.00 93.56 457 TYR A N 1
ATOM 3642 C CA . TYR A 1 457 ? -8.638 6.578 11.104 1.00 93.56 457 TYR A CA 1
ATOM 3643 C C . TYR A 1 457 ? -7.811 7.411 12.085 1.00 93.56 457 TYR A C 1
ATOM 3645 O O . TYR A 1 457 ? -7.577 6.976 13.211 1.00 93.56 457 TYR A O 1
ATOM 3653 N N . ASP A 1 458 ? -7.425 8.622 11.695 1.00 91.62 458 ASP A N 1
ATOM 3654 C CA . ASP A 1 458 ? -6.796 9.602 12.585 1.00 91.62 458 ASP A CA 1
ATOM 3655 C C . ASP A 1 458 ? -7.347 10.993 12.260 1.00 91.62 458 ASP A C 1
ATOM 3657 O O . ASP A 1 458 ? -7.033 11.582 11.222 1.00 91.62 458 ASP A O 1
ATOM 3661 N N . GLY A 1 459 ? -8.247 11.493 13.106 1.00 91.00 459 GLY A N 1
ATOM 3662 C CA . GLY A 1 459 ? -8.847 12.803 12.892 1.00 91.00 459 GLY A CA 1
ATOM 3663 C C . GLY A 1 459 ? -10.051 13.101 13.774 1.00 91.00 459 GLY A C 1
ATOM 3664 O O . GLY A 1 459 ? -10.381 12.376 14.710 1.00 91.00 459 GLY A O 1
ATOM 3665 N N . LYS A 1 460 ? -10.744 14.197 13.456 1.00 92.00 460 LYS A N 1
ATOM 3666 C CA . LYS A 1 460 ? -11.948 14.623 14.180 1.00 92.00 460 LYS A CA 1
ATOM 3667 C C . LYS A 1 460 ? -13.196 13.991 13.596 1.00 92.00 460 LYS A C 1
ATOM 3669 O O . LYS A 1 460 ? -13.415 14.098 12.395 1.00 92.00 460 LYS A O 1
ATOM 3674 N N . PHE A 1 461 ? -14.033 13.396 14.440 1.00 91.38 461 PHE A N 1
ATOM 3675 C CA . PHE A 1 461 ? -15.344 12.880 14.039 1.00 91.38 461 PHE A CA 1
ATOM 3676 C C . PHE A 1 461 ? -16.481 13.643 14.730 1.00 91.38 461 PHE A C 1
ATOM 3678 O O . PHE A 1 461 ? -16.384 13.987 15.908 1.00 91.38 461 PHE A O 1
ATOM 3685 N N . CYS A 1 462 ? -17.546 13.929 13.979 1.00 91.25 462 CYS A N 1
ATOM 3686 C CA . CYS A 1 462 ? -18.773 14.578 14.438 1.00 91.25 462 CYS A CA 1
ATOM 3687 C C . CYS A 1 462 ? -19.919 14.208 13.485 1.00 91.25 462 CYS A C 1
ATOM 3689 O O . CYS A 1 462 ? -19.7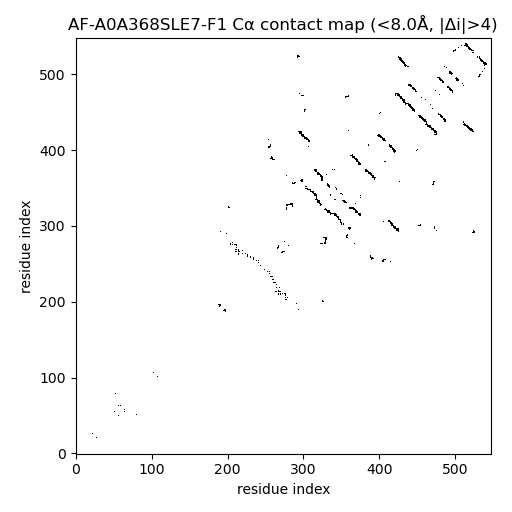00 14.092 12.278 1.00 91.25 462 CYS A O 1
ATOM 3691 N N . GLY A 1 463 ? -21.140 14.084 14.002 1.00 90.88 463 GLY A N 1
ATOM 3692 C CA . GLY A 1 463 ? -22.320 13.692 13.233 1.00 90.88 463 GLY A CA 1
ATOM 3693 C C . GLY A 1 463 ? -22.647 12.206 13.366 1.00 90.88 463 GLY A C 1
ATOM 3694 O O . GLY A 1 463 ? -22.174 11.545 14.283 1.00 90.88 463 GLY A O 1
ATOM 3695 N N . SER A 1 464 ? -23.498 11.702 12.470 1.00 92.19 464 SER A N 1
ATOM 3696 C CA . SER A 1 464 ? -24.047 10.340 12.484 1.00 92.19 464 SER A CA 1
ATOM 3697 C C . SER A 1 464 ? -23.843 9.696 11.111 1.00 92.19 464 SER A C 1
ATOM 3699 O O . SER A 1 464 ? -24.195 10.310 10.100 1.00 92.19 464 SER A O 1
ATOM 3701 N N . GLY A 1 465 ? -23.255 8.497 11.052 1.00 91.00 465 GLY A N 1
ATOM 3702 C CA . GLY A 1 465 ? -23.075 7.744 9.803 1.00 91.00 465 GLY A CA 1
ATOM 3703 C C . GLY A 1 465 ? -21.796 6.908 9.742 1.00 91.00 465 GLY A C 1
ATOM 3704 O O . GLY A 1 465 ? -21.222 6.556 10.773 1.00 91.00 465 GLY A O 1
ATOM 3705 N N . SER A 1 466 ? -21.367 6.598 8.515 1.00 92.50 466 SER A N 1
ATOM 3706 C CA . SER A 1 466 ? -20.119 5.880 8.235 1.00 92.50 466 SER A CA 1
ATOM 3707 C C . SER A 1 466 ? -18.916 6.751 8.571 1.00 92.50 466 SER A C 1
ATOM 3709 O O . SER A 1 466 ? -18.722 7.804 7.964 1.00 92.50 466 SER A O 1
ATOM 3711 N N . MET A 1 467 ? -18.097 6.288 9.514 1.00 93.00 467 MET A N 1
ATOM 3712 C CA . MET A 1 467 ? -16.803 6.886 9.836 1.00 93.00 467 MET A CA 1
ATOM 3713 C C . MET A 1 467 ? -15.776 6.546 8.759 1.00 93.00 467 MET A C 1
ATOM 3715 O O . MET A 1 467 ? -15.156 7.440 8.192 1.00 93.00 467 MET A O 1
ATOM 3719 N N . PHE A 1 468 ? -15.602 5.252 8.481 1.00 94.31 468 PHE A N 1
ATOM 3720 C CA . PHE A 1 468 ? -14.688 4.750 7.461 1.00 94.31 468 PHE A CA 1
ATOM 3721 C C . PHE A 1 468 ? -15.006 3.293 7.105 1.00 94.31 468 PHE A C 1
ATOM 3723 O O . PHE A 1 468 ? -15.634 2.565 7.877 1.00 94.31 468 PHE A O 1
ATOM 3730 N N . LYS A 1 469 ? -14.488 2.872 5.949 1.00 94.31 469 LYS A N 1
ATOM 3731 C CA . LYS A 1 469 ? -14.332 1.479 5.535 1.00 94.31 469 LYS A CA 1
ATOM 3732 C C . LYS A 1 469 ? -12.866 1.281 5.159 1.00 94.31 469 LYS A C 1
ATOM 3734 O O . LYS A 1 469 ? -12.354 2.050 4.350 1.00 94.31 469 LYS A O 1
ATOM 3739 N N . HIS A 1 470 ? -12.210 0.291 5.752 1.00 95.44 470 HIS A N 1
ATOM 3740 C CA . HIS A 1 470 ? -10.806 -0.016 5.505 1.00 95.44 470 HIS A CA 1
ATOM 3741 C C . HIS A 1 470 ? -10.614 -1.495 5.184 1.00 95.44 470 HIS A C 1
ATOM 3743 O O . HIS A 1 470 ? -11.342 -2.347 5.694 1.00 95.44 470 HIS A O 1
ATOM 3749 N N . ILE A 1 471 ? -9.624 -1.792 4.351 1.00 93.69 471 ILE A N 1
ATOM 3750 C CA . ILE A 1 471 ? -9.252 -3.146 3.952 1.00 93.69 471 ILE A CA 1
ATOM 3751 C C . ILE A 1 471 ? -7.861 -3.456 4.487 1.00 93.69 471 ILE A C 1
ATOM 3753 O O . ILE A 1 471 ? -6.948 -2.641 4.359 1.00 93.69 471 ILE A O 1
ATOM 3757 N N . VAL A 1 472 ? -7.726 -4.608 5.133 1.00 94.44 472 VAL A N 1
ATOM 3758 C CA . VAL A 1 472 ? -6.477 -5.100 5.724 1.00 94.44 472 VAL A CA 1
ATOM 3759 C C . VAL A 1 472 ? -6.306 -6.581 5.398 1.00 94.44 472 VAL A C 1
ATOM 3761 O O . VAL A 1 472 ? -7.291 -7.306 5.245 1.00 94.44 472 VAL A O 1
ATOM 3764 N N . ALA A 1 473 ? -5.066 -7.038 5.283 1.00 92.94 473 ALA A N 1
ATOM 3765 C CA . ALA A 1 473 ? -4.745 -8.452 5.152 1.00 92.94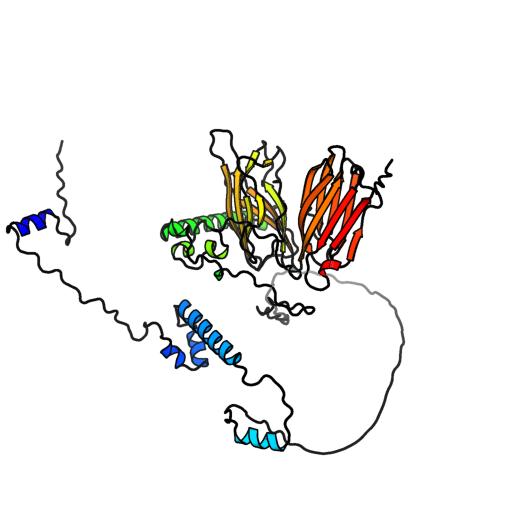 473 ALA A CA 1
ATOM 3766 C C . ALA A 1 473 ? -4.562 -9.070 6.546 1.00 92.94 473 ALA A C 1
ATOM 3768 O O . ALA A 1 473 ? -3.811 -8.555 7.377 1.00 92.94 473 ALA A O 1
ATOM 3769 N N . VAL A 1 474 ? -5.260 -10.177 6.809 1.00 91.50 474 VAL A N 1
ATOM 3770 C CA . VAL A 1 474 ? -5.190 -10.895 8.091 1.00 91.50 474 VAL A CA 1
ATOM 3771 C C . VAL A 1 474 ? -4.909 -12.366 7.828 1.00 91.50 474 VAL A C 1
ATOM 3773 O O . VAL A 1 474 ? -5.645 -13.011 7.083 1.00 91.50 474 VAL A O 1
ATOM 3776 N N . LYS A 1 475 ? -3.866 -12.921 8.452 1.00 88.62 475 LYS A N 1
ATOM 3777 C CA . LYS A 1 475 ? -3.559 -14.356 8.362 1.00 88.62 475 LYS A CA 1
ATOM 3778 C C . LYS A 1 475 ? -4.710 -15.183 8.942 1.00 88.62 475 LYS A C 1
ATOM 3780 O O . LYS A 1 475 ? -5.206 -14.882 10.025 1.00 88.62 475 LYS A O 1
ATOM 3785 N N . LYS A 1 476 ? -5.121 -16.259 8.258 1.00 85.25 476 LYS A N 1
ATOM 3786 C CA . LYS A 1 476 ? -6.320 -17.054 8.614 1.00 85.25 476 LYS A CA 1
ATOM 3787 C C . LYS A 1 476 ? -6.359 -17.556 10.059 1.00 85.25 476 LYS A C 1
ATOM 3789 O O . LYS A 1 476 ? -7.435 -17.629 10.645 1.00 85.25 476 LYS A O 1
ATOM 3794 N N . GLN A 1 477 ? -5.218 -17.954 10.611 1.00 85.75 477 GLN A N 1
ATOM 3795 C CA . GLN A 1 477 ? -5.143 -18.565 11.944 1.00 85.75 477 GLN A CA 1
ATOM 3796 C C . GLN A 1 477 ? -4.845 -17.556 13.065 1.00 85.75 477 GLN A C 1
ATOM 3798 O O . GLN A 1 477 ? -4.932 -17.908 14.247 1.00 85.75 477 GLN A O 1
ATOM 3803 N N . GLU A 1 478 ? -4.556 -16.312 12.689 1.00 90.94 478 GLU A N 1
ATOM 3804 C CA . GLU A 1 478 ? -4.134 -15.227 13.568 1.00 90.94 478 GLU A CA 1
ATOM 3805 C C . GLU A 1 478 ? -5.317 -14.351 14.006 1.00 90.94 478 GLU A C 1
ATOM 3807 O O . GLU A 1 478 ? -6.443 -14.453 13.505 1.00 90.94 478 GLU A O 1
ATOM 3812 N N . GLU A 1 479 ? -5.063 -13.499 14.991 1.00 94.62 479 GLU A N 1
ATOM 3813 C CA . GLU A 1 479 ? -6.016 -12.545 15.533 1.00 94.62 479 GLU A CA 1
ATOM 3814 C C . GLU A 1 479 ? -5.853 -11.173 14.875 1.00 94.62 479 GLU A C 1
ATOM 3816 O O . GLU A 1 479 ? -4.748 -10.679 14.659 1.00 94.62 479 GLU A O 1
ATOM 3821 N N . LEU A 1 480 ? -6.984 -10.527 14.604 1.00 95.94 480 LEU A N 1
ATOM 3822 C CA . LEU A 1 480 ? -7.058 -9.112 14.269 1.00 95.94 480 LEU A CA 1
ATOM 3823 C C . LEU A 1 480 ? -7.399 -8.335 15.539 1.00 95.94 480 LEU A C 1
ATOM 3825 O O . LEU A 1 480 ? -8.472 -8.514 16.123 1.00 95.94 480 LEU A O 1
ATOM 3829 N N . HIS A 1 481 ? -6.526 -7.422 15.936 1.00 96.19 481 HIS A N 1
ATOM 3830 C CA . HIS A 1 481 ? -6.783 -6.466 17.000 1.00 96.19 481 HIS A CA 1
ATOM 3831 C C . HIS A 1 481 ? -7.175 -5.121 16.400 1.00 96.19 481 HIS A C 1
ATOM 3833 O O . HIS A 1 481 ? -6.510 -4.619 15.501 1.00 96.19 481 HIS A O 1
ATOM 3839 N N . VAL A 1 482 ? -8.232 -4.507 16.931 1.00 96.88 482 VAL A N 1
ATOM 3840 C CA . VAL A 1 482 ? -8.611 -3.129 16.592 1.00 96.88 482 VAL A CA 1
ATOM 3841 C C . VAL A 1 482 ? -8.615 -2.311 17.871 1.00 96.88 482 VAL A C 1
ATOM 3843 O O . VAL A 1 482 ? -9.213 -2.718 18.869 1.00 96.88 482 VAL A O 1
ATOM 3846 N N . VAL A 1 483 ? -7.936 -1.167 17.858 1.00 96.06 483 VAL A N 1
ATOM 3847 C CA . VAL A 1 483 ? -7.788 -0.287 19.017 1.00 96.06 483 VAL A CA 1
ATOM 3848 C C . VAL A 1 483 ? -8.343 1.087 18.683 1.00 96.06 483 VAL A C 1
ATOM 3850 O O . VAL A 1 483 ? -7.897 1.741 17.748 1.00 96.06 483 VAL A O 1
ATOM 3853 N N . LEU A 1 484 ? -9.293 1.549 19.490 1.00 95.31 484 LEU A N 1
ATOM 3854 C CA . LEU A 1 484 ? -9.806 2.913 19.469 1.00 95.31 484 LEU A CA 1
ATOM 3855 C C . LEU A 1 484 ? -9.205 3.691 20.636 1.00 95.31 484 LEU A C 1
ATOM 3857 O O . LEU A 1 484 ? -9.368 3.310 21.795 1.00 95.31 484 LEU A O 1
ATOM 3861 N N . LYS A 1 485 ? -8.588 4.828 20.332 1.00 94.31 485 LYS A N 1
ATOM 3862 C CA . LYS A 1 485 ? -8.140 5.836 21.292 1.00 94.31 485 LYS A CA 1
ATOM 3863 C C . LYS A 1 485 ? -8.969 7.097 21.073 1.00 94.31 485 LYS A C 1
ATOM 3865 O O . LYS A 1 485 ? -8.952 7.674 19.986 1.00 94.31 485 LYS A O 1
ATOM 3870 N N . MET A 1 486 ? -9.684 7.529 22.105 1.00 89.69 486 MET A N 1
ATOM 3871 C CA . MET A 1 486 ? -10.441 8.780 22.086 1.00 89.69 486 MET A CA 1
ATOM 3872 C C . MET A 1 486 ? -10.345 9.452 23.451 1.00 89.69 486 MET A C 1
ATOM 3874 O O . MET A 1 486 ? -10.655 8.841 24.477 1.00 89.69 486 MET A O 1
ATOM 3878 N N . ASN A 1 487 ? -9.924 10.718 23.463 1.00 83.81 487 ASN A N 1
ATOM 3879 C CA . ASN A 1 487 ? -9.564 11.438 24.687 1.00 83.81 487 ASN A CA 1
ATOM 3880 C C . ASN A 1 487 ? -8.539 10.625 25.514 1.00 83.81 487 ASN A C 1
ATOM 3882 O O . ASN A 1 487 ? -7.508 10.220 24.983 1.00 83.81 487 ASN A O 1
ATOM 3886 N N . GLU A 1 488 ? -8.826 10.352 26.790 1.00 84.50 488 GLU A N 1
ATOM 3887 C CA . GLU A 1 488 ? -7.993 9.517 27.676 1.00 84.50 488 GLU A CA 1
ATOM 3888 C C . GLU A 1 488 ? -8.442 8.042 27.724 1.00 84.50 488 GLU A C 1
ATOM 3890 O O . GLU A 1 488 ? -7.915 7.249 28.500 1.00 84.50 488 GLU A O 1
ATOM 3895 N N . SER A 1 489 ? -9.435 7.650 26.917 1.00 89.69 489 SER A N 1
ATOM 3896 C CA . SER A 1 489 ? -9.986 6.290 26.904 1.00 89.69 489 SER A CA 1
ATOM 3897 C C . SER A 1 489 ? -9.409 5.450 25.768 1.00 89.69 489 SER A C 1
ATOM 3899 O O . SER A 1 489 ? -9.209 5.937 24.655 1.00 89.69 489 SER A O 1
ATOM 3901 N N . THR A 1 490 ? -9.182 4.165 26.046 1.00 93.31 490 THR A N 1
ATOM 3902 C CA . THR A 1 490 ? -8.754 3.170 25.054 1.00 93.31 490 THR A CA 1
ATOM 3903 C C . THR A 1 490 ? -9.702 1.979 25.078 1.00 93.31 490 THR A C 1
ATOM 3905 O O . THR A 1 490 ? -9.990 1.440 26.145 1.00 93.31 490 THR A O 1
ATOM 3908 N N . TYR A 1 491 ? -10.163 1.563 23.903 1.00 93.88 491 TYR A N 1
ATOM 3909 C CA . TYR A 1 491 ? -11.052 0.421 23.706 1.00 93.88 491 TYR A CA 1
ATOM 3910 C C . TYR A 1 491 ? -10.382 -0.554 22.743 1.00 93.88 491 TYR A C 1
ATOM 3912 O O . TYR A 1 491 ? -9.802 -0.127 21.744 1.00 93.88 491 TYR A O 1
ATOM 3920 N N . LYS A 1 492 ? -10.443 -1.852 23.046 1.00 94.25 492 LYS A N 1
ATOM 3921 C CA . LYS A 1 492 ? -9.814 -2.906 22.247 1.00 94.25 492 LYS A CA 1
ATOM 3922 C C . LYS A 1 492 ? -10.851 -3.950 21.856 1.00 94.25 492 LYS A C 1
ATOM 3924 O O . LYS A 1 492 ? -11.591 -4.437 22.710 1.00 94.25 492 LYS A O 1
ATOM 3929 N N . TRP A 1 493 ? -10.837 -4.318 20.584 1.00 95.56 493 TRP A N 1
ATOM 3930 C CA . TRP A 1 493 ? -11.530 -5.480 20.050 1.00 95.56 493 TRP A CA 1
ATOM 3931 C C . TRP A 1 493 ? -10.511 -6.500 19.567 1.00 95.56 493 TRP A C 1
ATOM 3933 O O . TRP A 1 493 ? -9.389 -6.158 19.188 1.00 95.56 493 TRP A O 1
ATOM 3943 N N . THR A 1 494 ? -10.884 -7.770 19.611 1.00 95.56 494 THR A N 1
ATOM 3944 C CA . THR A 1 494 ? -10.101 -8.861 19.030 1.00 95.56 494 THR A CA 1
ATOM 3945 C C . THR A 1 494 ? -11.035 -9.771 18.264 1.00 95.56 494 THR A C 1
ATOM 3947 O O . THR A 1 494 ? -12.068 -10.187 18.793 1.00 95.56 494 THR A O 1
ATOM 3950 N N . PHE A 1 495 ? -10.673 -10.048 17.020 1.00 94.44 495 PHE A N 1
ATOM 3951 C CA . PHE A 1 495 ? -11.427 -10.870 16.091 1.00 94.44 495 PHE A CA 1
ATOM 3952 C C . PHE A 1 495 ? -10.553 -12.021 15.614 1.00 94.44 495 PHE A C 1
ATOM 3954 O O . PHE A 1 495 ? -9.345 -11.858 15.460 1.00 94.44 495 PHE A O 1
ATOM 3961 N N . LYS A 1 496 ? -11.168 -13.164 15.326 1.00 91.62 496 LYS A N 1
ATOM 3962 C CA . LYS A 1 496 ? -10.481 -14.305 14.722 1.00 91.62 496 LYS A CA 1
ATOM 3963 C C . LYS A 1 496 ? -11.362 -14.951 13.662 1.00 91.62 496 LYS A C 1
ATOM 3965 O O . LYS A 1 496 ? -12.546 -15.191 13.909 1.00 91.62 496 LYS A O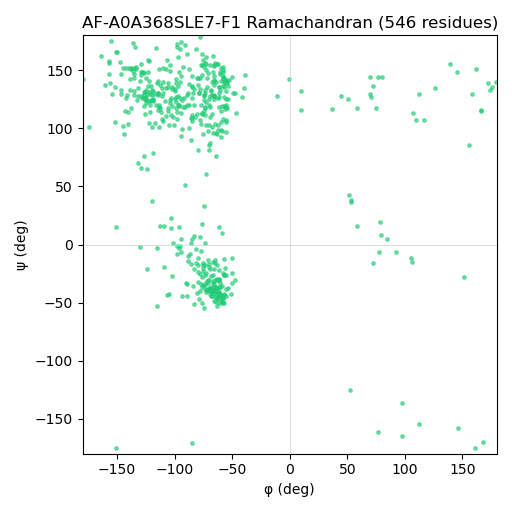 1
ATOM 3970 N N . ALA A 1 497 ? -10.799 -15.228 12.487 1.00 86.25 497 ALA A N 1
ATOM 3971 C CA . ALA A 1 497 ? -11.538 -15.859 11.396 1.00 86.25 497 ALA A CA 1
ATOM 3972 C C . ALA A 1 497 ? -12.126 -17.213 11.844 1.00 86.25 497 ALA A C 1
ATOM 3974 O O . ALA A 1 497 ? -11.517 -17.950 12.619 1.00 86.25 497 ALA A O 1
ATOM 3975 N N . GLY A 1 498 ? -13.355 -17.515 11.418 1.00 82.94 498 GLY A N 1
ATOM 3976 C CA . GLY A 1 498 ? -14.117 -18.695 11.853 1.00 82.94 498 GLY A CA 1
ATOM 3977 C C . GLY A 1 498 ? -14.663 -18.674 13.291 1.00 82.94 498 GLY A C 1
ATOM 3978 O O . GLY A 1 498 ? -15.565 -19.452 13.587 1.00 82.94 498 GLY A O 1
ATOM 3979 N N . ILE A 1 499 ? -14.178 -17.789 14.170 1.00 86.56 499 ILE A N 1
ATOM 3980 C CA . ILE A 1 499 ? -14.633 -17.673 15.571 1.00 86.56 499 ILE A CA 1
ATOM 3981 C C . ILE A 1 499 ? -15.488 -16.416 15.773 1.00 86.56 499 ILE A C 1
ATOM 3983 O O . ILE A 1 499 ? -16.540 -16.469 16.409 1.00 86.56 499 ILE A O 1
ATOM 3987 N N . GLY A 1 500 ? -15.058 -15.290 15.209 1.00 86.12 500 GLY A 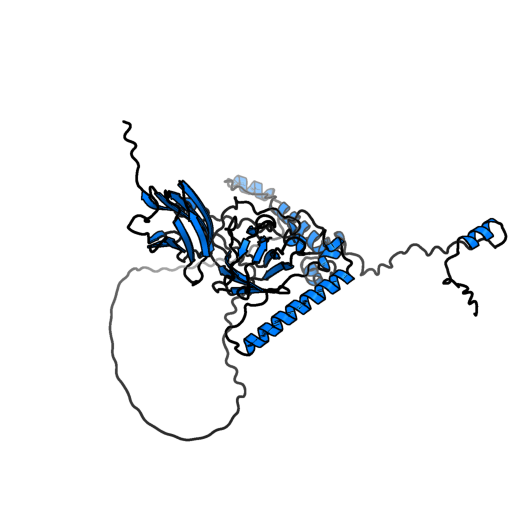N 1
ATOM 3988 C CA . GLY A 1 500 ? -15.712 -13.994 15.331 1.00 86.12 500 GLY A CA 1
ATOM 3989 C C . GLY A 1 500 ? -15.105 -13.115 16.405 1.00 86.12 500 GLY A C 1
ATOM 3990 O O . GLY A 1 500 ? -13.885 -12.985 16.483 1.00 86.12 500 GLY A O 1
ATOM 3991 N N . VAL A 1 501 ? -15.955 -12.460 17.193 1.00 90.62 501 VAL A N 1
ATOM 3992 C CA . VAL A 1 501 ? -15.525 -11.533 18.248 1.00 90.62 501 VAL A CA 1
ATOM 3993 C C . VAL A 1 501 ? -15.022 -12.329 19.452 1.00 90.62 501 VAL A C 1
ATOM 3995 O O . VAL A 1 501 ? -15.805 -12.987 20.133 1.00 90.62 501 VAL A O 1
ATOM 3998 N N . VAL A 1 502 ? -13.720 -12.250 19.716 1.00 91.56 502 VAL A N 1
ATOM 3999 C CA . VAL A 1 502 ? -13.054 -12.899 20.858 1.00 91.56 502 VAL A CA 1
ATOM 4000 C C . VAL A 1 502 ? -13.059 -11.974 22.074 1.00 91.56 502 VAL A C 1
ATOM 4002 O O . VAL A 1 502 ? -13.369 -12.398 23.183 1.00 91.56 502 VAL A O 1
ATOM 4005 N N . ILE A 1 503 ? -12.739 -10.693 21.862 1.00 91.62 503 ILE A N 1
ATOM 4006 C CA . ILE A 1 503 ? -12.726 -9.657 22.903 1.00 91.62 503 ILE A CA 1
ATOM 4007 C C . ILE A 1 503 ? -13.485 -8.439 22.382 1.00 91.62 503 ILE A C 1
ATOM 4009 O O . ILE A 1 503 ? -13.254 -7.990 21.259 1.00 91.62 503 ILE A O 1
ATOM 4013 N N . ALA A 1 504 ? -14.354 -7.885 23.222 1.00 90.00 504 ALA A N 1
ATOM 4014 C CA . ALA A 1 504 ? -15.017 -6.605 23.016 1.00 90.00 504 ALA A CA 1
ATOM 4015 C C . ALA A 1 504 ? -15.137 -5.869 24.364 1.00 90.00 504 ALA A C 1
ATOM 4017 O O . ALA A 1 504 ? -15.193 -6.523 25.409 1.00 90.00 504 ALA A O 1
ATOM 4018 N N . PRO A 1 505 ? -15.175 -4.527 24.375 1.00 86.81 505 PRO A N 1
ATOM 4019 C CA . PRO A 1 505 ? -15.341 -3.758 25.601 1.00 86.81 505 PRO A CA 1
ATOM 4020 C C . PRO A 1 505 ? -16.738 -3.966 26.212 1.00 86.81 505 PRO A C 1
ATOM 4022 O O . PRO A 1 505 ? -17.743 -3.984 25.504 1.00 86.81 505 PRO A O 1
ATOM 4025 N N . GLU A 1 506 ? -16.800 -4.082 27.543 1.00 73.56 506 GLU A N 1
ATOM 4026 C CA . GLU A 1 506 ? -18.044 -4.323 28.302 1.00 73.56 506 GLU A CA 1
ATOM 4027 C C . GLU A 1 506 ? -18.957 -3.091 28.422 1.00 73.56 506 GLU A C 1
ATOM 4029 O O . GLU A 1 506 ? -20.128 -3.202 28.793 1.00 73.56 506 GLU A O 1
ATOM 4034 N N . HIS A 1 507 ? -18.418 -1.896 28.183 1.00 69.88 507 HIS A N 1
ATOM 4035 C CA . HIS A 1 507 ? -19.089 -0.622 28.432 1.00 69.88 507 HIS A CA 1
ATOM 4036 C C . HIS A 1 507 ? -19.193 0.218 27.157 1.00 69.88 507 HIS A C 1
ATOM 4038 O O . HIS A 1 507 ? -18.381 0.040 26.244 1.00 69.88 507 HIS A O 1
ATOM 4044 N N . PRO A 1 508 ? -20.148 1.168 27.104 1.00 80.00 508 PRO A N 1
ATOM 4045 C CA . PRO A 1 508 ? -20.261 2.083 25.984 1.00 80.00 508 PRO A CA 1
ATOM 4046 C C . PRO A 1 508 ? -18.947 2.818 25.729 1.00 80.00 508 PRO A C 1
ATOM 4048 O O . PRO A 1 508 ? -18.264 3.265 26.655 1.00 80.00 508 PRO A O 1
ATOM 4051 N N . VAL A 1 509 ? -18.627 2.997 24.456 1.00 83.69 509 VAL A N 1
ATOM 4052 C CA . VAL A 1 509 ? -17.559 3.867 23.997 1.00 83.69 509 VAL A CA 1
ATOM 4053 C C . VAL A 1 509 ? -17.962 5.307 24.302 1.00 83.69 509 VAL A C 1
ATOM 4055 O O . VAL A 1 509 ? -18.792 5.909 23.617 1.00 83.69 509 VAL A O 1
ATOM 4058 N N . SER A 1 510 ? -17.401 5.844 25.382 1.00 81.38 510 SER A N 1
ATOM 4059 C CA . SER A 1 510 ? -17.679 7.197 25.868 1.00 81.38 510 SER A CA 1
ATOM 4060 C C . SER A 1 510 ? -17.381 8.211 24.778 1.00 81.38 510 SER A C 1
ATOM 4062 O O . SER A 1 510 ? -16.271 8.192 24.277 1.00 81.38 510 SER A O 1
ATOM 4064 N N . GLY A 1 511 ? -18.329 9.093 24.450 1.00 78.81 511 GLY A N 1
ATOM 4065 C CA . GLY A 1 511 ? -18.200 10.124 23.408 1.00 78.81 511 GLY A CA 1
ATOM 4066 C C . GLY A 1 511 ? -18.991 9.838 22.126 1.00 78.81 511 GLY A C 1
ATOM 4067 O O . GLY A 1 511 ? -19.264 10.771 21.375 1.00 78.81 511 GLY A O 1
ATOM 4068 N N . PHE A 1 512 ? -19.457 8.599 21.931 1.00 82.12 512 PHE A N 1
ATOM 4069 C CA . PHE A 1 512 ? -20.475 8.285 20.925 1.00 82.12 512 PHE A CA 1
ATOM 4070 C C . PHE A 1 512 ? -21.857 8.232 21.588 1.00 82.12 512 PHE A C 1
ATOM 4072 O O . PHE A 1 512 ? -22.074 7.483 22.541 1.00 82.12 512 PHE A O 1
ATOM 4079 N N . THR A 1 513 ? -22.784 9.078 21.143 1.00 71.94 513 THR A N 1
ATOM 4080 C CA . THR A 1 513 ? -23.992 9.450 21.902 1.00 71.94 513 THR A CA 1
ATOM 4081 C C . THR A 1 513 ? -25.146 8.468 21.750 1.00 71.94 513 THR A C 1
ATOM 4083 O O . THR A 1 513 ? -25.861 8.225 22.721 1.00 71.94 513 THR A O 1
ATOM 4086 N N . GLN A 1 514 ? -25.316 7.883 20.563 1.00 79.62 514 GLN A N 1
ATOM 4087 C CA . GLN A 1 514 ? -26.364 6.890 20.301 1.00 79.62 514 GLN A CA 1
ATOM 4088 C C . GLN A 1 514 ? -25.787 5.522 19.979 1.00 79.62 514 GLN A C 1
ATOM 4090 O O . GLN A 1 514 ? -26.165 4.537 20.620 1.00 79.62 514 GLN A O 1
ATOM 4095 N N . TYR A 1 515 ? -24.874 5.467 19.005 1.00 86.56 515 TYR A N 1
ATOM 4096 C CA . TYR A 1 515 ? -24.315 4.205 18.562 1.00 86.56 515 TYR A CA 1
ATOM 4097 C C . TYR A 1 515 ? -22.851 4.263 18.142 1.00 86.56 515 TYR A C 1
ATOM 4099 O O . TYR A 1 515 ? -22.343 5.283 17.679 1.00 86.56 515 TYR A O 1
ATOM 4107 N N . PHE A 1 516 ? -22.200 3.116 18.310 1.00 91.56 516 PHE A N 1
ATOM 4108 C CA . PHE A 1 516 ? -20.899 2.776 17.755 1.00 91.56 516 PHE A CA 1
ATOM 4109 C C . PHE A 1 516 ? -20.977 1.312 17.326 1.00 91.56 516 PHE A C 1
ATOM 4111 O O . PHE A 1 516 ? -21.162 0.424 18.167 1.00 91.56 516 PHE A O 1
ATOM 4118 N N . VAL A 1 517 ? -20.892 1.088 16.019 1.00 91.81 517 VAL A N 1
ATOM 4119 C CA . VAL A 1 517 ? -21.015 -0.216 15.371 1.00 91.81 517 VAL A CA 1
ATOM 4120 C C . VAL A 1 517 ? -19.768 -0.451 14.537 1.00 91.81 517 VAL A C 1
ATOM 4122 O O . VAL A 1 517 ? -19.469 0.330 13.635 1.00 91.81 517 VAL A O 1
ATOM 4125 N N . MET A 1 518 ? -19.059 -1.535 14.828 1.00 94.06 518 MET A N 1
ATOM 4126 C CA . MET A 1 518 ? -17.919 -2.001 14.048 1.00 94.06 518 MET A CA 1
ATOM 4127 C C . MET A 1 518 ? -18.290 -3.310 13.358 1.00 94.06 518 MET A C 1
ATOM 4129 O O . MET A 1 518 ? -18.501 -4.326 14.021 1.00 94.06 518 MET A O 1
ATOM 4133 N N . ASN A 1 519 ? -18.346 -3.278 12.032 1.00 93.06 519 ASN A N 1
ATOM 4134 C CA . ASN A 1 519 ? -18.536 -4.446 11.190 1.00 93.06 519 ASN A CA 1
ATOM 4135 C C . ASN A 1 519 ? -17.169 -4.951 10.726 1.00 93.06 519 ASN A C 1
ATOM 4137 O O . ASN A 1 519 ? -16.399 -4.198 10.131 1.00 93.06 519 ASN A O 1
ATOM 4141 N N . VAL A 1 520 ? -16.883 -6.228 10.964 1.00 93.44 520 VAL A N 1
ATOM 4142 C CA . VAL A 1 520 ? -15.680 -6.903 10.470 1.00 93.44 520 VAL A CA 1
ATOM 4143 C C . VAL A 1 520 ? -16.107 -8.076 9.603 1.00 93.44 520 VAL A C 1
ATOM 4145 O O . VAL A 1 520 ? -16.878 -8.931 10.036 1.00 93.44 520 VAL A O 1
ATOM 4148 N N . SER A 1 521 ? -15.626 -8.099 8.364 1.00 90.25 521 SER A N 1
ATOM 4149 C CA . SER A 1 521 ? -15.932 -9.140 7.383 1.00 90.25 521 SER A CA 1
ATOM 4150 C C . SER A 1 521 ? -14.644 -9.732 6.832 1.00 90.25 521 SER A C 1
ATOM 4152 O O . SER A 1 521 ? -13.925 -9.058 6.097 1.00 90.25 521 SER A O 1
ATOM 4154 N N . PHE A 1 522 ? -14.380 -10.995 7.151 1.00 88.94 522 PHE A N 1
ATOM 4155 C CA . PHE A 1 522 ? -13.287 -11.759 6.556 1.00 88.94 522 PHE A CA 1
ATOM 4156 C C . PHE A 1 522 ? -13.818 -12.369 5.260 1.00 88.94 522 PHE A C 1
ATOM 4158 O O . PHE A 1 522 ? -14.703 -13.226 5.276 1.00 88.94 522 PHE A O 1
ATOM 4165 N N . ARG A 1 523 ? -13.356 -11.856 4.121 1.00 84.56 523 ARG A N 1
ATOM 4166 C CA . ARG A 1 523 ? -13.924 -12.157 2.806 1.00 84.56 523 ARG A CA 1
ATOM 4167 C C . ARG A 1 523 ? -13.540 -13.575 2.364 1.00 84.56 523 ARG A C 1
ATOM 4169 O O . ARG A 1 523 ? -12.393 -13.811 2.015 1.00 84.56 523 ARG A O 1
ATOM 4176 N N . THR A 1 524 ? -14.517 -14.485 2.299 1.00 74.75 524 THR A N 1
ATOM 4177 C CA . THR A 1 524 ? -14.351 -15.866 1.791 1.00 74.75 524 THR A CA 1
ATOM 4178 C C . THR A 1 524 ? -15.464 -16.308 0.836 1.00 74.75 524 THR A C 1
ATOM 4180 O O . THR A 1 524 ? -16.470 -15.611 0.674 1.00 74.75 524 THR A O 1
ATOM 4183 N N . LYS A 1 525 ? -15.273 -17.465 0.182 1.00 67.38 525 LYS A N 1
ATOM 4184 C CA . LYS A 1 525 ? -16.274 -18.159 -0.649 1.00 67.38 525 LYS A CA 1
ATOM 4185 C C . LYS A 1 525 ? -16.989 -19.284 0.117 1.00 67.38 525 LYS A C 1
ATOM 4187 O O . LYS A 1 525 ? -16.652 -19.606 1.253 1.00 67.38 525 LYS A O 1
ATOM 4192 N N . GLY A 1 526 ? -18.013 -19.851 -0.522 1.00 64.19 526 GLY A N 1
ATOM 4193 C CA . GLY A 1 526 ? -18.698 -21.053 -0.049 1.00 64.19 526 GLY A CA 1
ATOM 4194 C C . GLY A 1 526 ? -19.658 -20.808 1.117 1.00 64.19 526 GLY A C 1
ATOM 4195 O O . GLY A 1 526 ? -20.099 -19.686 1.386 1.00 64.19 526 GLY A O 1
ATOM 4196 N N . LYS A 1 527 ? -20.005 -21.885 1.831 1.00 59.69 527 LYS A N 1
ATOM 4197 C CA . LYS A 1 527 ? -20.953 -21.850 2.966 1.00 59.69 527 LYS A CA 1
ATOM 4198 C C . LYS A 1 527 ? -20.466 -20.984 4.138 1.00 59.69 527 LYS A C 1
ATOM 4200 O O . LYS A 1 527 ? -21.277 -20.596 4.978 1.00 59.69 527 LYS A O 1
ATOM 4205 N N . ALA A 1 528 ? -19.171 -20.669 4.190 1.00 63.91 528 ALA A N 1
ATOM 4206 C CA . ALA A 1 528 ? -18.549 -19.885 5.252 1.00 63.91 528 ALA A CA 1
ATOM 4207 C C . ALA A 1 528 ? -18.758 -18.362 5.118 1.00 63.91 528 ALA A C 1
ATOM 4209 O O . ALA A 1 528 ? -18.619 -17.651 6.112 1.00 63.91 528 ALA A O 1
ATOM 4210 N N . ALA A 1 529 ? -19.146 -17.850 3.942 1.00 66.38 529 ALA A N 1
ATOM 4211 C CA . ALA A 1 529 ? -19.146 -16.411 3.651 1.00 66.38 529 ALA A CA 1
ATOM 4212 C C . ALA A 1 529 ? -19.996 -15.564 4.621 1.00 66.38 529 ALA A C 1
ATOM 4214 O O . ALA A 1 529 ? -19.548 -14.519 5.087 1.00 66.38 529 ALA A O 1
ATOM 4215 N N . SER A 1 530 ? -21.208 -16.009 4.974 1.00 62.44 530 SER A N 1
ATOM 4216 C CA . SER A 1 530 ? -22.048 -15.302 5.957 1.00 62.44 530 SER A CA 1
ATOM 4217 C C . SER A 1 530 ? -21.610 -15.544 7.400 1.00 62.44 530 SER A C 1
ATOM 4219 O O . SER A 1 530 ? -21.893 -14.729 8.272 1.00 62.4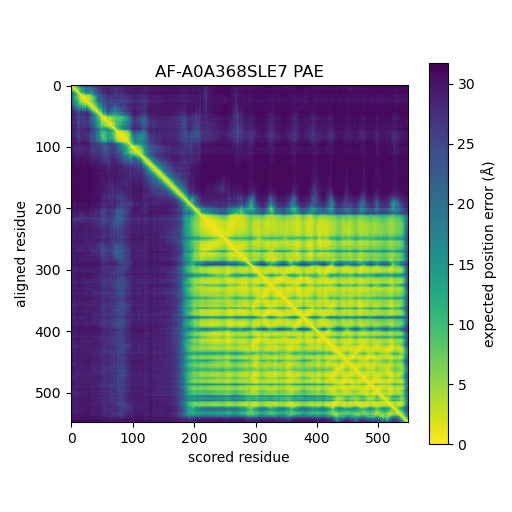4 530 SER A O 1
ATOM 4221 N N . ALA A 1 531 ? -20.953 -16.675 7.670 1.00 64.12 531 ALA A N 1
ATOM 4222 C CA . ALA A 1 531 ? -20.481 -17.019 9.006 1.00 64.12 531 ALA A CA 1
ATOM 4223 C C . ALA A 1 531 ? -19.259 -16.185 9.416 1.00 64.12 531 ALA A C 1
ATOM 4225 O O . ALA A 1 531 ? -18.941 -16.140 10.598 1.00 64.12 531 ALA A O 1
ATOM 4226 N N . TRP A 1 532 ? -18.574 -15.558 8.452 1.00 76.62 532 TRP A N 1
ATOM 4227 C CA . TRP A 1 532 ? -17.336 -14.803 8.656 1.00 76.62 532 TRP A CA 1
ATOM 4228 C C . TRP A 1 532 ? -17.537 -13.279 8.640 1.00 76.62 532 TRP A C 1
ATOM 4230 O O . TRP A 1 532 ? -16.616 -12.497 8.387 1.00 76.62 532 TRP A O 1
ATOM 4240 N N . GLN A 1 533 ? -18.772 -12.862 8.918 1.00 76.56 533 GLN A N 1
ATOM 4241 C CA . GLN A 1 533 ? -19.183 -11.473 9.056 1.00 76.56 533 GLN A CA 1
ATOM 4242 C C . GLN A 1 533 ? -19.721 -11.248 10.463 1.00 76.56 533 GLN A C 1
ATOM 4244 O O . GLN A 1 533 ? -20.615 -11.961 10.923 1.00 76.56 533 GLN A O 1
ATOM 4249 N N . TRP A 1 534 ? -19.202 -10.230 11.139 1.00 80.50 534 TRP A N 1
ATOM 4250 C CA . TRP A 1 534 ? -19.585 -9.905 12.505 1.00 80.50 534 TRP A CA 1
ATOM 4251 C C . TRP A 1 534 ? -19.805 -8.411 12.674 1.00 80.50 534 TRP A C 1
ATOM 4253 O O . TRP A 1 534 ? -19.118 -7.593 12.071 1.00 80.50 534 TRP A O 1
ATOM 4263 N N . SER A 1 535 ? -20.752 -8.070 13.541 1.00 78.38 535 SER A N 1
ATOM 4264 C CA . SER A 1 535 ? -21.031 -6.703 13.966 1.00 78.38 535 SER A CA 1
ATOM 4265 C C . SER A 1 535 ? -20.864 -6.632 15.476 1.00 78.38 535 SER A C 1
ATOM 4267 O O . SER A 1 535 ? -21.579 -7.314 16.212 1.00 78.38 535 SER A O 1
ATOM 4269 N N . CYS A 1 536 ? -19.947 -5.791 15.946 1.00 78.62 536 CYS A N 1
ATOM 4270 C CA . CYS A 1 536 ? -19.826 -5.442 17.352 1.00 78.62 536 CYS A CA 1
ATOM 4271 C C . CYS A 1 536 ? -20.519 -4.102 17.603 1.00 78.62 536 CYS A C 1
ATOM 4273 O O . CYS A 1 536 ? -20.160 -3.090 17.003 1.00 78.62 536 CYS A O 1
ATOM 4275 N N . ILE A 1 537 ? -21.494 -4.091 18.512 1.00 76.12 537 ILE A N 1
ATOM 4276 C CA . ILE A 1 537 ? -22.246 -2.893 18.896 1.00 76.12 537 ILE A CA 1
ATOM 4277 C C . ILE A 1 537 ? -21.922 -2.589 20.356 1.00 76.12 537 ILE A C 1
ATOM 4279 O O . ILE A 1 537 ? -22.227 -3.397 21.229 1.00 76.12 537 ILE A O 1
ATOM 4283 N N . CYS A 1 538 ? -21.295 -1.444 20.622 1.00 76.50 538 CYS A N 1
ATOM 4284 C CA . CYS A 1 538 ? -20.907 -1.063 21.988 1.00 76.50 538 CYS A CA 1
ATOM 4285 C C . CYS A 1 538 ? -21.852 -0.027 22.602 1.00 76.50 538 CYS A C 1
ATOM 4287 O O . CYS A 1 538 ? -22.040 0.006 23.816 1.00 76.50 538 CYS A O 1
ATOM 4289 N N . ASN A 1 539 ? -22.494 0.783 21.762 1.00 75.12 539 ASN A N 1
ATOM 4290 C CA . ASN A 1 539 ? -23.491 1.756 22.184 1.00 75.12 539 ASN A CA 1
ATOM 4291 C C . ASN A 1 539 ? -24.763 1.379 21.406 1.00 75.12 539 ASN A C 1
ATOM 4293 O O . ASN A 1 539 ? -24.807 1.558 20.196 1.00 75.12 539 ASN A O 1
ATOM 4297 N N . ASP A 1 540 ? -25.751 0.751 22.048 1.00 65.50 540 ASP A N 1
ATOM 4298 C CA . ASP A 1 540 ? -27.093 0.544 21.470 1.00 65.50 540 ASP A CA 1
ATOM 4299 C C . ASP A 1 540 ? -28.111 1.252 22.362 1.00 65.50 540 ASP A C 1
ATOM 4301 O O . ASP A 1 540 ? -28.767 0.647 23.216 1.00 65.50 540 ASP A O 1
ATOM 4305 N N . VAL A 1 541 ? -28.217 2.573 22.210 1.00 56.94 541 VAL A N 1
ATOM 4306 C CA . VAL A 1 541 ? -29.317 3.316 22.822 1.00 56.94 541 VAL A CA 1
ATOM 4307 C C . VAL A 1 541 ? -30.496 3.254 21.859 1.00 56.94 541 VAL A C 1
ATOM 4309 O O . VAL A 1 541 ? -30.659 4.118 20.999 1.00 56.94 541 VAL A O 1
ATOM 4312 N N . ARG A 1 542 ? -31.353 2.233 21.996 1.00 48.06 542 ARG A N 1
ATOM 4313 C CA . ARG A 1 542 ? -32.636 2.197 21.278 1.00 48.06 542 ARG A CA 1
ATOM 4314 C C . ARG A 1 542 ? -33.467 3.407 21.684 1.00 48.06 542 ARG A C 1
ATOM 4316 O O . ARG A 1 542 ? -34.152 3.385 22.707 1.00 48.06 542 ARG A O 1
ATOM 4323 N N . VAL A 1 543 ? -33.453 4.458 20.869 1.00 45.81 543 VAL A N 1
ATOM 4324 C CA . VAL A 1 543 ? -34.386 5.574 21.014 1.00 45.81 543 VAL A CA 1
ATOM 4325 C C . VAL A 1 543 ? -35.767 5.059 20.617 1.00 45.81 543 VAL A C 1
ATOM 4327 O O . VAL A 1 543 ? -36.205 5.176 19.473 1.00 45.81 543 VAL A O 1
ATOM 4330 N N . SER A 1 544 ? -36.486 4.463 21.568 1.00 38.03 544 SER A N 1
ATOM 4331 C CA . SER A 1 544 ? -37.926 4.296 21.447 1.00 38.03 544 SER A CA 1
ATOM 4332 C C . SER A 1 544 ? -38.522 5.700 21.402 1.00 38.03 544 SER A C 1
ATOM 4334 O O . SER A 1 544 ? -38.732 6.321 22.444 1.00 38.03 544 SER A O 1
ATOM 4336 N N . ARG A 1 545 ? -38.757 6.236 20.198 1.00 37.44 545 ARG A N 1
ATOM 4337 C CA . ARG A 1 545 ? -39.619 7.405 20.020 1.00 37.44 545 ARG A CA 1
ATOM 4338 C C . ARG A 1 545 ? -40.996 7.025 20.558 1.00 37.44 545 ARG A C 1
ATOM 4340 O O . ARG A 1 545 ? -41.814 6.456 19.843 1.00 37.44 545 ARG A O 1
ATOM 4347 N N . MET A 1 546 ? -41.251 7.322 21.828 1.00 36.81 546 MET A N 1
ATOM 4348 C CA . MET A 1 546 ? -42.614 7.479 22.304 1.00 36.81 546 MET A CA 1
ATOM 4349 C C . MET A 1 546 ? -43.166 8.698 21.572 1.00 36.81 546 MET A C 1
ATOM 4351 O O . MET A 1 546 ? -42.776 9.830 21.852 1.00 36.81 546 MET A O 1
ATOM 4355 N N . CYS A 1 547 ? -44.005 8.448 20.568 1.00 36.88 547 CYS A N 1
ATOM 4356 C CA . CYS A 1 547 ? -44.856 9.472 19.986 1.00 36.88 547 CYS A CA 1
ATOM 4357 C C . CYS A 1 547 ? -45.673 10.105 21.121 1.00 36.88 547 CYS A C 1
ATOM 4359 O O . CYS A 1 547 ? -46.436 9.400 21.785 1.00 36.88 547 CYS A O 1
ATOM 4361 N N . LEU A 1 548 ? -45.468 11.403 21.353 1.00 34.56 548 LEU A N 1
ATOM 4362 C CA . LEU A 1 548 ? -46.382 12.257 22.110 1.00 34.56 548 LEU A CA 1
ATOM 4363 C C . LEU A 1 548 ? -47.401 12.880 21.161 1.00 34.56 548 LEU A C 1
ATOM 4365 O O . LEU A 1 548 ? -46.980 13.288 20.052 1.00 34.56 548 LEU A O 1
#

Sequence (548 aa):
MMDYRFVYKDVEGTSTQWGDSQRRLGNLPPKPEPFKSPAFAPKVEADEQPKSKEWLDAREPEELEELEDDLDDDRFLEQYRKMRLAELREAAKAARFGSLVPITGSDFVREEEQGEPDPKLKIIERPVEDGDEEKTCGGGGGEEEKNGGRGDTVDEEDSEDDSEEDSEEDSEEDSEEDSEEDSEEDMRGWDEEDGNPYLPVKWPWEYPLHICPEGQKYTLEEAKEIVESTWERNGDLLSEWSDLFNNNTTPLPALPLRVLPRVTKNCVSGDDCYHVQYWIGDTDETALDHPYFIPCEMMQVFSLGLSSPLARPINIYGHFSVRDAWEPLRNYLFNRSRNDPAMISQGCSFLPLCSPCRGIYVCPYFLMDVNLWIKEEEGSPDTPLFSGYVEIDTSFAGFGSVLIGRFQGEVYGVNMIFALLGNSIETVIEVNAEAEQPSDVRISASTSGFDEEISLYDGKFCGSGSMFKHIVAVKKQEELHVVLKMNESTYKWTFKAGIGVVIAPEHPVSGFTQYFVMNVSFRTKGKAASAWQWSCICNDVRVSRMCL

InterPro domains:
  IPR036249 Thioredoxin-like superfamily [SSF52833] (16-113)
  IPR046533 Domain of unknown function DUF6598 [PF20241] (298-489)
  IPR051498 Phosducin-like chaperone and apoptosis regulator [PTHR45809] (9-242)

Nearest PDB structures (foldseek):
  5mwf-assembly3_C  TM=3.834E-01  e=1.202E-01  Homo sapiens
  5okm-assembly5_E  TM=3.074E-01  e=2.305E-02  Homo sapiens
  5okn-assembly3_C  TM=2.572E-01  e=4.608E-02  Homo sapiens
  7alk-assembly1_A  TM=3.901E-01  e=7.761E-01  Drosophila melanogaster
  3mi8-assembly1_A  TM=3.616E-01  e=6.898E+00  Homo sapiens

Foldseek 3Di:
DDDDDDDDDDDPDDDDPVNVVCVVVVNDPDDPDPPDDPPDDPPPPVLPDQQDPVNVVPDDPVVVVVCPVVHPPVPVVVVVVVVVVVVVVVVVVVPPDDDDDDDDPVVVVVVVVPDDDDPPDDDDDDDDDDDDDDDDDDDDDDDDDDDDDDDDDDDDDDDDDDDDDDDDDDDDDDDDDPPPPPDPPPVFPQPPPPRDTDDDQCFLVVFPDLAQPQLCVDDLVRQVVQQVVLVVVLVVQQVVQVVCVVVVPPPRAAHAFRFGRPHHSCNNVSHDGVCSSLVVVDADADDLPDDFDQQFKFKFWQFKWWSDFDPAKWWKADWKFKQARRGSHTFTQDHGDLVGTFIAGGRGTTDDTDFTSWTGGHDQKIKIQDWMWTDDDPPDDIHTPAGGMGMHGNPPPPALDWHWYWRDDPPIIMIIIMHIHGRKFKKKKWKWFAFADWWFKWKWKDKPSDPGIHTQDGGTDHGGTTPGMHIGIYHQAIKMKMWMDTDPDIWIWIAHFLPGTPDGDPAAPPRGDAWIKMWMAGGHDDPCRVVRIDIDIHHHPPPPPPDD

Radius of gyration: 36.98 Å; Cα contacts (8 Å, |Δi|>4): 833; chains: 1; bounding box: 95×114×116 Å

pLDDT: mean 72.43, std 22.83, range [26.27, 97.94]

Organism: Setaria italica (NCBI:txid4555)

Mean predicted aligned error: 19.15 Å

Solvent-accessible surface area (backbone atoms only — not comparable to full-atom values): 33563 Å² total; per-residue (Å²): 139,82,88,82,81,83,80,88,79,78,72,95,84,75,81,52,77,66,57,59,51,38,35,75,71,67,79,40,80,80,77,78,77,79,83,73,71,74,79,89,68,80,81,67,55,92,84,74,58,83,82,47,72,76,61,61,74,72,55,57,76,75,63,55,64,76,44,65,88,79,51,99,58,62,71,60,54,53,54,48,51,54,51,51,53,49,52,51,50,54,55,61,67,60,62,89,73,90,75,95,72,94,75,53,82,75,52,51,62,58,52,65,77,70,56,84,85,73,97,84,74,84,82,83,86,78,87,88,82,88,83,89,83,91,85,84,88,86,82,87,84,86,84,91,84,88,82,90,81,89,82,92,79,90,87,87,85,88,83,89,84,90,84,91,81,94,79,94,75,90,78,93,74,91,73,84,80,81,74,76,76,83,58,90,70,70,89,64,77,72,47,90,87,73,75,60,77,76,79,75,62,52,52,49,87,72,44,94,52,80,60,43,76,71,16,75,76,47,53,62,65,58,18,46,54,46,34,52,55,35,51,50,52,46,48,51,50,46,49,59,50,47,53,40,56,78,66,67,44,80,84,67,77,59,47,67,54,55,59,52,48,96,40,43,50,33,22,47,75,48,48,92,24,67,54,35,48,43,36,60,88,51,82,52,67,48,71,74,82,68,83,57,50,73,62,34,42,24,48,37,79,48,47,42,25,43,67,60,64,35,92,55,63,47,31,39,22,36,36,35,22,41,22,28,36,59,56,34,27,37,35,42,38,28,82,28,50,85,91,55,43,49,74,36,51,58,71,42,37,61,59,86,64,50,55,34,68,55,70,47,48,59,51,62,46,36,37,36,50,33,38,32,31,36,61,52,62,96,90,52,78,62,46,72,42,41,76,52,37,33,61,48,71,49,84,82,51,66,62,71,42,84,43,48,36,20,49,80,29,92,87,46,38,37,33,35,38,31,33,41,34,59,47,17,27,42,27,40,42,34,35,36,37,23,19,90,55,78,39,60,39,35,31,33,34,33,40,64,91,53,91,64,57,31,76,73,41,79,46,75,46,63,48,75,47,79,74,50,71,37,48,46,65,36,45,53,91,38,40,42,36,39,41,40,41,40,86,95,46,77,46,54,35,29,34,30,70,89,76,37,80,77,41,69,63,95,56,58,58,85,74,41,76,42,29,37,36,43,35,42,35,48,48,43,58,74,91,53,33,74,72,30,50,45,76,50,71,46,2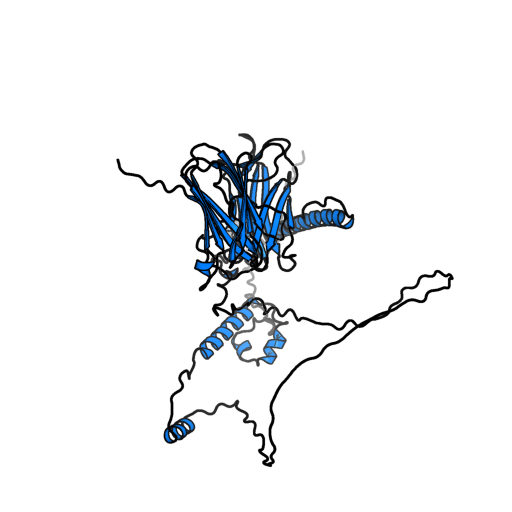8,81,61,81,78,75,78,75,85,127

Secondary structure (DSSP, 8-state):
-----------TT---HHHHHHHHTTSSPPPPPP--PPP------TTSS---HHHHTTS-HHHHHTTGGG---HHHHHHHHHHHHHHHHHHHHS-S--------HHHHHHHHTTSPPPTT----PPPP-------------------------------------------------------TT-S----TTT---------GGG-S--S-TTGGGS-HHHHHHHHHHHHHHHHHHHHHHHHHHHTT-SSPPPEEP-EEPSS-HHHHHTSS-HHHHTTTT--PBPPS----PSSEEEEEEEEEEESS--SS-EEEEEEEEEE-SS--SBEEEEEE-TTSPEEE-TT--B------SS-EE-SSEEEEEEEEEEEPSTTSPPEEEEEEEEEEE-TT--TTSEEEEEEE-SS-EEEEEEEEEEEEEEEEEEEEEEEEEEEEEEEEEEETT--PPEEEEEEEEEEEEEEEEEEEEEETTSEEEEEEEETTEEEEEEEETTTEEEE--SS--TT-SSEEEEEEEE---GGGTTTTEEEEEEEE--------